Protein 5WGI (pdb70)

CATH classification: 3.40.800.20

GO terms:
  GO:0030955 potassium ion binding (F, IDA)
  GO:0008270 zinc ion binding (F, IDA)
  GO:0033558 protein lysine deacetylase activity (F, IDA)
  GO:0042903 tubulin deacetylase activity (F, IDA)
  GO:0001525 angiogenesis (P, IGI)
  GO:0036269 swimming behavior (P, IGI)
  GO:0006476 protein deacetylation (P, IGI)
  GO:0090043 regulation of tubulin deacetylation (P, IGI)
  GO:0001525 angiogenesis (P, IMP)
  GO:0002244 hematopoietic progenitor cell differentiation (P, IMP)
  GO:0060216 definitive hemopoiesis (P, IMP)
  GO:0090043 regulation of tubulin deacetylation (P, IMP)

Solvent-accessible surface area: 13431 Å² total; per-residue (Å²): 159,83,49,94,117,39,78,82,2,0,0,0,20,30,79,106,0,54,97,1,63,21,65,121,63,88,156,31,45,2,39,32,97,0,0,30,95,0,27,41,70,0,83,100,68,170,6,36,104,100,17,71,111,6,95,15,66,81,4,61,69,136,28,0,60,69,9,6,22,95,114,2,10,65,58,0,90,47,0,71,145,46,147,65,154,54,0,66,132,12,3,108,124,34,78,53,18,14,0,0,56,53,0,13,46,1,3,14,0,0,0,0,0,0,0,27,0,0,73,5,0,21,101,52,108,3,100,4,0,0,0,0,2,0,2,6,1,3,6,0,33,126,61,49,2,13,6,30,0,1,2,0,4,0,0,0,0,0,59,21,0,13,72,65,66,105,155,56,9,83,0,0,0,0,0,0,1,0,19,2,0,14,0,0,6,56,35,4,48,117,21,71,18,0,0,1,0,0,0,0,48,9,34,110,14,73,40,49,21,92,37,126,44,3,32,57,87,88,22,11,93,51,73,1,129,0,59,4,0,0,0,1,0,38,45,20,92,2,6,18,44,12,3,55,16,0,0,125,84,0,0,7,19,0,0,139,74,12,48,8,48,0,0,0,0,0,0,0,0,1,0,1,117,43,4,105,69,0,28,2,62,1,26,10,63,2,2,0,37,1,1,80,44,0,43,82,7,15,87,9,69,0,0,0,1,1,1,2,0,25,43,29,92,16,0,5,48,0,0,0,35,0,0,13,2,7,31,58,47,95,50,34,110,105,137,123,47,92,109,31,0,60,79,3,6,66,28,0,44,159,22,0,23,90,62,13,64,55,28,184

B-factor: mean 12.29, std 7.64, range [3.55, 53.79]

Foldseek 3Di:
DDDDPAFAEEEEDDLLLQPWAFPVDCVDLLHSVLLVLLVVLCVVVVNVVRHHYFYFDFADPVLLLLFADPQLLVVLLVQLPDDPVVQVVVQVVEAAEGGDNSQSVQLRRLQRSLLRQLVCCVVRVGVEYEYSGDDFALQDARYDAYDSHRGRSQQSSVCSNCVVPNVLQAEEEEEEAQADSVRNCVSCQAPLSYAYAYEHEQAVQPAPVRDPCQAQLSQGDHNSRLRYGHQYFHDDQEELVLVVVCCVQPVLQSQVQSQGLAYEYQDEQCLDPPRPRNRHHYQLLSLLVVLLSCCVGNVRHYYYRYHHDRDSVRSSSNVSSSSCVSSPHDRDDDDDGDPRSVVSSVVNLVSNVVPGVSSD

Structure (mmCIF, N/CA/C/O backbone):
data_5WGI
#
_entry.id   5WGI
#
_cell.length_a   48.439
_cell.length_b   69.639
_cell.length_c   50.193
_cell.angle_alpha   90.00
_cell.angle_beta   110.42
_cell.angle_gamma   90.00
#
_symmetry.space_group_name_H-M   'P 1 21 1'
#
loop_
_entity.id
_entity.type
_entity.pdbx_description
1 polymer 'Hdac6 protein'
2 non-polymer 'ZINC ION'
3 non-polymer 'TRICHOSTATIN A'
4 non-polymer 'POTASSIUM ION'
5 non-polymer 'CHLORIDE ION'
6 non-polymer 1,2-ETHANEDIOL
7 non-polymer GLYCEROL
8 non-polymer DI(HYDROXYETHYL)ETHER
9 non-polymer 'MAGNESIUM ION'
10 water water
#
loop_
_atom_site.group_PDB
_atom_site.id
_atom_site.type_symbol
_atom_site.label_atom_id
_atom_site.label_alt_id
_atom_site.label_comp_id
_atom_site.label_asym_id
_atom_site.label_entity_id
_atom_site.label_seq_id
_atom_site.pdbx_PDB_ins_code
_atom_site.Cartn_x
_atom_site.Cartn_y
_atom_site.Cartn_z
_atom_site.occupancy
_atom_site.B_iso_or_equiv
_atom_site.auth_seq_id
_atom_site.auth_comp_id
_atom_site.auth_asym_id
_atom_site.auth_atom_id
_atom_site.pdbx_PDB_model_num
ATOM 1 N N . ASN A 1 2 ? -28.190 -0.134 -10.530 1.00 33.64 436 ASN A N 1
ATOM 2 C CA . ASN A 1 2 ? -28.361 -0.283 -11.969 1.00 33.51 436 ASN A CA 1
ATOM 3 C C . ASN A 1 2 ? -27.532 -1.444 -12.476 1.00 33.43 436 ASN A C 1
ATOM 4 O O . ASN A 1 2 ? -27.942 -2.162 -13.394 1.00 34.24 436 ASN A O 1
ATOM 6 N N . ALA A 1 3 ? -26.361 -1.624 -11.870 1.00 33.00 437 ALA A N 1
ATOM 7 C CA . ALA A 1 3 ? -25.441 -2.657 -12.324 1.00 32.65 437 ALA A CA 1
ATOM 8 C C . ALA A 1 3 ? -26.090 -4.031 -12.218 1.00 32.83 437 ALA A C 1
ATOM 9 O O . ALA A 1 3 ? -26.859 -4.307 -11.292 1.00 34.59 437 ALA A O 1
ATOM 11 N N . GLY A 1 4 ? -25.786 -4.889 -13.190 1.00 30.85 438 GLY A N 1
ATOM 12 C CA . GLY A 1 4 ? -26.258 -6.262 -13.200 1.00 31.47 438 GLY A CA 1
ATOM 13 C C . GLY A 1 4 ? -25.120 -7.250 -13.369 1.00 32.06 438 GLY A C 1
ATOM 14 O O . GLY A 1 4 ? -23.953 -6.893 -13.183 1.00 32.48 438 GLY A O 1
ATOM 15 N N . GLY A 1 5 ? -25.447 -8.491 -13.754 1.00 31.74 439 GLY A N 1
ATOM 16 C CA . GLY A 1 5 ? -24.461 -9.563 -13.723 1.00 31.23 439 GLY A CA 1
ATOM 17 C C . GLY A 1 5 ? -23.269 -9.354 -14.639 1.00 29.93 439 GLY A C 1
ATOM 18 O O . GLY A 1 5 ? -22.156 -9.774 -14.313 1.00 31.12 439 GLY A O 1
ATOM 21 N N . SER A 1 6 ? -23.475 -8.730 -15.798 1.00 26.96 440 SER A N 1
ATOM 22 C CA . SER A 1 6 ? -22.388 -8.545 -16.757 1.00 25.68 440 SER A CA 1
ATOM 23 C C . SER A 1 6 ? -21.763 -7.154 -16.698 1.00 23.63 440 SER A C 1
ATOM 24 O O . SER A 1 6 ? -20.846 -6.864 -17.475 1.00 24.91 440 SER A O 1
ATOM 32 N N . SER A 1 7 ? -22.208 -6.301 -15.785 1.00 21.75 441 SER A N 1
ATOM 33 C CA . SER A 1 7 ? -21.667 -4.952 -15.709 1.00 20.86 441 SER A CA 1
ATOM 34 C C . SER A 1 7 ? -20.213 -4.984 -15.238 1.00 19.45 441 SER A C 1
ATOM 35 O O . SER A 1 7 ? -19.841 -5.797 -14.380 1.00 19.45 441 SER A O 1
ATOM 43 N N . PRO A 1 8 ? -19.362 -4.109 -15.760 1.00 19.34 442 PRO A N 1
ATOM 44 C CA . PRO A 1 8 ? -17.963 -4.092 -15.306 1.00 18.96 442 PRO A CA 1
ATOM 45 C C . PRO A 1 8 ? -17.829 -3.729 -13.832 1.00 16.52 442 PRO A C 1
ATOM 46 O O . PRO A 1 8 ? -18.700 -3.078 -13.240 1.00 17.11 442 PRO A O 1
ATOM 57 N N . ILE A 1 9 ? -16.687 -4.121 -13.241 1.00 14.04 443 ILE A N 1
ATOM 58 C CA . ILE A 1 9 ? -16.396 -3.914 -11.820 1.00 12.19 443 ILE A CA 1
ATOM 59 C C . ILE A 1 9 ? -15.328 -2.824 -11.617 1.00 9.24 443 ILE A C 1
ATOM 60 O O . ILE A 1 9 ? -14.337 -2.751 -12.360 1.00 10.24 443 ILE A O 1
ATOM 76 N N . THR A 1 10 ? -15.509 -2.004 -10.581 1.00 8.45 444 THR A N 1
ATOM 77 C CA . THR A 1 10 ? -14.531 -1.005 -10.161 1.00 7.43 444 THR A CA 1
ATOM 78 C C . THR A 1 10 ? -13.865 -1.460 -8.868 1.00 6.90 444 THR A C 1
ATOM 79 O O . THR A 1 10 ? -14.554 -1.819 -7.915 1.00 8.06 444 THR A O 1
ATOM 90 N N . GLY A 1 11 ? -12.528 -1.400 -8.829 1.00 6.58 445 GLY A N 1
ATOM 91 C CA . GLY A 1 11 ? -11.791 -1.667 -7.621 1.00 6.60 445 GLY A CA 1
ATOM 92 C C . GLY A 1 11 ? -11.522 -0.410 -6.817 1.00 6.02 445 GLY A C 1
ATOM 93 O O . GLY A 1 11 ? -11.484 0.698 -7.341 1.00 6.60 445 GLY A O 1
ATOM 97 N N . LEU A 1 12 ? -11.272 -0.599 -5.532 1.00 5.97 446 LEU A N 1
ATOM 98 C CA . LEU A 1 12 ? -10.908 0.487 -4.643 1.00 5.43 446 LEU A CA 1
ATOM 99 C C . LEU A 1 12 ? -9.899 -0.032 -3.634 1.00 5.63 446 LEU A C 1
ATOM 100 O O . LEU A 1 12 ? -10.106 -1.084 -3.027 1.00 6.24 446 LEU A O 1
ATOM 116 N N . VAL A 1 13 ? -8.801 0.704 -3.466 1.00 5.82 447 VAL A N 1
ATOM 117 C CA . VAL A 1 13 ? -7.815 0.413 -2.433 1.00 5.71 447 VAL A CA 1
ATOM 118 C C . VAL A 1 13 ? -7.705 1.605 -1.502 1.00 5.97 447 VAL A C 1
ATOM 119 O O . VAL A 1 13 ? -7.612 2.762 -1.930 1.00 6.67 447 VAL A O 1
ATOM 132 N N . TYR A 1 14 ? -7.726 1.300 -0.218 1.00 6.50 448 TYR A N 1
ATOM 133 C CA . TYR A 1 14 ? -7.564 2.256 0.857 1.00 6.59 448 TYR A CA 1
ATOM 134 C C . TYR A 1 14 ? -7.112 1.478 2.073 1.00 6.82 448 TYR A C 1
ATOM 135 O O . TYR A 1 14 ? -7.725 0.464 2.424 1.00 8.05 448 TYR A O 1
ATOM 153 N N . ASP A 1 15 ? -6.047 1.945 2.707 1.00 7.43 449 ASP A N 1
ATOM 154 C CA . ASP A 1 15 ? -5.583 1.316 3.932 1.00 7.64 449 ASP A CA 1
ATOM 155 C C . ASP A 1 15 ? -5.166 2.396 4.909 1.00 7.39 449 ASP A C 1
ATOM 156 O O . ASP A 1 15 ? -4.317 3.241 4.590 1.00 7.98 449 ASP A O 1
ATOM 165 N N A GLN A 1 16 ? -5.759 2.376 6.096 0.66 7.75 450 GLN A N 1
ATOM 166 N N B GLN A 1 16 ? -5.746 2.338 6.108 0.34 8.67 450 GLN A N 1
ATOM 167 C CA A GLN A 1 16 ? -5.490 3.423 7.070 0.66 8.29 450 GLN A CA 1
ATOM 168 C CA B GLN A 1 16 ? -5.512 3.355 7.123 0.34 9.31 450 GLN A CA 1
ATOM 169 C C A GLN A 1 16 ? -4.046 3.440 7.555 0.66 7.23 450 GLN A C 1
ATOM 170 C C B GLN A 1 16 ? -4.048 3.445 7.534 0.34 8.24 450 GLN A C 1
ATOM 171 O O A GLN A 1 16 ? -3.646 4.431 8.162 0.66 8.03 450 GLN A O 1
ATOM 172 O O B GLN A 1 16 ? -3.639 4.479 8.064 0.34 8.83 450 GLN A O 1
ATOM 185 N N . ARG A 1 17 ? -3.246 2.403 7.286 1.00 7.56 451 ARG A N 1
ATOM 186 C CA . ARG A 1 17 ? -1.818 2.475 7.600 1.00 7.70 451 ARG A CA 1
ATOM 187 C C . ARG A 1 17 ? -1.162 3.680 6.933 1.00 6.79 451 ARG A C 1
ATOM 188 O O . ARG A 1 17 ? -0.183 4.223 7.471 1.00 6.95 451 ARG A O 1
ATOM 210 N N . MET A 1 18 ? -1.666 4.102 5.775 1.00 5.94 452 MET A N 1
ATOM 211 C CA . MET A 1 18 ? -1.035 5.229 5.091 1.00 5.96 452 MET A CA 1
ATOM 212 C C . MET A 1 18 ? -1.271 6.550 5.804 1.00 6.31 452 MET A C 1
ATOM 213 O O . MET A 1 18 ? -0.661 7.548 5.422 1.00 7.71 452 MET A O 1
ATOM 227 N N . MET A 1 19 ? -2.124 6.574 6.839 1.00 6.72 453 MET A N 1
ATOM 228 C CA . MET A 1 19 ? -2.270 7.764 7.665 1.00 6.28 453 MET A CA 1
ATOM 229 C C . MET A 1 19 ? -1.092 7.976 8.612 1.00 6.84 453 MET A C 1
ATOM 230 O O . MET A 1 19 ? -0.973 9.062 9.188 1.00 8.11 453 MET A O 1
ATOM 244 N N . LEU A 1 20 ? -0.208 6.982 8.776 1.00 6.34 454 LEU A N 1
ATOM 245 C CA . LEU A 1 20 ? 0.811 7.082 9.817 1.00 7.00 454 LEU A CA 1
ATOM 246 C C . LEU A 1 20 ? 1.924 8.075 9.466 1.00 6.30 454 LEU A C 1
ATOM 247 O O . LEU A 1 20 ? 2.551 8.619 10.369 1.00 8.47 454 LEU A O 1
ATOM 263 N N . HIS A 1 21 ? 2.184 8.304 8.186 1.00 6.55 455 HIS A N 1
ATOM 264 C CA . HIS A 1 21 ? 3.130 9.330 7.743 1.00 6.46 455 HIS A CA 1
ATOM 265 C C . HIS A 1 21 ? 2.599 10.686 8.161 1.00 6.03 455 HIS A C 1
ATOM 266 O O . HIS A 1 21 ? 1.466 11.040 7.858 1.00 6.60 455 HIS A O 1
ATOM 280 N N . HIS A 1 22 ? 3.410 11.457 8.876 1.00 6.71 456 HIS A N 1
ATOM 281 C CA . HIS A 1 22 ? 2.919 12.723 9.395 1.00 7.01 456 HIS A CA 1
ATOM 282 C C . HIS A 1 22 ? 4.087 13.650 9.662 1.00 6.61 456 HIS A C 1
ATOM 283 O O . HIS A 1 22 ? 5.239 13.222 9.703 1.00 7.28 456 HIS A O 1
ATOM 297 N N . ASN A 1 23 ? 3.762 14.924 9.835 1.00 7.32 457 ASN A N 1
ATOM 298 C CA . ASN A 1 23 ? 4.739 15.960 10.152 1.00 7.13 457 ASN A CA 1
ATOM 299 C C . ASN A 1 23 ? 4.747 16.103 11.666 1.00 7.49 457 ASN A C 1
ATOM 300 O O . ASN A 1 23 ? 3.796 16.621 12.249 1.00 8.51 457 ASN A O 1
ATOM 311 N N A MET A 1 24 ? 5.800 15.618 12.311 0.73 8.27 458 MET A N 1
ATOM 312 N N B MET A 1 24 ? 5.803 15.603 12.311 0.27 9.32 458 MET A N 1
ATOM 313 C CA A MET A 1 24 ? 5.788 15.582 13.772 0.73 9.93 458 MET A CA 1
ATOM 314 C CA B MET A 1 24 ? 5.821 15.582 13.772 0.27 11.41 458 MET A CA 1
ATOM 315 C C A MET A 1 24 ? 5.999 16.942 14.408 0.73 9.62 458 MET A C 1
ATOM 316 C C B MET A 1 24 ? 5.830 16.984 14.357 0.27 9.48 458 MET A C 1
ATOM 317 O O A MET A 1 24 ? 5.842 17.058 15.627 0.73 11.96 458 MET A O 1
ATOM 318 O O B MET A 1 24 ? 5.342 17.191 15.473 0.27 9.44 458 MET A O 1
ATOM 345 N N . TRP A 1 25 ? 6.373 17.949 13.624 1.00 8.91 459 TRP A N 1
ATOM 346 C CA . TRP A 1 25 ? 6.563 19.296 14.131 1.00 11.04 459 TRP A CA 1
ATOM 347 C C . TRP A 1 25 ? 5.360 20.183 13.872 1.00 11.02 459 TRP A C 1
ATOM 348 O O . TRP A 1 25 ? 5.206 21.212 14.535 1.00 11.74 459 TRP A O 1
ATOM 370 N N . ASP A 1 26 ? 4.508 19.811 12.921 1.00 12.05 460 ASP A N 1
ATOM 371 C CA . ASP A 1 26 ? 3.446 20.701 12.452 1.00 12.39 460 ASP A CA 1
ATOM 372 C C . ASP A 1 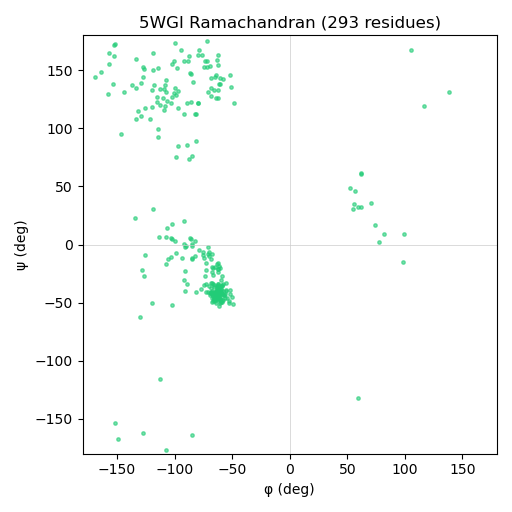26 ? 2.238 19.85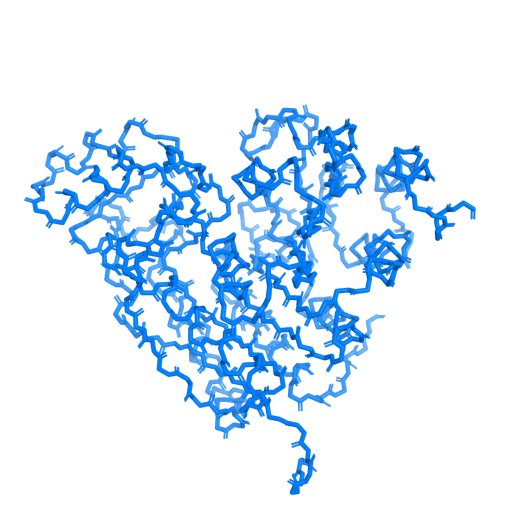0 12.080 1.00 12.94 460 ASP A C 1
ATOM 373 O O . ASP A 1 26 ? 2.134 19.364 10.946 1.00 13.27 460 ASP A O 1
ATOM 382 N N . SER A 1 27 ? 1.316 19.708 13.022 1.00 13.19 461 SER A N 1
ATOM 383 C CA . SER A 1 27 ? 0.108 18.934 12.793 1.00 15.50 461 SER A CA 1
ATOM 384 C C . SER A 1 27 ? -0.847 19.604 11.820 1.00 15.27 461 SER A C 1
ATOM 385 O O . SER A 1 27 ? -1.860 18.988 11.458 1.00 18.31 461 SER A O 1
ATOM 393 N N . HIS A 1 28 ? -0.559 20.835 11.405 1.00 11.52 462 HIS A N 1
ATOM 394 C CA . HIS A 1 28 ? -1.366 21.534 10.413 1.00 11.02 462 HIS A CA 1
ATOM 395 C C . HIS A 1 28 ? -0.688 21.622 9.053 1.00 10.84 462 HIS A C 1
ATOM 396 O O . HIS A 1 28 ? -1.110 22.421 8.221 1.00 11.48 462 HIS A O 1
ATOM 410 N N . HIS A 1 29 ? 0.360 20.848 8.811 1.00 10.50 463 HIS A N 1
ATOM 411 C CA . HIS A 1 29 ? 0.928 20.817 7.480 1.00 9.48 463 HIS A CA 1
ATOM 412 C C . HIS A 1 29 ? -0.150 20.335 6.512 1.00 8.73 463 HIS A C 1
ATOM 413 O O . HIS A 1 29 ? -0.872 19.394 6.832 1.00 10.74 463 HIS A O 1
ATOM 427 N N . PRO A 1 30 ? -0.275 20.937 5.328 1.00 8.13 464 PRO A N 1
ATOM 428 C CA . PRO A 1 30 ? -1.404 20.610 4.450 1.00 8.30 464 PRO A CA 1
ATOM 429 C C . PRO A 1 30 ? -1.459 19.170 3.974 1.00 6.85 464 PRO A C 1
ATOM 430 O O . PRO A 1 30 ? -2.555 18.714 3.613 1.00 6.88 464 PRO A O 1
ATOM 441 N N . GLU A 1 31 ? -0.346 18.440 3.932 1.00 6.71 465 GLU A N 1
ATOM 442 C CA . GLU A 1 31 ? -0.370 17.060 3.443 1.00 6.71 465 GLU A CA 1
ATOM 443 C C . GLU A 1 31 ? -0.692 16.162 4.634 1.00 6.66 465 GLU A C 1
ATOM 444 O O . GLU A 1 31 ? 0.149 15.483 5.209 1.00 7.63 465 GLU A O 1
ATOM 456 N N . LEU A 1 32 ? -1.970 16.219 5.033 1.00 6.95 466 LEU A N 1
ATOM 457 C CA . LEU A 1 32 ? -2.498 15.673 6.273 1.00 8.12 466 LEU A CA 1
ATOM 458 C C . LEU A 1 32 ? -2.869 14.205 6.130 1.00 6.56 466 LEU A C 1
ATOM 459 O O . LEU A 1 32 ? -3.439 13.816 5.113 1.00 7.05 466 LEU A O 1
ATOM 475 N N . PRO A 1 33 ? -2.704 13.421 7.202 1.00 7.24 467 PRO A N 1
ATOM 476 C CA . PRO A 1 33 ? -3.262 12.057 7.212 1.00 7.23 467 PRO A CA 1
ATOM 477 C C . PRO A 1 33 ? -4.734 12.006 6.846 1.00 7.04 467 PRO A C 1
ATOM 478 O O . PRO A 1 33 ? -5.184 11.088 6.149 1.00 7.69 467 PRO A O 1
ATOM 489 N N . GLN A 1 34 ? -5.506 12.986 7.320 1.00 6.68 468 GLN A N 1
ATOM 490 C CA . GLN A 1 34 ? -6.942 13.035 7.076 1.00 7.37 468 GLN A CA 1
ATOM 491 C C . GLN A 1 34 ? -7.301 13.152 5.601 1.00 6.75 468 GLN A C 1
ATOM 492 O O . GLN A 1 34 ? -8.470 12.951 5.252 1.00 6.69 468 GLN A O 1
ATOM 500 N N . ARG A 1 35 ? -6.368 13.520 4.728 1.00 6.06 469 ARG A N 1
ATOM 501 C CA . ARG A 1 35 ? -6.719 13.565 3.313 1.00 5.82 469 ARG A CA 1
ATOM 502 C C . ARG A 1 35 ? -7.330 12.248 2.862 1.00 6.07 469 ARG A C 1
ATOM 503 O O . ARG A 1 35 ? -8.356 12.235 2.177 1.00 7.05 469 ARG A O 1
ATOM 524 N N . ILE A 1 36 ? -6.691 11.122 3.192 1.00 5.50 470 ILE A N 1
ATOM 525 C CA . ILE A 1 36 ? -7.190 9.851 2.694 1.00 5.37 470 ILE A CA 1
ATOM 526 C C . ILE A 1 36 ? -8.408 9.384 3.465 1.00 5.75 470 ILE A C 1
ATOM 527 O O . ILE A 1 36 ? -9.325 8.820 2.878 1.00 6.08 470 ILE A O 1
ATOM 543 N N . SER A 1 37 ? -8.440 9.584 4.783 1.00 6.28 471 SER A N 1
ATOM 544 C CA . SER A 1 37 ? -9.612 9.130 5.541 1.00 6.39 471 SER A CA 1
ATOM 545 C C . SER A 1 37 ? -10.852 9.931 5.189 1.00 5.93 471 SER A C 1
ATOM 546 O O . SER A 1 37 ? -11.954 9.369 5.149 1.00 6.49 471 SER A O 1
ATOM 554 N N . ARG A 1 38 ? -10.695 11.215 4.877 1.00 5.72 472 ARG A N 1
ATOM 555 C CA . ARG A 1 38 ? -11.838 12.006 4.461 1.00 5.86 472 ARG A CA 1
ATOM 556 C C . ARG A 1 38 ? -12.360 11.557 3.102 1.00 6.09 472 ARG A C 1
ATOM 557 O O . ARG A 1 38 ? -13.578 11.467 2.895 1.00 6.25 472 ARG A O 1
ATOM 578 N N . ILE A 1 39 ? -11.470 11.257 2.156 1.00 5.66 473 ILE A N 1
ATOM 579 C CA . ILE A 1 39 ? -11.940 10.764 0.870 1.00 5.20 473 ILE A CA 1
ATOM 580 C C . ILE A 1 39 ? -12.669 9.437 1.052 1.00 6.01 473 ILE A C 1
ATOM 581 O O . ILE A 1 39 ? -13.737 9.211 0.483 1.00 6.28 473 ILE A O 1
ATOM 597 N N . PHE A 1 40 ? -12.077 8.531 1.827 1.00 5.85 474 PHE A N 1
ATOM 598 C CA . PHE A 1 40 ? -12.695 7.233 2.066 1.00 6.43 474 PHE A CA 1
ATOM 599 C C . PHE A 1 40 ? -14.060 7.379 2.712 1.00 6.76 474 PHE A C 1
ATOM 600 O O . PHE A 1 40 ? -15.036 6.748 2.276 1.00 7.24 474 PHE A O 1
ATOM 617 N N A SER A 1 41 ? -14.180 8.222 3.730 0.31 7.57 475 SER A N 1
ATOM 618 N N B SER A 1 41 ? -14.142 8.221 3.755 0.69 6.64 475 SER A N 1
ATOM 619 C CA A SER A 1 41 ? -15.481 8.311 4.376 0.31 8.43 475 SER A CA 1
ATOM 620 C CA B SER A 1 41 ? -15.413 8.485 4.424 0.69 7.82 475 SER A CA 1
ATOM 621 C C A SER A 1 41 ? -16.520 8.991 3.483 0.31 7.88 475 SER A C 1
ATOM 622 C C B SER A 1 41 ? -16.468 8.938 3.432 0.69 7.23 475 SER A C 1
ATOM 623 O O A SER A 1 41 ? -17.716 8.721 3.630 0.31 7.42 475 SER A O 1
ATOM 624 O O B SER A 1 41 ? -17.615 8.491 3.476 0.69 7.17 475 SER A O 1
ATOM 639 N N . ARG A 1 42 ? -16.107 9.855 2.546 1.00 7.12 476 ARG A N 1
ATOM 640 C CA . ARG A 1 42 ? -17.082 10.381 1.598 1.00 7.13 476 ARG A CA 1
ATOM 641 C C . ARG A 1 42 ? -17.561 9.279 0.660 1.00 7.20 476 ARG A C 1
ATOM 642 O O . ARG A 1 42 ? -18.729 9.267 0.258 1.00 7.27 476 ARG A O 1
ATOM 664 N N . HIS A 1 43 ? -16.687 8.327 0.315 1.00 6.58 477 HIS A N 1
ATOM 665 C CA . 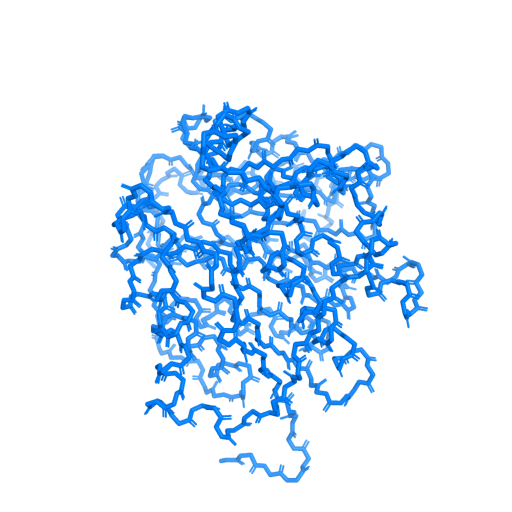HIS A 1 43 ? -17.127 7.195 -0.486 1.00 7.00 477 HIS A CA 1
ATOM 666 C C . HIS A 1 43 ? -18.171 6.365 0.260 1.00 7.76 477 HIS A C 1
ATOM 667 O O . HIS A 1 43 ? -19.075 5.801 -0.367 1.00 8.90 477 HIS A O 1
ATOM 681 N N . GLU A 1 44 ? -18.050 6.241 1.578 1.00 7.82 478 GLU A N 1
ATOM 682 C CA . GLU A 1 44 ? -19.080 5.547 2.352 1.00 8.43 478 GLU A CA 1
ATOM 683 C C . GLU A 1 44 ? -20.384 6.338 2.357 1.00 8.20 478 GLU A C 1
ATOM 684 O O . GLU A 1 44 ? -21.461 5.779 2.152 1.00 9.10 478 GLU A O 1
ATOM 696 N N . GLU A 1 45 ? -20.302 7.647 2.592 1.00 8.67 479 GLU A N 1
ATOM 697 C CA . GLU A 1 45 ? -21.500 8.479 2.646 1.00 8.96 479 GLU A CA 1
ATOM 698 C C . GLU A 1 45 ? -22.273 8.451 1.340 1.00 8.79 479 GLU A C 1
ATOM 699 O O . GLU A 1 45 ? -23.507 8.471 1.343 1.00 9.38 479 GLU A O 1
ATOM 711 N N . LEU A 1 46 ? -21.569 8.451 0.219 1.00 8.41 480 LEU A N 1
ATOM 712 C CA . LEU A 1 46 ? -22.172 8.437 -1.104 1.00 8.17 480 LEU A CA 1
ATOM 713 C C . LEU A 1 46 ? -22.495 7.033 -1.574 1.00 7.96 480 LEU A C 1
ATOM 714 O O . LEU A 1 46 ? -22.969 6.853 -2.696 1.00 8.84 480 LEU A O 1
ATOM 730 N N . ARG A 1 47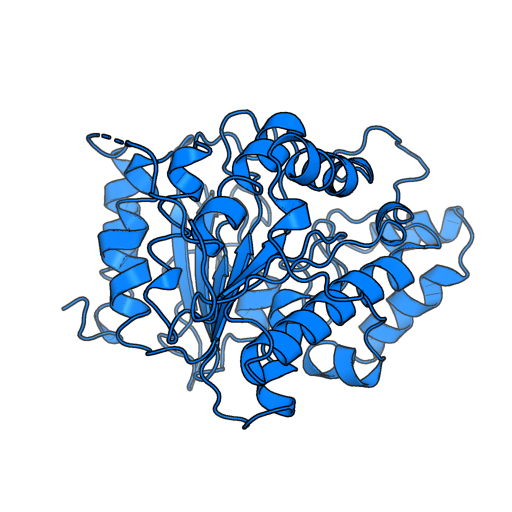 ? -22.295 6.039 -0.716 1.00 7.80 481 ARG A N 1
ATOM 731 C CA . ARG A 1 47 ? -22.676 4.669 -1.014 1.00 8.40 481 ARG A CA 1
ATOM 732 C C . ARG A 1 47 ? -21.911 4.148 -2.227 1.00 7.94 481 ARG A C 1
ATOM 733 O O . ARG A 1 47 ? -22.404 3.325 -2.987 1.00 10.56 481 ARG A O 1
ATOM 754 N N . LEU A 1 48 ? -20.685 4.617 -2.399 1.00 7.29 482 LEU A N 1
ATOM 755 C CA . LEU A 1 48 ? -19.807 4.157 -3.464 1.00 7.74 482 LEU A CA 1
ATOM 756 C C . LEU A 1 48 ? -18.974 2.966 -3.031 1.00 7.56 482 LEU A C 1
ATOM 757 O O . LEU A 1 48 ? -18.678 2.094 -3.852 1.00 8.18 482 LEU A O 1
ATOM 773 N N . LEU A 1 49 ? -18.580 2.904 -1.758 1.00 7.78 483 LEU A N 1
ATOM 774 C CA . LEU A 1 49 ? -17.640 1.877 -1.332 1.00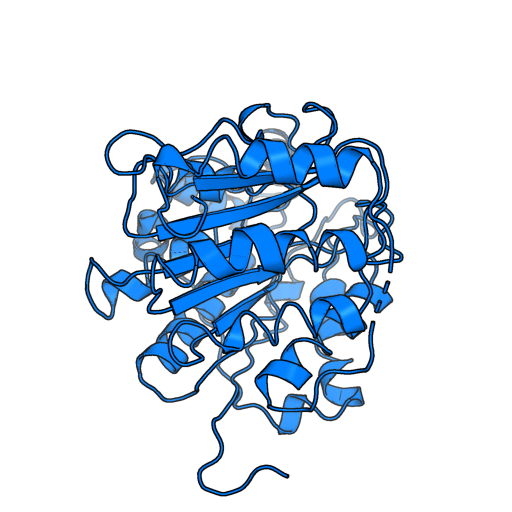 8.22 483 LEU A CA 1
ATOM 775 C C . LEU A 1 49 ? -18.212 0.489 -1.573 1.00 8.46 483 LEU A C 1
ATOM 776 O O . LEU A 1 49 ? -17.524 -0.399 -2.090 1.00 9.90 483 LEU A O 1
ATOM 792 N N . SER A 1 50 ? -19.471 0.275 -1.185 1.00 8.49 484 SER A N 1
ATOM 793 C CA . SER A 1 50 ? -20.075 -1.041 -1.305 1.00 9.77 484 SER A CA 1
ATOM 794 C C . SER A 1 50 ? -20.311 -1.459 -2.748 1.00 9.32 484 SER A C 1
ATOM 795 O O . SER A 1 50 ? -20.569 -2.639 -2.997 1.00 11.89 484 SER A O 1
ATOM 803 N N . ARG A 1 51 ? -20.204 -0.533 -3.696 1.00 8.06 485 ARG A N 1
ATOM 804 C CA . ARG A 1 51 ? -20.321 -0.839 -5.110 1.00 8.77 485 ARG A CA 1
ATOM 805 C C . ARG A 1 51 ? -19.005 -1.302 -5.721 1.00 8.59 485 ARG A C 1
ATOM 806 O O . ARG A 1 51 ? -19.004 -1.762 -6.865 1.00 9.62 485 ARG A O 1
ATOM 827 N N . CYS A 1 52 ? -17.901 -1.143 -5.008 1.00 8.34 486 CYS A N 1
ATOM 828 C CA . CYS A 1 52 ? -16.565 -1.449 -5.500 1.00 7.94 486 CYS A CA 1
ATOM 829 C C . CYS A 1 52 ? -16.078 -2.774 -4.941 1.00 8.73 486 CYS A C 1
ATOM 830 O O . CYS A 1 52 ? -16.495 -3.215 -3.868 1.00 10.96 486 CYS A O 1
ATOM 838 N N . HIS A 1 53 ? -15.163 -3.395 -5.672 1.00 7.99 487 HIS A N 1
ATOM 839 C CA . HIS A 1 53 ? -14.405 -4.535 -5.188 1.00 8.62 487 HIS A CA 1
ATOM 840 C C . HIS A 1 53 ? -13.195 -4.010 -4.421 1.00 7.44 487 HIS A C 1
ATOM 841 O O . HIS A 1 53 ? -12.376 -3.271 -4.974 1.00 8.22 487 HIS A O 1
ATOM 855 N N . ARG A 1 54 ? -13.069 -4.394 -3.165 1.00 7.61 488 ARG A N 1
ATOM 856 C CA . ARG A 1 54 ? -12.003 -3.880 -2.319 1.00 7.71 488 ARG A CA 1
ATOM 857 C C . ARG A 1 54 ? -10.713 -4.633 -2.635 1.00 8.59 488 ARG A C 1
ATOM 858 O O . ARG A 1 54 ? -10.662 -5.865 -2.558 1.00 12.93 488 ARG A O 1
ATOM 879 N N . ILE A 1 55 ? -9.687 -3.905 -3.037 1.00 7.26 489 ILE A N 1
ATOM 880 C CA . ILE A 1 55 ? -8.378 -4.459 -3.377 1.00 7.61 489 ILE A CA 1
ATOM 881 C C . ILE A 1 55 ? -7.469 -4.227 -2.175 1.00 7.07 489 ILE A C 1
ATOM 882 O O . ILE A 1 55 ? -7.409 -3.101 -1.687 1.00 7.69 489 ILE A O 1
ATOM 898 N N . PRO A 1 56 ? -6.753 -5.237 -1.677 1.00 7.62 490 PRO A N 1
ATOM 899 C CA . PRO A 1 56 ? -5.865 -5.000 -0.523 1.00 8.60 490 PRO A CA 1
ATOM 900 C C . PRO A 1 56 ? -4.644 -4.180 -0.905 1.00 8.03 490 PRO A C 1
ATOM 901 O O . PRO A 1 56 ? -4.171 -4.225 -2.041 1.00 8.60 490 PRO A O 1
ATOM 912 N N . ALA A 1 57 ? -4.105 -3.453 0.074 1.00 8.13 491 ALA A N 1
ATOM 913 C CA . ALA A 1 57 ? -2.795 -2.843 -0.042 1.00 7.83 491 ALA A CA 1
ATOM 914 C C . ALA A 1 57 ? -1.718 -3.911 0.127 1.00 7.90 491 ALA A C 1
ATOM 915 O O . ALA A 1 57 ? -1.975 -5.011 0.627 1.00 10.05 491 ALA A O 1
ATOM 922 N N . ARG A 1 58 ? -0.494 -3.593 -0.296 1.00 6.99 492 ARG A N 1
ATOM 923 C CA . ARG A 1 58 ? 0.695 -4.341 0.100 1.00 6.52 492 ARG A CA 1
ATOM 924 C C . ARG A 1 58 ? 1.851 -3.371 0.024 1.00 6.40 492 ARG A C 1
ATOM 925 O O . ARG A 1 58 ? 1.727 -2.272 -0.513 1.00 6.80 492 ARG A O 1
ATOM 946 N N . LEU A 1 59 ? 2.998 -3.827 0.513 1.00 6.95 493 LEU A N 1
ATOM 947 C CA . LEU A 1 59 ? 4.216 -3.061 0.352 1.00 6.19 493 LEU A CA 1
ATOM 948 C C . LEU A 1 59 ? 4.832 -3.343 -1.010 1.00 6.21 493 LEU A C 1
ATOM 949 O O . LEU A 1 59 ? 4.883 -4.485 -1.454 1.00 7.51 493 LEU A O 1
ATOM 965 N N . ALA A 1 60 ? 5.343 -2.302 -1.654 1.00 6.06 494 ALA A N 1
ATOM 966 C CA . ALA A 1 60 ? 6.320 -2.477 -2.721 1.00 6.32 494 ALA A CA 1
ATOM 967 C C . ALA A 1 60 ? 7.591 -3.103 -2.164 1.00 6.87 494 ALA A C 1
ATOM 968 O O . ALA A 1 60 ? 7.984 -2.855 -1.022 1.00 8.76 494 ALA A O 1
ATOM 975 N N . THR A 1 61 ? 8.232 -3.935 -2.968 1.00 7.47 495 THR A N 1
ATOM 976 C CA . THR A 1 61 ? 9.542 -4.473 -2.612 1.00 8.51 495 THR A CA 1
ATOM 977 C C . THR A 1 61 ? 10.646 -3.514 -3.073 1.00 7.62 495 THR A C 1
ATOM 978 O O . THR A 1 61 ? 10.439 -2.662 -3.934 1.00 7.71 495 THR A O 1
ATOM 989 N N . GLU A 1 62 ? 11.841 -3.668 -2.507 1.00 9.06 496 GLU A N 1
ATOM 990 C CA . GLU A 1 62 ? 12.963 -2.834 -2.945 1.00 9.41 496 GLU A CA 1
ATOM 991 C C . GLU A 1 62 ? 13.291 -3.070 -4.418 1.00 9.13 496 GLU A C 1
ATOM 992 O O . GLU A 1 62 ? 13.683 -2.138 -5.135 1.00 9.61 496 GLU A O 1
ATOM 1004 N N . GLU A 1 63 ? 13.146 -4.310 -4.886 1.00 9.43 497 GLU A N 1
ATOM 1005 C CA . GLU A 1 63 ? 13.347 -4.607 -6.300 1.00 10.74 497 GLU A CA 1
ATOM 1006 C C . GLU A 1 63 ? 12.347 -3.865 -7.179 1.00 9.65 497 GLU A C 1
ATOM 1007 O O . GLU A 1 63 ? 12.691 -3.354 -8.245 1.00 10.42 497 GLU A O 1
ATOM 1015 N N . GLU A 1 64 ? 11.106 -3.760 -6.734 1.00 8.41 498 GLU A N 1
ATOM 1016 C CA . GLU A 1 64 ? 10.117 -2.993 -7.481 1.00 8.01 498 GLU A CA 1
ATOM 1017 C C . GLU A 1 64 ? 10.453 -1.504 -7.473 1.00 7.22 498 GLU A C 1
ATOM 1018 O O . GLU A 1 64 ? 10.319 -0.830 -8.490 1.00 7.76 498 GLU A O 1
ATOM 1030 N N . LEU A 1 65 ? 10.916 -0.978 -6.343 1.00 7.11 499 LEU A N 1
ATOM 1031 C CA . LEU A 1 65 ? 11.318 0.425 -6.319 1.00 6.90 499 LEU A CA 1
ATOM 1032 C C . LEU A 1 65 ? 12.422 0.691 -7.328 1.00 6.80 499 LEU A C 1
ATOM 1033 O O . LEU A 1 65 ? 12.485 1.781 -7.906 1.00 7.13 499 LEU A O 1
ATOM 1049 N N . ALA A 1 66 ? 13.310 -0.276 -7.534 1.00 6.92 500 ALA A N 1
ATOM 1050 C CA . ALA A 1 66 ? 14.408 -0.146 -8.482 1.00 8.09 500 ALA A CA 1
ATOM 1051 C C . ALA A 1 66 ? 13.940 -0.095 -9.929 1.00 8.35 500 ALA A C 1
ATOM 1052 O O . ALA A 1 66 ? 14.755 0.185 -10.804 1.00 9.65 500 ALA A O 1
ATOM 1059 N N . LEU A 1 67 ? 12.655 -0.327 -10.215 1.00 7.89 501 LEU A N 1
ATOM 1060 C CA . LEU A 1 67 ? 12.174 -0.105 -11.570 1.00 8.46 501 LEU A CA 1
ATOM 1061 C C . LEU A 1 67 ? 12.373 1.340 -11.980 1.00 7.96 501 LEU A C 1
ATOM 1062 O O . LEU A 1 67 ? 12.524 1.626 -13.172 1.00 9.93 501 LEU A O 1
ATOM 1078 N N . CYS A 1 68 ? 12.321 2.275 -11.008 1.00 7.40 502 CYS A N 1
ATOM 1079 C CA . CYS A 1 68 ? 12.461 3.694 -11.297 1.00 7.49 502 CYS A CA 1
ATOM 1080 C C . CYS A 1 68 ? 13.498 4.423 -10.464 1.00 7.11 502 CYS A C 1
ATOM 1081 O O . CYS A 1 68 ? 13.898 5.516 -10.864 1.00 9.45 502 CYS A O 1
ATOM 1089 N N . HIS A 1 69 ? 13.884 3.920 -9.301 1.00 6.48 503 HIS A N 1
ATOM 1090 C CA . HIS A 1 69 ? 14.708 4.663 -8.360 1.00 6.63 503 HIS A CA 1
ATOM 1091 C C . HIS A 1 69 ? 16.080 4.041 -8.169 1.00 6.89 503 HIS A C 1
ATOM 1092 O O . HIS A 1 69 ? 16.258 2.829 -8.268 1.00 7.75 503 HIS A O 1
ATOM 1106 N N . SER A 1 70 ? 17.040 4.892 -7.841 1.00 6.85 504 SER A N 1
ATOM 1107 C CA . SER A 1 70 ? 18.399 4.458 -7.615 1.00 7.61 504 SER A CA 1
ATOM 1108 C C . SER A 1 70 ? 18.534 3.715 -6.297 1.00 7.57 504 SER A C 1
ATOM 1109 O O . SER A 1 70 ? 17.762 3.897 -5.356 1.00 7.53 504 SER A O 1
ATOM 1117 N N . SER A 1 71 ? 19.589 2.901 -6.217 1.00 7.73 505 SER A N 1
ATOM 1118 C CA . SER A 1 71 ? 19.864 2.196 -4.971 1.00 7.94 505 SER A CA 1
ATOM 1119 C C . SER A 1 71 ? 20.149 3.170 -3.835 1.00 7.16 505 SER A C 1
ATOM 1120 O O . SER A 1 71 ? 19.772 2.909 -2.683 1.00 7.45 505 SER A O 1
ATOM 1128 N N . LYS A 1 72 ? 20.809 4.295 -4.136 1.00 7.16 506 LYS A N 1
ATOM 1129 C CA . LYS A 1 72 ? 21.073 5.292 -3.102 1.00 7.46 506 LYS A CA 1
ATOM 1130 C C . LYS A 1 72 ? 19.775 5.825 -2.517 1.00 6.76 506 LYS A C 1
ATOM 1131 O O . LYS A 1 72 ? 19.616 5.919 -1.294 1.00 7.33 506 LYS A O 1
ATOM 1150 N N . HIS A 1 73 ? 18.865 6.242 -3.381 1.00 6.74 507 HIS A N 1
ATOM 1151 C CA . HIS A 1 73 ? 17.638 6.853 -2.910 1.00 6.90 507 HIS A CA 1
ATOM 1152 C C . HIS A 1 73 ? 16.813 5.861 -2.105 1.00 6.62 507 HIS A C 1
ATOM 1153 O O . HIS A 1 73 ? 16.295 6.189 -1.031 1.00 6.83 507 HIS A O 1
ATOM 1167 N N . ILE A 1 74 ? 16.701 4.625 -2.579 1.00 6.31 508 ILE A N 1
ATOM 1168 C CA . ILE A 1 74 ? 15.987 3.602 -1.835 1.00 6.10 508 ILE A CA 1
ATOM 1169 C C . ILE A 1 74 ? 16.620 3.442 -0.462 1.00 6.54 508 ILE A C 1
ATOM 1170 O O . ILE A 1 74 ? 15.920 3.418 0.558 1.00 6.79 508 ILE A O 1
ATOM 1186 N N . SER A 1 75 ? 17.947 3.325 -0.414 1.00 6.39 509 SER A N 1
ATOM 1187 C CA . SER A 1 75 ? 18.637 3.093 0.845 1.00 7.35 509 SER A CA 1
ATOM 1188 C C . SER A 1 75 ? 18.425 4.236 1.827 1.00 6.69 509 SER A C 1
ATOM 1189 O O . SER A 1 75 ? 18.205 4.008 3.020 1.00 6.94 509 SER A O 1
ATOM 1197 N N . ILE A 1 76 ? 18.517 5.466 1.355 1.00 7.16 510 ILE A N 1
ATOM 1198 C CA . ILE A 1 76 ? 18.402 6.605 2.248 1.00 6.98 510 ILE A CA 1
ATOM 1199 C C . ILE A 1 76 ? 16.992 6.698 2.810 1.00 6.66 510 ILE A C 1
ATOM 1200 O O . ILE A 1 76 ? 16.805 6.890 4.009 1.00 7.02 510 ILE A O 1
ATOM 1216 N N . ILE A 1 77 ? 15.975 6.614 1.961 1.00 6.49 511 ILE A N 1
ATOM 1217 C CA . ILE A 1 77 ? 14.625 6.703 2.494 1.00 6.52 511 ILE A CA 1
ATOM 1218 C C . ILE A 1 77 ? 14.343 5.519 3.423 1.00 6.62 511 ILE A C 1
ATOM 1219 O O . ILE A 1 77 ? 13.738 5.678 4.484 1.00 6.86 511 ILE A O 1
ATOM 1235 N N . LYS A 1 78 ? 14.781 4.321 3.056 1.00 6.41 512 LYS A N 1
ATOM 1236 C CA . LYS A 1 78 ? 14.603 3.168 3.934 1.00 7.04 512 LYS A CA 1
ATOM 1237 C C . LYS A 1 78 ? 15.209 3.432 5.309 1.00 6.98 512 LYS A C 1
ATOM 1238 O O . LYS A 1 78 ? 14.627 3.066 6.337 1.00 7.67 512 LYS A O 1
ATOM 1257 N N . SER A 1 79 ? 16.363 4.097 5.363 1.00 7.16 513 SER A N 1
ATOM 1258 C CA . SER A 1 79 ? 17.052 4.332 6.631 1.00 7.99 513 SER A CA 1
ATOM 1259 C C . SER A 1 79 ? 16.272 5.255 7.548 1.00 7.92 513 SER A C 1
ATOM 1260 O O . SER A 1 79 ? 16.500 5.246 8.755 1.00 8.95 513 SER A O 1
ATOM 1268 N N . SER A 1 80 ? 15.356 6.041 7.005 1.00 7.14 514 SER A N 1
ATOM 1269 C CA . SER A 1 80 ? 14.607 6.983 7.834 1.00 7.81 514 SER A CA 1
ATOM 1270 C C . SER A 1 80 ? 13.671 6.284 8.817 1.00 7.94 514 SER A C 1
ATOM 1271 O O . SER A 1 80 ? 13.290 6.883 9.825 1.00 8.95 514 SER A O 1
ATOM 1279 N N . GLU A 1 81 ? 13.333 5.016 8.577 1.00 7.66 515 GLU A N 1
ATOM 1280 C CA . GLU A 1 81 ? 12.457 4.292 9.489 1.00 8.91 515 GLU A CA 1
ATOM 1281 C C . GLU A 1 81 ? 13.041 4.236 10.887 1.00 9.27 515 GLU A C 1
ATOM 1282 O O . GLU A 1 81 ? 12.296 4.150 11.865 1.00 12.01 515 GLU A O 1
ATOM 1294 N N . HIS A 1 82 ? 14.369 4.299 11.006 1.00 9.86 516 HIS A N 1
ATOM 1295 C CA . HIS A 1 82 ? 15.058 4.110 12.270 1.00 12.35 516 HIS A CA 1
ATOM 1296 C C . HIS A 1 82 ? 15.619 5.392 12.849 1.00 11.95 516 HIS A C 1
ATOM 1297 O O . HIS A 1 82 ? 16.283 5.346 13.884 1.00 15.20 516 HIS A O 1
ATOM 1311 N N . MET A 1 83 ? 15.325 6.527 12.258 1.00 9.92 517 MET A N 1
ATOM 1312 C CA . MET A 1 83 ? 15.917 7.781 12.688 1.00 9.44 517 MET A CA 1
ATOM 1313 C C . MET A 1 83 ? 15.146 8.436 13.817 1.00 9.92 517 MET A C 1
ATOM 1314 O O . MET A 1 83 ? 13.923 8.329 13.917 1.00 11.94 517 MET A O 1
ATOM 1328 N N . LYS A 1 84 ? 15.893 9.130 14.664 1.00 9.96 518 LYS A N 1
ATOM 1329 C CA . LYS A 1 84 ? 15.337 10.010 15.676 1.00 11.04 518 LYS A CA 1
ATOM 1330 C C . LYS A 1 84 ? 14.926 11.344 15.058 1.00 10.93 518 LYS A C 1
ATOM 1331 O O . LYS A 1 84 ? 15.355 11.684 13.948 1.00 9.98 518 LYS A O 1
ATOM 1350 N N . PRO A 1 85 ? 14.090 12.119 15.758 1.00 10.76 519 PRO A N 1
ATOM 1351 C CA . PRO A 1 85 ? 13.572 13.374 15.174 1.00 10.73 519 PRO A CA 1
ATOM 1352 C C . PRO A 1 85 ? 14.628 14.309 14.632 1.00 10.61 519 PRO A C 1
ATOM 1353 O O . PRO A 1 85 ? 14.441 14.882 13.554 1.00 10.08 519 PRO A O 1
ATOM 1364 N N . ARG A 1 86 ? 15.736 14.490 15.341 1.00 10.19 520 ARG A N 1
ATOM 1365 C CA . ARG A 1 86 ? 16.752 15.407 14.846 1.00 10.57 520 ARG A CA 1
ATOM 1366 C C . ARG A 1 86 ? 17.222 14.991 13.454 1.00 9.98 520 ARG A C 1
ATOM 1367 O O . ARG A 1 86 ? 17.398 15.831 12.560 1.00 10.80 520 ARG A O 1
ATOM 1388 N N . ASP A 1 87 ? 17.439 13.693 13.255 1.00 9.73 521 ASP A N 1
ATOM 1389 C CA . ASP A 1 87 ? 17.895 13.205 11.958 1.00 9.79 521 ASP A CA 1
ATOM 1390 C C . ASP A 1 87 ? 16.791 13.207 10.914 1.00 8.90 521 ASP A C 1
ATOM 1391 O O . ASP A 1 87 ? 17.057 13.469 9.743 1.00 9.38 521 ASP A O 1
ATOM 1400 N N . LEU A 1 88 ? 15.549 12.942 11.307 1.00 8.56 522 LEU A N 1
ATOM 1401 C CA . LEU A 1 88 ? 14.453 13.064 10.355 1.00 8.17 522 LEU A CA 1
ATOM 1402 C C . LEU A 1 88 ? 14.320 14.484 9.851 1.00 8.01 522 LEU A C 1
ATOM 1403 O O . LEU A 1 88 ? 14.063 14.708 8.664 1.00 8.41 522 LEU A O 1
ATOM 1419 N N . ASN A 1 89 ? 14.496 15.454 10.742 1.00 8.58 523 ASN A N 1
ATOM 1420 C CA . ASN A 1 89 ? 14.418 16.849 10.343 1.00 10.02 523 ASN A CA 1
ATOM 1421 C C . ASN A 1 89 ? 15.548 17.200 9.387 1.00 9.20 523 ASN A C 1
ATOM 1422 O O . ASN A 1 89 ? 15.325 17.823 8.337 1.00 10.32 523 ASN A O 1
ATOM 1433 N N . ARG A 1 90 ? 16.775 16.814 9.740 1.00 9.64 524 ARG A N 1
ATOM 1434 C CA . ARG A 1 90 ? 17.920 17.076 8.873 1.00 11.12 524 ARG A CA 1
ATOM 1435 C C . ARG A 1 90 ? 17.781 16.394 7.521 1.00 9.94 524 ARG A C 1
ATOM 1436 O O . ARG A 1 90 ? 18.102 16.984 6.484 1.00 11.04 524 ARG A O 1
ATOM 1457 N N . LEU A 1 91 ? 17.320 15.146 7.503 1.00 9.43 525 LEU A N 1
ATOM 1458 C CA . LEU A 1 91 ? 17.165 14.457 6.228 1.00 9.12 525 LEU A CA 1
ATOM 1459 C C . LEU A 1 91 ? 16.107 15.137 5.373 1.00 8.25 525 LEU A C 1
ATOM 1460 O O . LEU A 1 91 ? 16.306 15.359 4.181 1.00 8.78 525 LEU A O 1
ATOM 1476 N N . GLY A 1 92 ? 14.963 15.479 5.959 1.00 8.20 526 GLY A N 1
ATOM 1477 C CA . GLY A 1 92 ? 13.941 16.146 5.179 1.00 9.08 526 GLY A CA 1
ATOM 1478 C C . GLY A 1 92 ? 14.432 17.447 4.578 1.00 8.63 526 GLY A C 1
ATOM 1479 O O . GLY A 1 92 ? 14.083 17.791 3.445 1.00 8.72 526 GLY A O 1
ATOM 1483 N N . ASP A 1 93 ? 15.287 18.161 5.307 1.00 10.16 527 ASP A N 1
ATOM 1484 C CA . ASP A 1 93 ? 15.829 19.414 4.801 1.00 12.17 527 ASP A CA 1
ATOM 1485 C C . ASP A 1 93 ? 16.806 19.238 3.650 1.00 12.20 527 ASP A C 1
ATOM 1486 O O . ASP A 1 93 ? 17.166 20.238 3.014 1.00 15.48 527 ASP A O 1
ATOM 1495 N N . GLU A 1 94 ? 17.232 18.017 3.354 1.00 11.40 528 GLU A N 1
ATOM 1496 C CA . GLU A 1 94 ? 18.066 17.767 2.184 1.00 12.31 528 GLU A CA 1
ATOM 1497 C C . GLU A 1 94 ? 17.278 17.804 0.885 1.00 11.39 528 GLU A C 1
ATOM 1498 O O . GLU A 1 94 ? 17.871 17.775 -0.195 1.00 13.93 528 GLU A O 1
ATOM 1510 N N . TYR A 1 95 ? 15.961 17.865 0.966 1.00 8.50 529 TYR A N 1
ATOM 1511 C CA . TYR A 1 95 ? 15.082 17.844 -0.191 1.00 7.64 529 TYR A CA 1
ATOM 1512 C C . TYR A 1 95 ? 14.273 19.137 -0.253 1.00 7.68 529 TYR A C 1
ATOM 1513 O O . TYR A 1 95 ? 14.129 19.870 0.728 1.00 8.91 529 TYR A O 1
ATOM 1531 N N . ASN A 1 96 ? 13.675 19.372 -1.415 1.00 7.73 530 ASN A N 1
ATOM 1532 C CA . ASN A 1 96 ? 12.723 20.464 -1.598 1.00 7.92 530 ASN A CA 1
ATOM 1533 C C . ASN A 1 96 ? 11.353 20.012 -1.108 1.00 7.16 530 ASN A C 1
ATOM 1534 O O . ASN A 1 96 ? 10.764 19.101 -1.680 1.00 7.69 530 ASN A O 1
ATOM 1545 N N . SER A 1 97 ? 10.877 20.609 -0.025 1.00 7.32 531 SER A N 1
ATOM 1546 C CA . SER A 1 97 ? 9.507 20.438 0.457 1.00 6.89 531 SER A CA 1
ATOM 1547 C C . SER A 1 97 ? 9.181 18.992 0.832 1.00 6.70 531 SER A C 1
ATOM 1548 O O . SER A 1 97 ? 8.247 18.393 0.300 1.00 6.92 531 SER A O 1
ATOM 1556 N N . ILE A 1 98 ? 9.927 18.473 1.812 1.00 6.41 532 ILE A N 1
ATOM 1557 C CA . ILE A 1 98 ? 9.713 17.140 2.351 1.00 6.13 532 ILE A CA 1
ATOM 1558 C C . ILE A 1 98 ? 9.745 17.193 3.863 1.00 6.71 532 ILE A C 1
ATOM 1559 O O . ILE A 1 98 ? 10.648 17.795 4.448 1.00 7.82 532 ILE A O 1
ATOM 1575 N N . PHE A 1 99 ? 8.783 16.516 4.494 1.00 7.06 533 PHE A N 1
ATOM 1576 C CA . PHE A 1 99 ? 8.860 16.148 5.897 1.00 6.20 533 PHE A CA 1
ATOM 1577 C C . PHE A 1 99 ? 8.830 14.630 6.009 1.00 6.25 533 PHE A C 1
ATOM 1578 O O . PHE A 1 99 ? 8.236 13.938 5.173 1.00 6.21 533 PHE A O 1
ATOM 1595 N N . ILE A 1 100 ? 9.475 14.109 7.053 1.00 6.40 534 ILE A N 1
ATOM 1596 C CA . ILE A 1 100 ? 9.646 12.665 7.208 1.00 6.38 534 ILE A CA 1
ATOM 1597 C C . ILE A 1 100 ? 9.375 12.285 8.653 1.00 6.55 534 ILE A C 1
ATOM 1598 O O . ILE A 1 100 ? 9.841 12.963 9.567 1.00 7.07 534 ILE A O 1
ATOM 1614 N N . SER A 1 101 ? 8.644 11.180 8.850 1.00 7.17 535 SER A N 1
ATOM 1615 C CA . SER A 1 101 ? 8.491 10.531 10.141 1.00 6.89 535 SER A CA 1
ATOM 1616 C C . SER A 1 101 ? 8.992 9.099 10.003 1.00 7.73 535 SER A C 1
ATOM 1617 O O . SER A 1 101 ? 9.348 8.652 8.914 1.00 7.04 535 SER A O 1
ATOM 1625 N N A ASN A 1 102 ? 9.010 8.377 11.120 0.66 7.70 536 ASN A N 1
ATOM 1626 N N B ASN A 1 102 ? 9.048 8.372 11.110 0.34 8.49 536 ASN A N 1
ATOM 1627 C CA A ASN A 1 102 ? 9.487 7.000 11.087 0.66 7.43 536 ASN A CA 1
ATOM 1628 C CA B ASN A 1 102 ? 9.556 7.010 11.014 0.34 9.01 536 ASN A CA 1
ATOM 1629 C C A ASN A 1 102 ? 8.621 6.089 10.239 0.66 7.43 536 ASN A C 1
ATOM 1630 C C B ASN A 1 102 ? 8.550 6.025 10.401 0.34 8.01 536 ASN A C 1
ATOM 1631 O O A ASN A 1 102 ? 9.090 5.015 9.846 0.66 7.38 536 ASN A O 1
ATOM 1632 O O B ASN A 1 102 ? 8.853 4.831 10.339 0.34 8.62 536 ASN A O 1
ATOM 1653 N N . GLU A 1 103 ? 7.392 6.503 9.929 1.00 7.53 537 GLU A N 1
ATOM 1654 C CA . GLU A 1 103 ? 6.459 5.711 9.162 1.00 7.67 537 GLU A CA 1
ATOM 1655 C C . GLU A 1 103 ? 6.436 6.092 7.692 1.00 7.24 537 GLU A C 1
ATOM 1656 O O . GLU A 1 103 ? 5.739 5.443 6.911 1.00 7.75 537 GLU A O 1
ATOM 1669 N N . SER A 1 104 ? 7.169 7.131 7.289 1.00 6.55 538 SER A N 1
ATOM 1670 C CA . SER A 1 104 ? 7.062 7.631 5.928 1.00 6.47 538 SER A CA 1
ATOM 1671 C C . SER A 1 104 ? 7.472 6.589 4.898 1.00 6.06 538 SER A C 1
ATOM 1672 O O . SER A 1 104 ? 6.802 6.436 3.870 1.00 6.22 538 SER A O 1
ATOM 1680 N N . TYR A 1 105 ? 8.601 5.915 5.113 1.00 6.29 539 TYR A N 1
ATOM 1681 C CA . TYR A 1 105 ? 9.069 4.933 4.141 1.00 6.30 539 TYR A CA 1
ATOM 1682 C C . TYR A 1 105 ? 8.017 3.852 3.937 1.00 5.75 539 TYR A C 1
ATOM 1683 O O . TYR A 1 105 ? 7.635 3.542 2.805 1.00 6.13 539 TYR A O 1
ATOM 1701 N N . THR A 1 106 ? 7.508 3.298 5.039 1.00 6.05 540 THR A N 1
ATOM 1702 C CA . THR A 1 106 ? 6.480 2.258 4.945 1.00 7.00 540 THR A CA 1
ATOM 1703 C C . THR A 1 106 ? 5.232 2.764 4.232 1.00 5.95 540 THR A C 1
ATOM 1704 O O . THR A 1 106 ? 4.657 2.051 3.392 1.00 6.20 540 THR A O 1
ATOM 1715 N N . CYS A 1 107 ? 4.803 3.997 4.542 1.00 5.85 541 CYS A N 1
ATOM 1716 C CA . CYS A 1 107 ? 3.620 4.527 3.864 1.00 6.10 541 CYS A CA 1
ATOM 1717 C C . CYS A 1 107 ? 3.863 4.689 2.367 1.00 5.37 541 CYS A C 1
ATOM 1718 O O . CYS A 1 107 ? 2.979 4.390 1.548 1.00 5.75 541 CYS A O 1
ATOM 1726 N N . ALA A 1 108 ? 5.046 5.168 1.979 1.00 5.62 542 ALA A N 1
ATOM 1727 C CA . ALA A 1 108 ? 5.360 5.285 0.555 1.00 5.42 542 ALA A CA 1
ATOM 1728 C C . ALA A 1 108 ? 5.373 3.908 -0.116 1.00 5.45 542 ALA A C 1
ATOM 1729 O O . ALA A 1 108 ? 4.900 3.748 -1.251 1.00 5.84 542 ALA A O 1
ATOM 1736 N N . LEU A 1 109 ? 5.884 2.891 0.589 1.00 5.38 543 LEU A N 1
ATOM 1737 C CA . LEU A 1 109 ? 5.853 1.532 0.059 1.00 5.82 543 LEU A CA 1
ATOM 1738 C C . LEU A 1 109 ? 4.428 1.045 -0.125 1.00 5.49 543 LEU A C 1
ATOM 1739 O O . LEU A 1 109 ? 4.129 0.363 -1.111 1.00 5.82 543 LEU A O 1
ATOM 1755 N N . LEU A 1 110 ? 3.544 1.364 0.829 1.00 5.56 544 LEU A N 1
ATOM 1756 C CA . LEU A 1 110 ? 2.147 0.944 0.752 1.00 5.45 544 LEU A CA 1
ATOM 1757 C C . LEU A 1 110 ? 1.408 1.659 -0.372 1.00 5.35 544 LEU A C 1
ATOM 1758 O O . LEU A 1 110 ? 0.548 1.068 -1.041 1.00 6.03 544 LEU A O 1
ATOM 1774 N N . ALA A 1 111 ? 1.702 2.936 -0.590 1.00 5.47 545 ALA A N 1
ATOM 1775 C CA . ALA A 1 111 ? 1.070 3.648 -1.681 1.00 5.85 545 ALA A CA 1
ATOM 1776 C C . ALA A 1 111 ? 1.417 2.982 -2.999 1.00 5.42 545 ALA A C 1
ATOM 1777 O O . ALA A 1 111 ? 0.546 2.731 -3.845 1.00 6.44 545 ALA A O 1
ATOM 1784 N N . ALA A 1 112 ? 2.695 2.677 -3.193 1.00 5.52 546 ALA A N 1
ATOM 1785 C CA . ALA A 1 112 ? 3.110 2.001 -4.414 1.00 5.63 546 ALA A CA 1
ATOM 1786 C C . ALA A 1 112 ? 2.516 0.600 -4.534 1.00 5.44 546 ALA A C 1
ATOM 1787 O O . ALA A 1 112 ? 1.954 0.258 -5.577 1.00 5.80 546 ALA A O 1
ATOM 1794 N N . GLY A 1 113 ? 2.640 -0.222 -3.489 1.00 5.98 547 GLY A N 1
ATOM 1795 C CA . GLY A 1 113 ? 2.129 -1.575 -3.568 1.00 5.79 547 GLY A CA 1
ATOM 1796 C C . GLY A 1 113 ? 0.629 -1.643 -3.773 1.00 5.63 547 GLY A C 1
ATOM 1797 O O . GLY A 1 113 ? 0.126 -2.547 -4.447 1.00 6.38 547 GLY A O 1
ATOM 1801 N N . SER A 1 114 ? -0.106 -0.695 -3.196 1.00 5.99 548 SER A N 1
ATOM 1802 C CA . SER A 1 114 ? -1.548 -0.602 -3.419 1.00 6.49 548 SER A CA 1
ATOM 1803 C C . SER A 1 114 ? -1.855 -0.393 -4.886 1.00 5.82 548 SER A C 1
ATOM 1804 O O . SER A 1 114 ? -2.789 -1.008 -5.432 1.00 6.37 548 SER A O 1
ATOM 1812 N N . CYS A 1 115 ? -1.074 0.463 -5.541 1.00 5.39 549 CYS A N 1
ATOM 1813 C CA . CYS A 1 115 ? -1.274 0.721 -6.957 1.00 5.44 549 CYS A CA 1
ATOM 1814 C C . CYS A 1 115 ? -0.815 -0.458 -7.803 1.00 4.97 549 CYS A C 1
ATOM 1815 O O . CYS A 1 115 ? -1.437 -0.738 -8.829 1.00 5.87 549 CYS A O 1
ATOM 1823 N N . PHE A 1 116 ? 0.241 -1.162 -7.388 1.00 5.55 550 PHE A N 1
ATOM 1824 C CA . PHE A 1 116 ? 0.628 -2.369 -8.110 1.00 5.58 550 PHE A CA 1
ATOM 1825 C C . PHE A 1 116 ? -0.497 -3.391 -8.069 1.00 5.23 550 PHE A C 1
ATOM 1826 O O . PHE A 1 116 ? -0.867 -3.988 -9.088 1.00 5.90 550 PHE A O 1
ATOM 1843 N N . ASN A 1 117 ? -1.092 -3.588 -6.886 1.00 5.61 551 ASN A N 1
ATOM 1844 C CA . ASN A 1 117 ? -2.193 -4.544 -6.765 1.00 5.61 551 ASN A CA 1
ATOM 1845 C C . ASN A 1 117 ? -3.377 -4.120 -7.612 1.00 5.73 551 ASN A C 1
ATOM 1846 O O . ASN A 1 117 ? -4.061 -4.956 -8.212 1.00 6.34 551 ASN A O 1
ATOM 1857 N N . SER A 1 118 ? -3.636 -2.814 -7.677 1.00 5.77 552 SER A N 1
ATOM 1858 C CA . SER A 1 118 ? -4.761 -2.333 -8.462 1.00 5.84 552 SER A CA 1
ATOM 1859 C C . SER A 1 118 ? -4.514 -2.508 -9.954 1.00 6.07 552 SER A C 1
ATOM 1860 O O . SER A 1 118 ? -5.397 -2.949 -10.689 1.00 6.33 552 SER A O 1
ATOM 1868 N N . ALA A 1 119 ? -3.303 -2.175 -10.428 1.00 5.88 553 ALA A N 1
ATOM 1869 C CA . ALA A 1 119 ? -2.958 -2.408 -11.832 1.00 6.27 553 ALA A CA 1
ATOM 1870 C C . ALA A 1 119 ? -3.061 -3.887 -12.171 1.00 5.46 553 ALA A C 1
ATOM 1871 O O . ALA A 1 119 ? -3.527 -4.251 -13.249 1.00 6.92 553 ALA A O 1
ATOM 1878 N N . GLN A 1 120 ? -2.610 -4.748 -11.264 1.00 6.18 554 GLN A N 1
ATOM 1879 C CA . GLN A 1 120 ? -2.671 -6.181 -11.492 1.00 6.46 554 GLN A CA 1
ATOM 1880 C C . GLN A 1 120 ? -4.118 -6.651 -11.610 1.00 6.46 554 GLN A C 1
ATOM 1881 O O . GLN A 1 120 ? -4.445 -7.472 -12.465 1.00 7.25 554 GLN A O 1
ATOM 1895 N N . ALA A 1 121 ? -4.996 -6.151 -10.749 1.00 6.22 555 ALA A N 1
ATOM 1896 C CA . ALA A 1 121 ? -6.413 -6.491 -10.827 1.00 6.72 555 ALA A CA 1
ATOM 1897 C C . ALA A 1 121 ? -7.026 -6.062 -12.157 1.00 6.48 555 ALA A C 1
ATOM 1898 O O . ALA A 1 121 ? -7.836 -6.781 -12.741 1.00 7.66 555 ALA A O 1
ATOM 1905 N N . ILE A 1 122 ? -6.672 -4.872 -12.627 1.00 6.11 556 ILE A N 1
ATOM 1906 C CA . ILE A 1 122 ? -7.157 -4.380 -13.912 1.00 6.61 556 ILE A CA 1
ATOM 1907 C C . ILE A 1 122 ? -6.630 -5.236 -15.052 1.00 6.47 556 ILE A C 1
ATOM 1908 O O . ILE A 1 122 ? -7.383 -5.663 -15.930 1.00 8.64 556 ILE A O 1
ATOM 1924 N N . LEU A 1 123 ? -5.329 -5.496 -15.064 1.00 6.78 557 LEU A N 1
ATOM 1925 C CA . LEU A 1 123 ? -4.710 -6.138 -16.216 1.00 7.44 557 LEU A CA 1
ATOM 1926 C C . LEU A 1 123 ? -5.069 -7.611 -16.321 1.00 8.95 557 LEU A C 1
ATOM 1927 O O . LEU A 1 123 ? -4.976 -8.179 -17.419 1.00 12.35 557 LEU A O 1
ATOM 1943 N N . THR A 1 124 ? -5.469 -8.236 -15.215 1.00 8.43 558 THR A N 1
ATOM 1944 C CA . THR A 1 124 ? -5.955 -9.598 -15.227 1.00 9.07 558 THR A CA 1
ATOM 1945 C C . THR A 1 124 ? -7.457 -9.684 -15.419 1.00 11.54 558 THR A C 1
ATOM 1946 O O . THR A 1 124 ? -7.987 -10.795 -15.490 1.00 14.19 558 THR A O 1
ATOM 1957 N N . GLY A 1 125 ? -8.159 -8.562 -15.508 1.00 11.67 559 GLY A N 1
ATOM 1958 C CA . GLY A 1 125 ? -9.597 -8.576 -15.720 1.00 12.55 559 GLY A CA 1
ATOM 1959 C C . GLY A 1 125 ? -10.430 -8.802 -14.481 1.00 13.41 559 GLY A C 1
ATOM 1960 O O . GLY A 1 125 ? -11.647 -8.989 -14.601 1.00 16.74 559 GLY A O 1
ATOM 1964 N N . GLN A 1 126 ? -9.821 -8.789 -13.294 1.00 11.71 560 GLN A N 1
ATOM 1965 C CA . GLN A 1 126 ? -10.599 -8.929 -12.064 1.00 11.49 560 GLN A CA 1
ATOM 1966 C C . GLN A 1 126 ? -11.513 -7.738 -11.867 1.00 10.21 560 GLN A C 1
ATOM 1967 O O . GLN A 1 126 ? -12.616 -7.872 -11.347 1.00 10.96 560 GLN A O 1
ATOM 1981 N N . VAL A 1 127 ? -11.035 -6.560 -12.249 1.00 8.73 561 VAL A N 1
ATOM 1982 C CA . VAL A 1 127 ? -11.826 -5.341 -12.297 1.00 7.96 561 VAL A CA 1
ATOM 1983 C C . VAL A 1 127 ? -11.537 -4.673 -13.629 1.00 7.20 561 VAL A C 1
ATOM 1984 O O . VAL A 1 127 ? -10.513 -4.936 -14.266 1.00 8.60 561 VAL A O 1
ATOM 1997 N N . ARG A 1 128 ? -12.444 -3.790 -14.054 1.00 6.81 562 ARG A N 1
ATOM 1998 C CA . ARG A 1 128 ? -12.241 -2.985 -15.256 1.00 7.10 562 ARG A CA 1
ATOM 1999 C C . ARG A 1 128 ? -11.368 -1.770 -14.967 1.00 6.70 562 ARG A C 1
ATOM 2000 O O . ARG A 1 128 ? -10.516 -1.400 -15.780 1.00 8.11 562 ARG A O 1
ATOM 2021 N N . ASN A 1 129 ? -11.593 -1.128 -13.831 1.00 5.98 563 ASN A N 1
ATOM 2022 C CA . ASN A 1 129 ? -10.956 0.131 -13.507 1.00 5.66 563 ASN A CA 1
ATOM 2023 C C . ASN A 1 129 ? -10.863 0.193 -11.990 1.00 5.61 563 ASN A C 1
ATOM 2024 O O . ASN A 1 129 ? -11.346 -0.703 -11.297 1.00 5.78 563 ASN A O 1
ATOM 2035 N N . ALA A 1 130 ? -10.172 1.199 -11.454 1.00 5.09 564 ALA A N 1
ATOM 2036 C CA . ALA A 1 130 ? -9.981 1.238 -10.013 1.00 5.70 564 ALA A CA 1
ATOM 2037 C C . ALA A 1 130 ? -9.546 2.618 -9.567 1.00 5.25 564 ALA A C 1
ATOM 2038 O O . ALA A 1 130 ? -9.053 3.4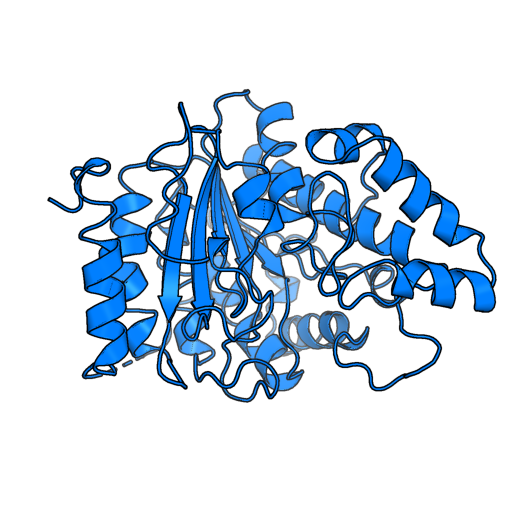29 -10.357 1.00 5.26 564 ALA A O 1
ATOM 2045 N N A VAL A 1 131 ? -9.662 2.825 -8.257 0.54 6.68 565 VAL A N 1
ATOM 2046 N N B VAL A 1 131 ? -9.743 2.860 -8.277 0.46 5.00 565 VAL A N 1
ATOM 2047 C CA A VAL A 1 131 ? -9.307 4.065 -7.587 0.54 6.92 565 VAL A CA 1
ATOM 2048 C CA B VAL A 1 131 ? -9.245 4.049 -7.610 0.46 4.93 565 VAL A CA 1
ATOM 2049 C C A VAL A 1 131 ? -8.438 3.733 -6.377 0.54 6.26 565 VAL A C 1
ATOM 2050 C C B VAL A 1 131 ? -8.345 3.640 -6.458 0.46 4.74 565 VAL A C 1
ATOM 2051 O O A VAL A 1 131 ? -8.755 2.828 -5.600 0.54 6.44 565 VAL A O 1
ATOM 2052 O O B VAL A 1 131 ? -8.550 2.620 -5.793 0.46 5.43 565 VAL A O 1
ATOM 2077 N N . ALA A 1 132 ? -7.339 4.470 -6.220 1.00 5.19 566 ALA A N 1
ATOM 2078 C CA . ALA A 1 132 ? -6.356 4.238 -5.168 1.00 5.37 566 ALA A CA 1
ATOM 2079 C C . ALA A 1 132 ? -6.263 5.492 -4.308 1.00 5.31 566 ALA A C 1
ATOM 2080 O O . ALA A 1 132 ? -5.760 6.534 -4.735 1.00 5.54 566 ALA A O 1
ATOM 2088 N N . ILE A 1 133 ? -6.747 5.372 -3.074 1.00 5.50 567 ILE A N 1
ATOM 2089 C CA . ILE A 1 133 ? -6.823 6.467 -2.127 1.00 5.48 567 ILE A CA 1
ATOM 2090 C C . ILE A 1 133 ? -5.592 6.354 -1.246 1.00 5.71 567 ILE A C 1
ATOM 2091 O O . ILE A 1 133 ? -5.643 5.732 -0.187 1.00 8.18 567 ILE A O 1
ATOM 2107 N N . VAL A 1 134 ? -4.479 6.912 -1.721 1.00 5.51 568 VAL A N 1
ATOM 2108 C CA . VAL A 1 134 ? -3.148 6.656 -1.186 1.00 5.56 568 VAL A CA 1
ATOM 2109 C C . VAL A 1 134 ? -2.438 7.960 -0.861 1.00 5.01 568 VAL A C 1
ATOM 2110 O O . VAL A 1 134 ? -2.686 9.003 -1.469 1.00 5.82 568 VAL A O 1
ATOM 2123 N N . ARG A 1 135 ? -1.528 7.893 0.104 1.00 5.38 569 ARG A N 1
ATOM 2124 C CA . ARG A 1 135 ? -0.559 8.951 0.390 1.00 4.91 569 ARG A CA 1
ATOM 2125 C C . ARG A 1 135 ? 0.651 8.277 1.018 1.00 5.87 569 ARG A C 1
ATOM 2126 O O . ARG A 1 135 ? 0.533 7.159 1.536 1.00 6.23 569 ARG A O 1
ATOM 2147 N N . PRO A 1 136 ? 1.814 8.946 1.052 1.00 5.23 570 PRO A N 1
ATOM 2148 C CA . PRO A 1 136 ? 2.143 10.212 0.408 1.00 5.70 570 PRO A CA 1
ATOM 2149 C C . PRO A 1 136 ? 2.051 10.122 -1.114 1.00 5.26 570 PRO A C 1
ATOM 2150 O O . PRO A 1 136 ? 2.054 9.018 -1.681 1.00 5.80 570 PRO A O 1
ATOM 2161 N N . PRO A 1 137 ? 1.993 11.286 -1.761 1.00 5.47 571 PRO A N 1
ATOM 2162 C CA . PRO A 1 137 ? 1.950 11.342 -3.227 1.00 5.45 571 PRO A CA 1
ATOM 2163 C C . PRO A 1 137 ? 3.291 10.976 -3.857 1.00 5.57 571 PRO A C 1
ATOM 2164 O O . PRO A 1 137 ? 4.279 10.700 -3.159 1.00 5.95 571 PRO A O 1
ATOM 2175 N N . GLY A 1 138 ? 3.302 10.907 -5.189 1.00 5.76 572 GLY A N 1
ATOM 2176 C CA . GLY A 1 138 ? 4.457 10.381 -5.899 1.00 5.90 572 GLY A CA 1
ATOM 2177 C C . GLY A 1 138 ? 5.076 11.227 -7.002 1.00 5.41 572 GLY A C 1
ATOM 2178 O O . GLY A 1 138 ? 6.260 11.033 -7.282 1.00 5.76 572 GLY A O 1
ATOM 2182 N N . HIS A 1 139 ? 4.334 12.113 -7.687 1.00 5.26 573 HIS A N 1
ATOM 2183 C CA . HIS A 1 139 ? 4.780 12.525 -9.018 1.00 5.93 573 HIS A CA 1
ATOM 2184 C C . HIS A 1 139 ? 5.991 13.455 -9.060 1.00 5.63 573 HIS A C 1
ATOM 2185 O O . HIS A 1 139 ? 6.593 13.592 -10.132 1.00 6.31 573 HIS A O 1
ATOM 2200 N N . HIS A 1 140 ? 6.371 14.086 -7.954 1.00 5.32 574 HIS A N 1
ATOM 2201 C CA . HIS A 1 140 ? 7.595 14.880 -7.928 1.00 5.79 574 HIS A CA 1
ATOM 2202 C C . HIS A 1 140 ? 8.836 14.059 -7.637 1.00 6.04 574 HIS A C 1
ATOM 2203 O O . HIS A 1 140 ? 9.941 14.591 -7.747 1.00 7.07 574 HIS A O 1
ATOM 2217 N N . ALA A 1 141 ? 8.678 12.814 -7.209 1.00 6.01 575 ALA A N 1
ATOM 2218 C CA . ALA A 1 141 ? 9.844 11.998 -6.887 1.00 6.35 575 ALA A CA 1
ATOM 2219 C C . ALA A 1 141 ? 10.590 11.607 -8.156 1.00 6.22 575 ALA A C 1
ATOM 2220 O O . ALA A 1 141 ? 9.989 11.162 -9.142 1.00 6.91 575 ALA A O 1
ATOM 2227 N N . GLU A 1 142 ? 11.892 11.819 -8.121 1.00 6.65 576 GLU A N 1
ATOM 2228 C CA . GLU A 1 142 ? 12.801 11.554 -9.228 1.00 7.49 576 GLU A CA 1
ATOM 2229 C C . GLU A 1 142 ? 13.494 10.222 -8.991 1.00 6.89 576 GLU A C 1
ATOM 2230 O O . GLU A 1 142 ? 13.432 9.637 -7.915 1.00 8.03 576 GLU A O 1
ATOM 2242 N N . LYS A 1 143 ? 14.251 9.774 -9.992 1.00 7.65 577 LYS A N 1
ATOM 2243 C CA . LYS A 1 143 ? 15.020 8.549 -9.809 1.00 7.93 577 LYS A CA 1
ATOM 2244 C C . LYS A 1 143 ? 15.826 8.594 -8.521 1.00 7.33 577 LYS A C 1
ATOM 2245 O O . LYS A 1 143 ? 15.857 7.620 -7.763 1.00 8.50 577 LYS A O 1
ATOM 2264 N N . ASP A 1 144 ? 16.491 9.717 -8.255 1.00 7.66 578 ASP A N 1
ATOM 2265 C CA . ASP A 1 144 ? 17.479 9.791 -7.195 1.00 7.92 578 ASP A CA 1
ATOM 2266 C C . ASP A 1 144 ? 17.089 10.696 -6.033 1.00 8.44 578 ASP A C 1
ATOM 2267 O O . ASP A 1 144 ? 17.920 10.895 -5.153 1.00 10.99 578 ASP A O 1
ATOM 2276 N N . THR A 1 145 ? 15.870 11.237 -5.977 1.00 7.28 579 THR A N 1
ATOM 2277 C CA . THR A 1 145 ? 15.561 12.163 -4.893 1.00 7.84 579 THR A CA 1
ATOM 2278 C C . THR A 1 145 ? 14.066 12.251 -4.628 1.00 7.25 579 THR A C 1
ATOM 2279 O O . THR A 1 145 ? 13.241 12.005 -5.509 1.00 8.24 579 THR A O 1
ATOM 2290 N N . ALA A 1 146 ? 13.743 12.629 -3.392 1.00 7.50 580 ALA A N 1
ATOM 2291 C CA . ALA A 1 146 ? 12.397 12.964 -2.958 1.00 6.99 580 ALA A CA 1
ATOM 2292 C C . ALA A 1 146 ? 12.164 14.444 -3.215 1.00 6.74 580 ALA A C 1
ATOM 2293 O O . ALA A 1 146 ? 13.114 15.229 -3.278 1.00 7.86 580 ALA A O 1
ATOM 2300 N N . CYS A 1 147 ? 10.894 14.834 -3.314 1.00 6.41 581 CYS A N 1
ATOM 2301 C CA . CYS A 1 147 ? 10.571 16.230 -3.589 1.00 6.69 581 CYS A CA 1
ATOM 2302 C C . CYS A 1 147 ? 9.083 16.447 -3.392 1.00 5.47 581 CYS A C 1
ATOM 2303 O O . CYS A 1 147 ? 8.287 15.582 -3.751 1.00 6.14 581 CYS A O 1
ATOM 2311 N N . GLY A 1 148 ? 8.698 17.614 -2.888 1.00 6.04 582 GLY A N 1
ATOM 2312 C CA . GLY A 1 148 ? 7.299 18.036 -2.995 1.00 6.61 582 GLY A CA 1
ATOM 2313 C C . GLY A 1 148 ? 6.307 17.049 -2.401 1.00 5.84 582 GLY A C 1
ATOM 2314 O O . GLY A 1 148 ? 5.279 16.745 -3.005 1.00 6.35 582 GLY A O 1
ATOM 2318 N N . PHE A 1 149 ? 6.617 16.567 -1.205 1.00 5.45 583 PHE A N 1
ATOM 2319 C CA . PHE A 1 149 ? 5.784 15.686 -0.411 1.00 5.49 583 PHE A CA 1
ATOM 2320 C C . PHE A 1 149 ? 5.843 14.244 -0.911 1.00 5.70 583 PHE A C 1
ATOM 2321 O O . PHE A 1 149 ? 5.153 13.370 -0.334 1.00 6.04 583 PHE A O 1
ATOM 2338 N N . CYS A 1 150 ? 6.652 13.960 -1.931 1.00 5.26 584 CYS A N 1
ATOM 2339 C CA . CYS A 1 150 ? 6.720 12.679 -2.615 1.00 5.62 584 CYS A CA 1
ATOM 2340 C C . CYS A 1 150 ? 8.059 11.994 -2.361 1.00 5.57 584 CYS A C 1
ATOM 2341 O O . CYS A 1 150 ? 9.116 12.603 -2.506 1.00 6.43 584 CYS A O 1
ATOM 2349 N N . PHE A 1 151 ? 8.006 10.691 -2.039 1.00 5.79 585 PHE A N 1
ATOM 2350 C CA . PHE A 1 151 ? 9.206 9.891 -1.789 1.00 5.39 585 PHE A CA 1
ATOM 2351 C C . PHE A 1 151 ? 9.566 8.999 -2.962 1.00 5.70 585 PHE A C 1
ATOM 2352 O O . PHE A 1 151 ? 10.723 8.966 -3.392 1.00 6.43 585 PHE A O 1
ATOM 2369 N N . PHE A 1 152 ? 8.603 8.223 -3.439 1.00 5.33 586 PHE A N 1
ATOM 2370 C CA . PHE A 1 152 ? 8.791 7.333 -4.569 1.00 5.64 586 PHE A CA 1
ATOM 2371 C C . PHE A 1 152 ? 7.699 7.658 -5.569 1.00 5.35 586 PHE A C 1
ATOM 2372 O O . PHE A 1 152 ? 6.598 8.075 -5.190 1.00 6.07 586 PHE A O 1
ATOM 2389 N N . ASN A 1 153 ? 7.988 7.443 -6.853 1.00 5.26 587 ASN A N 1
ATOM 2390 C CA . ASN A 1 153 ? 7.055 7.870 -7.885 1.00 5.24 587 ASN A CA 1
ATOM 2391 C C . ASN A 1 153 ? 6.065 6.759 -8.169 1.00 5.55 587 ASN A C 1
ATOM 2392 O O . ASN A 1 153 ? 6.249 5.934 -9.065 1.00 5.73 587 ASN A O 1
ATOM 2403 N N . THR A 1 154 ? 5.010 6.747 -7.353 1.00 5.28 588 THR A N 1
ATOM 2404 C CA . THR A 1 154 ? 3.983 5.720 -7.400 1.00 5.40 588 THR A CA 1
ATOM 2405 C C . THR A 1 154 ? 3.467 5.467 -8.805 1.00 5.19 588 THR A C 1
ATOM 2406 O O . THR A 1 154 ? 3.390 4.315 -9.246 1.00 5.81 588 THR A O 1
ATOM 2417 N N . ALA A 1 155 ? 3.065 6.515 -9.522 1.00 5.81 589 ALA A N 1
ATOM 2418 C CA . ALA A 1 155 ? 2.511 6.317 -10.861 1.00 5.88 589 ALA A CA 1
ATOM 2419 C C . ALA A 1 155 ? 3.554 5.747 -11.817 1.00 5.47 589 ALA A C 1
ATOM 2420 O O . ALA A 1 155 ? 3.264 4.850 -12.614 1.00 5.82 589 ALA A O 1
ATOM 2427 N N . ALA A 1 156 ? 4.764 6.287 -11.780 1.00 5.65 590 ALA A N 1
ATOM 2428 C CA . ALA A 1 156 ? 5.805 5.784 -12.680 1.00 5.90 590 ALA A CA 1
ATOM 2429 C C . ALA A 1 156 ? 6.139 4.334 -12.377 1.00 5.70 590 ALA A C 1
ATOM 2430 O O . ALA A 1 156 ? 6.311 3.515 -13.293 1.00 5.78 590 ALA A O 1
ATOM 2437 N N . LEU A 1 157 ? 6.255 4.005 -11.102 1.00 5.29 591 LEU A N 1
ATOM 2438 C CA . LEU A 1 157 ? 6.503 2.631 -10.697 1.00 5.11 591 LEU A CA 1
ATOM 2439 C C . LEU A 1 157 ? 5.391 1.719 -11.165 1.00 5.34 591 LEU A C 1
ATOM 2440 O O . LEU A 1 157 ? 5.643 0.585 -11.581 1.00 5.97 591 LEU A O 1
ATOM 2456 N N . THR A 1 158 ? 4.151 2.183 -11.056 1.00 5.08 592 THR A N 1
ATOM 2457 C CA . THR A 1 158 ? 3.020 1.368 -11.464 1.00 5.69 592 THR A CA 1
ATOM 2458 C C . THR A 1 158 ? 3.062 1.100 -12.960 1.00 4.97 592 THR A C 1
ATOM 2459 O O . THR A 1 158 ? 2.722 0.007 -13.409 1.00 6.29 592 THR A O 1
ATOM 2470 N N . ALA A 1 159 ? 3.425 2.100 -13.755 1.00 5.62 593 ALA A N 1
ATOM 2471 C CA . ALA A 1 159 ? 3.563 1.870 -15.187 1.00 5.75 593 ALA A CA 1
ATOM 2472 C C . ALA A 1 159 ? 4.573 0.772 -15.473 1.00 6.08 593 ALA A C 1
ATOM 2473 O O . ALA A 1 159 ? 4.320 -0.125 -16.294 1.00 6.59 593 ALA A O 1
ATOM 2480 N N A ARG A 1 160 ? 5.751 0.869 -14.849 0.52 5.65 594 ARG A N 1
ATOM 2481 N N B ARG A 1 160 ? 5.732 0.828 -14.828 0.48 6.76 594 ARG A N 1
ATOM 2482 C CA A ARG A 1 160 ? 6.776 -0.152 -15.029 0.52 6.10 594 ARG A CA 1
ATOM 2483 C CA B ARG A 1 160 ? 6.733 -0.194 -15.108 0.48 7.22 594 ARG A CA 1
ATOM 2484 C C A ARG A 1 160 ? 6.309 -1.499 -14.510 0.52 5.86 594 ARG A C 1
ATOM 2485 C C B ARG A 1 160 ? 6.400 -1.525 -14.454 0.48 7.00 594 ARG A C 1
ATOM 2486 O O A ARG A 1 160 ? 6.539 -2.529 -15.159 0.52 5.48 594 ARG A O 1
ATOM 2487 O O B ARG A 1 160 ? 6.803 -2.572 -14.975 0.48 7.90 594 ARG A O 1
ATOM 2528 N N . TYR A 1 161 ? 5.663 -1.515 -13.340 1.00 6.38 595 TYR A N 1
ATOM 2529 C CA . TYR A 1 161 ? 5.178 -2.771 -12.768 1.00 6.32 595 TYR A CA 1
ATOM 2530 C C . TYR A 1 161 ? 4.206 -3.435 -13.739 1.00 6.35 595 TYR A C 1
ATOM 2531 O O . TYR A 1 161 ? 4.274 -4.643 -13.994 1.00 6.96 595 TYR A O 1
ATOM 2550 N N . ALA A 1 162 ? 3.301 -2.639 -14.306 1.00 6.08 596 ALA A N 1
ATOM 2551 C CA . ALA A 1 162 ? 2.335 -3.136 -15.286 1.00 6.26 596 ALA A CA 1
ATOM 2552 C C . ALA A 1 162 ? 3.035 -3.797 -16.460 1.00 6.38 596 ALA A C 1
ATOM 2553 O O . ALA A 1 162 ? 2.642 -4.873 -16.908 1.00 7.10 596 ALA A O 1
ATOM 2560 N N . GLN A 1 163 ? 4.069 -3.150 -16.988 1.00 6.52 597 GLN A N 1
ATOM 2561 C CA . GLN A 1 163 ? 4.853 -3.731 -18.068 1.00 6.94 597 GLN A CA 1
ATOM 2562 C C . GLN A 1 163 ? 5.501 -5.036 -17.626 1.00 7.41 597 GLN A C 1
ATOM 2563 O O . GLN A 1 163 ? 5.541 -6.011 -18.385 1.00 8.95 597 GLN A O 1
ATOM 2577 N N . SER A 1 164 ? 5.991 -5.080 -16.387 1.00 7.75 598 SER A N 1
ATOM 2578 C CA . SER A 1 164 ? 6.679 -6.270 -15.900 1.00 8.47 598 SER A CA 1
ATOM 2579 C C . SER A 1 164 ? 5.767 -7.480 -15.772 1.00 9.50 598 SER A C 1
ATOM 2580 O O . SER A 1 164 ? 6.245 -8.611 -15.862 1.00 11.41 598 SER A O 1
ATOM 2588 N N . ILE A 1 165 ? 4.463 -7.279 -15.576 1.00 8.54 599 ILE A N 1
ATOM 2589 C CA . ILE A 1 165 ? 3.531 -8.394 -15.401 1.00 9.33 599 ILE A CA 1
ATOM 2590 C C . ILE A 1 165 ? 2.714 -8.664 -16.646 1.00 9.23 599 ILE A C 1
ATOM 2591 O O . ILE A 1 165 ? 1.858 -9.559 -16.642 1.00 10.18 599 ILE A O 1
ATOM 2607 N N . THR A 1 166 ? 3.005 -7.962 -17.740 1.00 8.19 600 THR A N 1
ATOM 2608 C CA . THR A 1 166 ? 2.354 -8.199 -19.018 1.00 9.04 600 THR A CA 1
ATOM 2609 C C . THR A 1 166 ? 3.443 -8.338 -20.064 1.00 11.16 600 THR A C 1
ATOM 2610 O O . THR A 1 166 ? 4.001 -9.431 -20.240 1.00 14.08 600 THR A O 1
ATOM 2621 N N A ARG A 1 167 ? 3.746 -7.256 -20.765 0.52 11.17 601 ARG A N 1
ATOM 2622 N N B ARG A 1 167 ? 3.767 -7.244 -20.741 0.48 10.44 601 ARG A N 1
ATOM 2623 C CA A ARG A 1 167 ? 4.847 -7.249 -21.703 0.52 12.16 601 ARG A CA 1
ATOM 2624 C CA B ARG A 1 167 ? 4.819 -7.221 -21.737 0.48 10.82 601 ARG A CA 1
ATOM 2625 C C A ARG A 1 167 ? 5.483 -5.869 -21.671 0.52 10.26 601 ARG A C 1
ATOM 2626 C C B ARG A 1 167 ? 5.486 -5.858 -21.671 0.48 8.98 601 ARG A C 1
ATOM 2627 O O A ARG A 1 167 ? 4.835 -4.860 -21.355 0.52 9.83 601 ARG A O 1
ATOM 2628 O O B ARG A 1 167 ? 4.864 -4.845 -21.330 0.48 7.97 601 ARG A O 1
ATOM 2669 N N . GLU A 1 168 ? 6.761 -5.853 -22.032 1.00 10.52 602 GLU A N 1
ATOM 2670 C CA . GLU A 1 168 ? 7.565 -4.655 -21.953 1.00 10.52 602 GLU A CA 1
ATOM 2671 C C . GLU A 1 168 ? 6.957 -3.494 -22.722 1.00 10.40 602 GLU A C 1
ATOM 2672 O O . GLU A 1 168 ? 7.063 -2.335 -22.301 1.00 12.21 602 GLU A O 1
ATOM 2685 N N . SER A 1 169 ? 6.321 -3.784 -23.841 1.00 8.25 603 SER A N 1
ATOM 2686 C CA . SER A 1 169 ? 5.798 -2.764 -24.724 1.00 8.84 603 SER A CA 1
ATOM 2687 C C . SER A 1 169 ? 4.428 -2.267 -24.329 1.00 7.57 603 SER A C 1
ATOM 2688 O O . SER 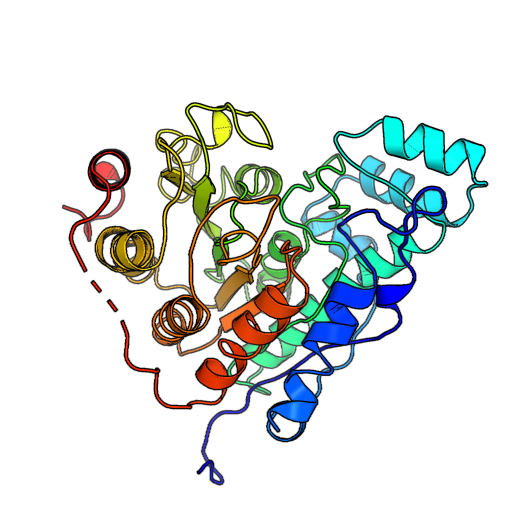A 1 169 ? 3.893 -1.429 -25.034 1.00 9.72 603 SER A O 1
ATOM 2696 N N . LEU A 1 170 ? 3.829 -2.773 -23.246 1.00 7.09 604 LEU A N 1
ATOM 2697 C CA . LEU A 1 170 ? 2.494 -2.331 -22.851 1.00 6.85 604 LEU A CA 1
ATOM 2698 C C . LEU A 1 170 ? 2.445 -0.817 -22.863 1.00 6.00 604 LEU A C 1
ATOM 2699 O O . LEU A 1 170 ? 3.236 -0.160 -22.187 1.00 7.02 604 LEU A O 1
ATOM 2715 N N . ARG A 1 171 ? 1.538 -0.252 -23.647 1.00 6.02 605 ARG A N 1
ATOM 2716 C CA . ARG A 1 171 ? 1.474 1.198 -23.806 1.00 6.43 605 ARG A CA 1
ATOM 2717 C C . ARG A 1 171 ? 0.715 1.810 -22.641 1.00 5.97 605 ARG A C 1
ATOM 2718 O O . ARG A 1 171 ? -0.478 1.578 -22.468 1.00 7.47 605 ARG A O 1
ATOM 2739 N N . VAL A 1 172 ? 1.407 2.561 -21.814 1.00 5.72 606 VAL A N 1
ATOM 2740 C CA . VAL A 1 172 ? 0.798 3.165 -20.638 1.00 5.32 606 VAL A CA 1
ATOM 2741 C C . VAL A 1 172 ? 0.711 4.670 -20.864 1.00 5.70 606 VAL A C 1
ATOM 2742 O O . VAL A 1 172 ? 1.705 5.321 -21.186 1.00 6.67 606 VAL A O 1
ATOM 2755 N N . LEU A 1 173 ? -0.487 5.224 -20.709 1.00 5.54 607 LEU A N 1
ATOM 2756 C CA . LEU A 1 173 ? -0.676 6.670 -20.652 1.00 5.38 607 LEU A CA 1
ATOM 2757 C C . LEU A 1 173 ? -0.781 7.087 -19.203 1.00 5.13 607 LEU A C 1
ATOM 2758 O O . LEU A 1 173 ? -1.577 6.504 -18.461 1.00 6.06 607 LEU A O 1
ATOM 2774 N N . ILE A 1 174 ? 0.013 8.073 -18.808 1.00 5.26 608 ILE A N 1
ATOM 2775 C CA . ILE A 1 174 ? -0.133 8.720 -17.524 1.00 5.30 608 ILE A CA 1
ATOM 2776 C C . ILE A 1 174 ? -0.662 10.121 -17.782 1.00 5.34 608 ILE A C 1
ATOM 2777 O O . ILE A 1 174 ? 0.017 10.925 -18.425 1.00 6.71 608 ILE A O 1
ATOM 2793 N N . VAL A 1 175 ? -1.873 10.399 -17.303 1.00 5.43 609 VAL A N 1
ATOM 2794 C CA . VAL A 1 175 ? -2.455 11.744 -17.344 1.00 5.83 609 VAL A CA 1
ATOM 2795 C C . VAL A 1 175 ? -2.345 12.320 -15.950 1.00 5.66 609 VAL A C 1
ATOM 2796 O O . VAL A 1 175 ? -2.856 11.738 -14.980 1.00 6.29 609 VAL A O 1
ATOM 2809 N N . ASP A 1 176 ? -1.670 13.453 -15.836 1.00 4.83 610 ASP A N 1
ATOM 2810 C CA . ASP A 1 176 ? -1.362 14.056 -14.544 1.00 5.23 610 ASP A CA 1
ATOM 2811 C C . ASP A 1 176 ? -2.118 15.370 -14.449 1.00 4.86 610 ASP A C 1
ATOM 2812 O O . ASP A 1 176 ? -1.716 16.371 -15.049 1.00 5.53 610 ASP A O 1
ATOM 2821 N N . TRP A 1 177 ? -3.253 15.342 -13.745 1.00 4.91 611 TRP A N 1
ATOM 2822 C CA . TRP A 1 177 ? -4.097 16.518 -13.615 1.00 5.01 611 TRP A CA 1
ATOM 2823 C C . TRP A 1 177 ? -3.954 17.219 -12.270 1.00 5.79 611 TRP A C 1
ATOM 2824 O O . TRP A 1 177 ? -4.660 18.205 -12.021 1.00 5.70 611 TRP A O 1
ATOM 2845 N N . ASP A 1 178 ? -3.028 16.766 -11.425 1.00 5.83 612 ASP A N 1
ATOM 2846 C CA . ASP A 1 178 ? -2.598 17.563 -10.291 1.00 5.53 612 ASP A CA 1
ATOM 2847 C C . ASP A 1 178 ? -2.203 18.941 -10.814 1.00 5.01 612 ASP A C 1
ATOM 2848 O O . ASP A 1 178 ? -1.705 19.061 -11.934 1.00 5.90 612 ASP A O 1
ATOM 2857 N N . VAL A 1 179 ? -2.443 19.997 -10.040 1.00 5.11 613 VAL A N 1
ATOM 2858 C CA . VAL A 1 179 ? -2.148 21.349 -10.489 1.00 5.20 613 VAL A CA 1
ATOM 2859 C C . VAL A 1 179 ? -0.659 21.597 -10.707 1.00 5.47 613 VAL A C 1
ATOM 2860 O O . VAL A 1 179 ? -0.295 22.568 -11.375 1.00 5.73 613 VAL A O 1
ATOM 2873 N N . HIS A 1 180 ? 0.199 20.780 -10.119 1.00 5.33 614 HIS A N 1
ATOM 2874 C CA . HIS A 1 180 ? 1.637 20.907 -10.246 1.00 4.84 614 HIS A CA 1
ATOM 2875 C C . HIS A 1 180 ? 2.170 19.953 -11.308 1.00 5.23 614 HIS A C 1
ATOM 2876 O O . HIS A 1 180 ? 1.630 18.874 -11.555 1.00 5.81 614 HIS A O 1
ATOM 2890 N N . HIS A 1 181 ? 3.274 20.341 -11.917 1.00 5.22 615 HIS A N 1
ATOM 2891 C CA . HIS A 1 181 ? 3.958 19.494 -12.883 1.00 5.16 615 HIS A CA 1
ATOM 2892 C C . HIS A 1 181 ? 4.575 18.285 -12.179 1.00 5.43 615 HIS A C 1
ATOM 2893 O O . HIS A 1 181 ? 5.269 18.431 -11.167 1.00 6.27 615 HIS A O 1
ATOM 2907 N N . GLY A 1 182 ? 4.389 17.097 -12.762 1.00 5.11 616 GLY A N 1
ATOM 2908 C CA . GLY A 1 182 ? 5.039 15.894 -12.267 1.00 5.94 616 GLY A CA 1
ATOM 2909 C C . GLY A 1 182 ? 6.431 15.771 -12.849 1.00 5.61 616 GLY A C 1
ATOM 2910 O O . GLY A 1 182 ? 6.687 14.959 -13.749 1.00 6.62 616 GLY A O 1
ATOM 2914 N N . ASN A 1 183 ? 7.357 16.574 -12.310 1.00 6.02 617 ASN A N 1
ATOM 2915 C CA . ASN A 1 183 ? 8.718 16.592 -12.830 1.00 6.22 617 ASN A CA 1
ATOM 2916 C C . ASN A 1 183 ? 9.334 15.200 -12.819 1.00 6.32 617 ASN A C 1
ATOM 2917 O O . ASN A 1 183 ? 10.075 14.837 -13.743 1.00 6.61 617 ASN A O 1
ATOM 2928 N N . GLY A 1 184 ? 9.090 14.420 -11.767 1.00 6.40 618 GLY A N 1
ATOM 2929 C CA . GLY A 1 184 ? 9.716 13.117 -11.679 1.00 6.58 618 GLY A CA 1
ATOM 2930 C C . GLY A 1 184 ? 9.197 12.180 -12.741 1.00 6.28 618 GLY A C 1
ATOM 2931 O O . GLY A 1 184 ? 9.961 11.458 -13.368 1.00 6.60 618 GLY A O 1
ATOM 2935 N N . THR A 1 185 ? 7.884 12.193 -12.971 1.00 5.90 619 THR A N 1
ATOM 2936 C CA . THR A 1 185 ? 7.312 11.333 -13.993 1.00 5.62 619 THR A CA 1
ATOM 2937 C C . THR A 1 185 ? 7.852 11.707 -15.364 1.00 6.18 619 THR A C 1
ATOM 2938 O O . THR A 1 185 ? 8.229 10.833 -16.150 1.00 6.49 619 THR A O 1
ATOM 2949 N N . GLN A 1 186 ? 7.863 13.003 -15.683 1.00 5.60 620 GLN A N 1
ATOM 2950 C CA . GLN A 1 186 ? 8.439 13.432 -16.955 1.00 5.33 620 GLN A CA 1
ATOM 2951 C C . GLN A 1 186 ? 9.841 12.900 -17.128 1.00 6.57 620 GLN A C 1
ATOM 2952 O O . GLN A 1 186 ? 10.175 12.342 -18.176 1.00 6.36 620 GLN A O 1
ATOM 2966 N N . HIS A 1 187 ? 10.691 13.094 -16.120 1.00 6.10 621 HIS A N 1
ATOM 2967 C CA . HIS A 1 187 ? 12.090 12.730 -16.282 1.00 6.80 621 HIS A CA 1
ATOM 2968 C C . HIS A 1 187 ? 12.279 11.230 -16.381 1.00 6.87 621 HIS A C 1
ATOM 2969 O O . HIS A 1 187 ? 13.085 10.760 -17.181 1.00 7.91 621 HIS A O 1
ATOM 2983 N N . ILE A 1 188 ? 11.552 10.462 -15.581 1.00 6.81 622 ILE A N 1
ATOM 2984 C CA . ILE A 1 188 ? 11.677 9.008 -15.619 1.00 7.05 622 ILE A CA 1
ATOM 2985 C C . ILE A 1 188 ? 11.388 8.484 -17.004 1.00 6.96 622 ILE A C 1
ATOM 2986 O O . ILE A 1 188 ? 12.077 7.585 -17.492 1.00 7.68 622 ILE A O 1
ATOM 3002 N N . PHE A 1 189 ? 10.393 9.046 -17.677 1.00 6.43 623 PHE A N 1
ATOM 3003 C CA . PHE A 1 189 ? 9.956 8.551 -18.975 1.00 6.75 623 PHE A CA 1
ATOM 3004 C C . PHE A 1 189 ? 10.400 9.398 -20.163 1.00 5.97 623 PHE A C 1
ATOM 3005 O O . PHE A 1 189 ? 9.946 9.161 -21.277 1.00 6.75 623 PHE A O 1
ATOM 3022 N N A GLU A 1 190 ? 11.297 10.362 -19.962 0.45 6.56 624 GLU A N 1
ATOM 3023 N N B GLU A 1 190 ? 11.308 10.357 -19.952 0.55 6.92 624 GLU A N 1
ATOM 3024 C CA A GLU A 1 190 ? 11.538 11.347 -21.013 0.45 7.01 624 GLU A CA 1
ATOM 3025 C CA B GLU A 1 190 ? 11.583 11.355 -20.986 0.55 7.75 624 GLU A CA 1
ATOM 3026 C C A GLU A 1 190 ? 12.058 10.712 -22.302 0.45 7.55 624 GLU A C 1
ATOM 3027 C C B GLU A 1 190 ? 12.093 10.731 -22.284 0.55 7.38 624 GLU A C 1
ATOM 3028 O O A GLU A 1 190 ? 11.759 11.216 -23.384 0.45 9.21 624 GLU A O 1
ATOM 3029 O O B GLU A 1 190 ? 11.825 11.265 -23.355 0.55 7.88 624 GLU A O 1
ATOM 3052 N N . GLU A 1 191 ? 12.823 9.616 -22.213 1.00 7.71 625 GLU A N 1
ATOM 3053 C CA . GLU A 1 191 ? 13.361 8.931 -23.384 1.00 9.12 625 GLU A CA 1
ATOM 3054 C C . GLU A 1 191 ? 12.557 7.697 -23.759 1.00 9.71 625 GLU A C 1
ATOM 3055 O O . GLU A 1 191 ? 13.051 6.842 -24.505 1.00 13.35 625 GLU A O 1
ATOM 3068 N N . ASP A 1 192 ? 11.333 7.576 -23.249 1.00 8.64 626 ASP A N 1
ATOM 3069 C CA . ASP A 1 192 ? 10.552 6.349 -23.352 1.00 9.38 626 ASP A CA 1
ATOM 3070 C C . ASP A 1 192 ? 9.312 6.592 -24.201 1.00 9.61 626 ASP A C 1
ATOM 3071 O O . ASP A 1 192 ? 8.477 7.440 -23.874 1.00 11.18 626 ASP A O 1
ATOM 3080 N N . ASP A 1 193 ? 9.181 5.815 -25.270 1.00 9.75 627 ASP A N 1
ATOM 3081 C CA . ASP A 1 193 ? 8.017 5.843 -26.145 1.00 10.31 627 ASP A CA 1
ATOM 3082 C C . ASP A 1 193 ? 6.939 4.841 -25.754 1.00 8.83 627 ASP A C 1
ATOM 3083 O O . ASP A 1 193 ? 5.909 4.791 -26.426 1.00 10.71 627 ASP A O 1
ATOM 3092 N N . SER A 1 194 ? 7.143 4.060 -24.692 1.00 8.07 628 SER A N 1
ATOM 3093 C CA . SER A 1 194 ? 6.124 3.127 -24.226 1.00 7.99 628 SER A CA 1
ATOM 3094 C C . SER A 1 194 ? 5.243 3.715 -23.146 1.00 6.86 628 SER A C 1
ATOM 3095 O O . SER A 1 194 ? 4.207 3.124 -22.832 1.00 7.43 628 SER A O 1
ATOM 3103 N N . VAL A 1 195 ? 5.620 4.864 -22.594 1.00 6.34 629 VAL A N 1
ATOM 3104 C CA . VAL A 1 195 ? 4.859 5.548 -21.555 1.00 5.95 629 VAL A CA 1
ATOM 3105 C C . VAL A 1 195 ? 4.696 6.984 -22.017 1.00 6.11 629 VAL A C 1
ATOM 3106 O O . VAL A 1 195 ? 5.663 7.751 -22.075 1.00 8.01 629 VAL A O 1
ATOM 3119 N N . LEU A 1 196 ? 3.475 7.338 -22.360 1.00 5.72 630 LEU A N 1
ATOM 3120 C CA . LEU A 1 196 ? 3.115 8.684 -22.770 1.00 5.57 630 LEU A CA 1
ATOM 3121 C C . LEU A 1 196 ? 2.732 9.455 -21.515 1.00 5.51 630 LEU A C 1
ATOM 3122 O O . LEU A 1 196 ? 1.832 9.029 -20.788 1.00 6.55 630 LEU A O 1
ATOM 3138 N N . TYR A 1 197 ? 3.425 10.554 -21.256 1.00 5.77 631 TYR A N 1
ATOM 3139 C CA . TYR A 1 197 ? 3.147 11.408 -20.109 1.00 5.69 631 TYR A CA 1
ATOM 3140 C C . TYR A 1 197 ? 2.471 12.675 -20.596 1.00 5.83 631 TYR A C 1
ATOM 3141 O O . TYR A 1 197 ? 3.024 13.375 -21.446 1.00 6.64 631 TYR A O 1
ATOM 3159 N N . ILE A 1 198 ? 1.286 12.957 -20.062 1.00 5.32 632 ILE A N 1
ATOM 3160 C CA . ILE A 1 198 ? 0.562 14.190 -20.379 1.00 6.09 632 ILE A CA 1
ATOM 3161 C C . ILE A 1 198 ? 0.248 14.860 -19.058 1.00 5.66 632 ILE A C 1
ATOM 3162 O O . ILE A 1 198 ? -0.483 14.295 -18.238 1.00 6.86 632 ILE A O 1
ATOM 3178 N N . SER A 1 199 ? 0.788 16.050 -18.846 1.00 5.49 633 SER A N 1
ATOM 3179 C CA . SER A 1 199 ? 0.519 16.815 -17.642 1.00 5.83 633 SER A CA 1
ATOM 3180 C C . SER A 1 199 ? -0.162 18.123 -17.988 1.00 5.30 633 SER A C 1
ATOM 3181 O O . SER A 1 199 ? 0.254 18.817 -18.915 1.00 6.66 633 SER A O 1
ATOM 3189 N N . LEU A 1 200 ? -1.177 18.469 -17.207 1.00 5.34 634 LEU A N 1
ATOM 3190 C CA . LEU A 1 200 ? -1.736 19.816 -17.178 1.00 5.67 634 LEU A CA 1
ATOM 3191 C C . LEU A 1 200 ? -1.300 20.417 -15.850 1.00 5.41 634 LEU A C 1
ATOM 3192 O O . LEU A 1 200 ? -1.365 19.746 -14.817 1.00 5.58 634 LEU A O 1
ATOM 3208 N N . HIS A 1 201 ? -0.868 21.678 -15.852 1.00 5.38 635 HIS A N 1
ATOM 3209 C CA . HIS A 1 201 ? -0.334 22.222 -14.607 1.00 5.52 635 HIS A CA 1
ATOM 3210 C C . HIS A 1 201 ? -0.265 23.731 -14.673 1.00 5.46 635 HIS A C 1
ATOM 3211 O O . HIS A 1 201 ? -0.001 24.313 -15.727 1.00 6.05 635 HIS A O 1
ATOM 3225 N N . ARG A 1 202 ? -0.437 24.347 -13.523 1.00 5.52 636 ARG A N 1
ATOM 3226 C CA . ARG A 1 202 ? -0.148 25.759 -13.382 1.00 5.58 636 ARG A CA 1
ATOM 3227 C C . ARG A 1 202 ? 1.351 25.966 -13.492 1.00 5.99 636 ARG A C 1
ATOM 3228 O O . ARG A 1 202 ? 2.134 25.316 -12.793 1.00 6.81 636 ARG A O 1
ATOM 3249 N N . TYR A 1 203 ? 1.742 26.869 -14.375 1.00 6.09 637 TYR A N 1
ATOM 3250 C CA . TYR A 1 203 ? 3.138 27.050 -14.748 1.00 6.59 637 TYR A CA 1
ATOM 3251 C C . TYR A 1 203 ? 3.634 28.455 -14.432 1.00 6.97 637 TYR A C 1
ATOM 3252 O O . TYR A 1 203 ? 4.672 28.622 -13.787 1.00 7.48 637 TYR A O 1
ATOM 3270 N N . GLU A 1 204 ? 2.899 29.480 -14.852 1.00 7.45 638 GLU A N 1
ATOM 3271 C CA . GLU A 1 204 ? 3.259 30.878 -14.577 1.00 7.99 638 GLU A CA 1
ATOM 3272 C C . GLU A 1 204 ? 4.699 31.182 -14.989 1.00 7.93 638 GLU A C 1
ATOM 3273 O O . GLU A 1 204 ? 5.478 31.750 -14.227 1.00 8.50 638 GLU A O 1
ATOM 3285 N N . ASP A 1 205 ? 5.047 30.781 -16.208 1.00 8.33 639 ASP A N 1
ATOM 3286 C CA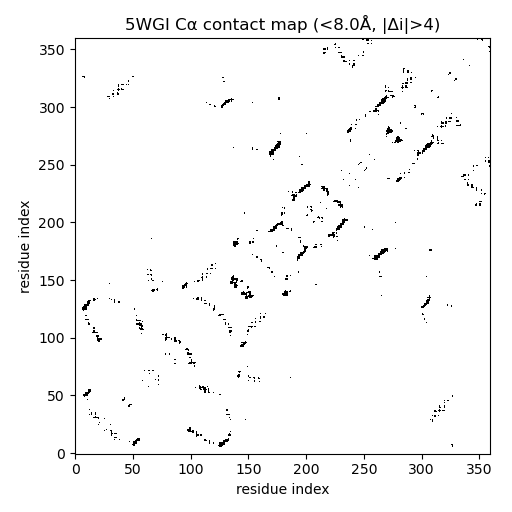 . ASP A 1 205 ? 6.369 31.075 -16.753 1.00 9.46 639 ASP A CA 1
ATOM 3287 C C . ASP A 1 205 ? 7.477 30.552 -15.844 1.00 9.05 639 ASP A C 1
ATOM 3288 O O . ASP A 1 205 ? 8.550 31.135 -15.740 1.00 10.80 639 ASP A O 1
ATOM 3297 N N . GLY A 1 206 ? 7.231 29.413 -15.209 1.00 9.00 640 GLY A N 1
ATOM 3298 C CA . GLY A 1 206 ? 8.199 28.778 -14.349 1.00 9.66 640 GLY A CA 1
ATOM 3299 C C . GLY A 1 206 ? 8.194 29.232 -12.914 1.00 9.64 640 GLY A C 1
ATOM 3300 O O . GLY A 1 206 ? 9.040 28.771 -12.139 1.00 11.61 640 GLY A O 1
ATOM 3304 N N A ALA A 1 207 ? 7.287 30.142 -12.562 0.45 9.45 641 ALA A N 1
ATOM 3305 N N B ALA A 1 207 ? 7.281 30.113 -12.528 0.55 9.59 641 ALA A N 1
ATOM 3306 C CA A ALA A 1 207 ? 7.095 30.685 -11.216 0.45 9.94 641 ALA A CA 1
ATOM 3307 C CA B ALA A 1 207 ? 7.291 30.656 -11.181 0.55 10.39 641 ALA A CA 1
ATOM 3308 C C A ALA A 1 207 ? 5.857 30.085 -10.548 0.45 11.08 641 ALA A C 1
ATOM 3309 C C B ALA A 1 207 ? 6.578 29.779 -10.156 0.55 10.47 641 ALA A C 1
ATOM 3310 O O A ALA A 1 207 ? 4.919 30.725 -10.079 0.45 10.87 641 ALA A O 1
ATOM 3311 O O B ALA A 1 207 ? 6.760 29.999 -8.967 0.55 12.21 641 ALA A O 1
ATOM 3324 N N . PHE A 1 208 ? 5.812 28.783 -10.569 1.00 10.44 642 PHE A N 1
ATOM 3325 C CA . PHE A 1 208 ? 4.919 28.040 -9.696 1.00 8.37 642 PHE A CA 1
ATOM 3326 C C . PHE A 1 208 ? 5.627 26.727 -9.390 1.00 7.89 642 PHE A C 1
ATOM 3327 O O . PHE A 1 208 ? 6.324 26.179 -10.247 1.00 8.10 642 PHE A O 1
ATOM 3345 N N . PHE A 1 209 ? 5.452 26.223 -8.172 1.00 8.37 643 PHE A N 1
ATOM 3346 C CA . PHE A 1 209 ? 6.101 24.981 -7.766 1.00 7.88 643 PHE A CA 1
ATOM 3347 C C . PHE A 1 209 ? 5.833 23.906 -8.815 1.00 7.58 643 PHE A C 1
ATOM 3348 O O . PHE A 1 209 ? 4.689 23.754 -9.236 1.00 7.78 643 PHE A O 1
ATOM 3365 N N . PRO A 1 210 ? 6.839 23.105 -9.235 1.00 7.46 644 PRO A N 1
ATOM 3366 C CA . PRO A 1 210 ? 8.188 22.972 -8.691 1.00 8.20 644 PRO A CA 1
ATOM 3367 C C . PRO A 1 210 ? 9.253 23.887 -9.331 1.00 7.84 644 PRO A C 1
ATOM 3368 O O . PRO A 1 210 ? 10.436 23.612 -9.226 1.00 9.20 644 PRO A O 1
ATOM 3379 N N . ASN A 1 211 ? 8.832 24.963 -9.991 1.00 7.78 645 ASN A N 1
ATOM 3380 C CA . ASN A 1 211 ? 9.717 26.099 -10.291 1.00 8.68 645 ASN A CA 1
ATOM 3381 C C . ASN A 1 211 ? 10.782 25.787 -11.337 1.00 9.51 645 ASN A C 1
ATOM 3382 O O . ASN A 1 211 ? 11.879 26.347 -11.289 1.00 12.25 645 ASN A O 1
ATOM 3393 N N . SER A 1 212 ? 10.436 24.970 -12.325 1.00 7.93 646 SER A N 1
ATOM 3394 C CA . SER A 1 212 ? 11.356 24.603 -13.391 1.00 8.38 646 SER A CA 1
ATOM 3395 C C . SER A 1 212 ? 10.741 24.805 -14.767 1.00 8.23 646 SER A C 1
ATOM 3396 O O . SER A 1 212 ? 9.586 24.438 -15.017 1.00 7.81 646 SER A O 1
ATOM 3404 N N . GLU A 1 213 ? 11.545 25.324 -15.690 1.00 8.20 647 GLU A N 1
ATOM 3405 C CA . GLU A 1 213 ? 11.125 25.431 -17.080 1.00 7.66 647 GLU A CA 1
ATOM 3406 C C . GLU A 1 213 ? 11.047 24.085 -17.792 1.00 6.97 647 GLU A C 1
ATOM 3407 O O . GLU A 1 213 ? 10.583 24.034 -18.933 1.00 8.13 647 GLU A O 1
ATOM 3419 N N . ASP A 1 214 ? 11.399 22.991 -17.122 1.00 8.06 648 ASP A N 1
ATOM 3420 C CA . ASP A 1 214 ? 11.155 21.662 -17.661 1.00 8.38 648 ASP A CA 1
ATOM 3421 C C . ASP A 1 214 ? 9.674 21.412 -17.891 1.00 7.95 648 ASP A C 1
ATOM 3422 O O . ASP A 1 214 ? 9.323 20.493 -18.640 1.00 8.77 648 ASP A O 1
ATOM 3431 N N . ALA A 1 215 ? 8.814 22.183 -17.231 1.00 7.42 649 ALA A N 1
ATOM 3432 C CA . ALA A 1 215 ? 7.373 22.019 -17.311 1.00 6.53 649 ALA A CA 1
ATOM 3433 C C . ALA A 1 215 ? 6.752 22.731 -18.501 1.00 6.77 649 ALA A C 1
ATOM 3434 O O . ALA A 1 215 ? 5.536 22.662 -18.676 1.00 6.85 649 ALA A O 1
ATOM 3441 N N . ASN A 1 216 ? 7.534 23.431 -19.316 1.00 7.03 650 ASN A N 1
ATOM 3442 C CA . ASN A 1 216 ? 6.924 24.162 -20.409 1.00 7.30 650 ASN A CA 1
ATOM 3443 C C . ASN A 1 216 ? 6.587 23.227 -21.578 1.00 7.50 650 ASN A C 1
ATOM 3444 O O . ASN A 1 216 ? 7.065 22.088 -21.675 1.00 8.31 650 ASN A O 1
ATOM 3455 N N . TYR A 1 217 ? 5.792 23.758 -22.513 1.00 7.35 651 TYR A N 1
ATOM 3456 C CA . TYR A 1 217 ? 5.259 22.968 -23.615 1.00 8.46 651 TYR A CA 1
ATOM 3457 C C . TYR A 1 217 ? 6.334 22.520 -24.595 1.00 8.92 651 TYR A C 1
ATOM 3458 O O . TYR A 1 217 ? 6.096 21.593 -25.383 1.00 9.83 651 TYR A O 1
ATOM 3476 N N A ASP A 1 218 ? 7.463 23.195 -24.629 0.52 7.79 652 ASP A N 1
ATOM 3477 N N B ASP A 1 218 ? 7.538 23.134 -24.529 0.48 9.45 652 ASP A N 1
ATOM 3478 C CA A ASP A 1 218 ? 8.487 22.876 -25.589 0.52 8.55 652 ASP A CA 1
ATOM 3479 C CA B ASP A 1 218 ? 8.671 22.814 -25.399 0.48 10.82 652 ASP A CA 1
ATOM 3480 C C A ASP A 1 218 ? 9.418 21.793 -25.090 0.52 8.18 652 ASP A C 1
ATOM 3481 C C B ASP A 1 218 ? 9.398 21.537 -25.003 0.48 10.24 652 ASP A C 1
ATOM 3482 O O A ASP A 1 218 ? 10.452 21.542 -25.712 0.52 8.82 652 ASP A O 1
ATOM 3483 O O B ASP A 1 218 ? 10.158 20.991 -25.815 0.48 10.45 652 ASP A O 1
ATOM 3500 N N A LYS A 1 219 ? 9.054 21.118 -24.003 0.52 7.55 653 LYS A N 1
ATOM 3501 N N B LYS A 1 219 ? 9.201 21.041 -23.789 0.48 8.42 653 LYS A N 1
ATOM 3502 C CA A LYS A 1 219 ? 9.739 19.913 -23.547 0.52 7.49 653 LYS A CA 1
ATOM 3503 C CA B LYS A 1 219 ? 9.788 19.760 -23.419 0.48 7.39 653 LYS A CA 1
ATOM 3504 C C A LYS A 1 219 ? 8.883 18.735 -24.002 0.52 7.63 653 LYS A C 1
ATOM 3505 C C B LYS A 1 219 ? 8.886 18.668 -23.970 0.48 7.79 653 LYS A C 1
ATOM 3506 O O A LYS A 1 219 ? 7.886 18.387 -23.354 0.52 8.22 653 LYS A O 1
ATOM 3507 O O B LYS A 1 219 ? 7.854 18.324 -23.381 0.48 8.34 653 LYS A O 1
ATOM 3544 N N . VAL A 1 220 ? 9.269 18.144 -25.134 1.00 7.66 654 VAL A N 1
ATOM 3545 C CA . VAL A 1 220 ? 8.452 17.190 -25.873 1.00 8.16 654 VAL A CA 1
ATOM 3546 C C . VAL A 1 220 ? 8.948 15.772 -25.741 1.00 7.98 654 VAL A C 1
ATOM 3547 O O . VAL A 1 220 ? 8.348 14.866 -26.337 1.00 9.31 654 VAL A O 1
ATOM 3561 N N . GLY A 1 221 ? 10.008 15.541 -24.975 1.00 8.75 655 GLY A N 1
ATOM 3562 C CA . GLY A 1 221 ? 10.645 14.246 -24.875 1.00 8.52 655 GLY A CA 1
ATOM 3563 C C . GLY A 1 221 ? 11.954 14.231 -25.639 1.00 9.70 655 GLY A C 1
ATOM 3564 O O . GLY A 1 221 ? 12.250 15.120 -26.431 1.00 12.71 655 GLY A O 1
ATOM 3568 N N . LEU A 1 222 ? 12.738 13.183 -25.392 1.00 10.25 656 LEU A N 1
ATOM 3569 C CA . LEU A 1 222 ? 14.101 13.077 -25.896 1.00 11.04 656 LEU A CA 1
ATOM 3570 C C . LEU A 1 222 ? 14.284 11.759 -26.618 1.00 11.14 656 LEU A C 1
ATOM 3571 O O . LEU A 1 222 ? 13.751 10.744 -26.186 1.00 12.12 656 LEU A O 1
ATOM 3587 N N . GLY A 1 223 ? 15.081 11.770 -27.680 1.00 13.38 657 GLY A N 1
ATOM 3588 C CA . GLY A 1 223 ? 15.436 10.529 -28.346 1.00 15.68 657 GLY A CA 1
ATOM 3589 C C . GLY A 1 223 ? 14.199 9.817 -28.849 1.00 15.43 657 GLY A C 1
ATOM 3590 O O . GLY A 1 223 ? 13.305 10.424 -29.453 1.00 15.30 657 GLY A O 1
ATOM 3594 N N . LYS A 1 224 ? 14.112 8.514 -28.564 1.00 17.29 658 LYS A N 1
ATOM 3595 C CA . LYS A 1 224 ? 12.938 7.754 -28.969 1.00 18.41 658 LYS A CA 1
ATOM 3596 C C . LYS A 1 224 ? 11.678 8.278 -28.306 1.00 15.53 658 LYS A C 1
ATOM 3597 O O . LYS A 1 224 ? 10.574 7.998 -28.787 1.00 16.49 658 LYS A O 1
ATOM 3601 N N . GLY A 1 225 ? 11.813 8.992 -27.193 1.00 12.59 659 GLY A N 1
ATOM 3602 C CA . GLY A 1 225 ? 10.674 9.578 -26.521 1.00 10.84 659 GLY A CA 1
ATOM 3603 C C . GLY A 1 225 ? 10.194 10.887 -27.086 1.00 10.14 659 GLY A C 1
ATOM 3604 O O . GLY A 1 225 ? 9.265 11.475 -26.528 1.00 8.89 659 GLY A O 1
ATOM 3608 N N . ARG A 1 226 ? 10.780 11.381 -28.178 1.00 11.30 660 ARG A N 1
ATOM 3609 C CA . ARG A 1 226 ? 10.316 12.647 -28.730 1.00 11.83 660 ARG A CA 1
ATOM 3610 C C . ARG A 1 226 ? 8.868 12.520 -29.166 1.00 10.26 660 ARG A C 1
ATOM 3611 O O . ARG A 1 226 ? 8.525 11.642 -29.957 1.00 12.16 660 ARG A O 1
ATOM 3632 N N . GLY A 1 227 ? 8.022 13.420 -28.655 1.00 9.61 661 GLY A N 1
ATOM 3633 C CA . GLY A 1 227 ? 6.600 13.382 -28.882 1.00 9.59 661 GLY A CA 1
ATOM 3634 C C . GLY A 1 227 ? 5.812 12.749 -27.748 1.00 8.80 661 GLY A C 1
ATOM 3635 O O . GLY A 1 227 ? 4.587 12.904 -27.686 1.00 10.11 661 GLY A O 1
ATOM 3639 N N . TYR A 1 228 ? 6.480 12.033 -26.844 1.00 7.41 662 TYR A N 1
ATOM 3640 C CA . TYR A 1 228 ? 5.794 11.246 -25.820 1.00 7.12 662 TYR A CA 1
ATOM 3641 C C . TYR A 1 228 ? 5.800 11.917 -24.454 1.00 6.22 662 TYR A C 1
ATOM 3642 O O . TYR A 1 228 ? 5.527 11.263 -23.440 1.00 6.47 662 TYR A O 1
ATOM 3660 N N . ASN A 1 229 ? 6.068 13.216 -24.420 1.00 6.49 663 ASN A N 1
ATOM 3661 C CA . ASN A 1 229 ? 5.961 14.037 -23.236 1.00 5.87 663 ASN A CA 1
ATOM 3662 C C . ASN A 1 229 ? 5.189 15.280 -23.625 1.00 6.19 663 ASN A C 1
ATOM 3663 O O . ASN A 1 229 ? 5.657 16.050 -24.457 1.00 6.99 663 ASN A O 1
ATOM 3674 N N . VAL A 1 230 ? 4.001 15.450 -23.055 1.00 5.63 664 VAL A N 1
ATOM 3675 C CA . VAL A 1 230 ? 3.095 16.536 -23.415 1.00 5.78 664 VAL A CA 1
ATOM 3676 C C . VAL A 1 230 ? 2.814 17.365 -22.170 1.00 5.59 664 VAL A C 1
ATOM 3677 O O . VAL A 1 230 ? 2.082 16.930 -21.270 1.00 6.54 664 VAL A O 1
ATOM 3690 N N . ASN A 1 231 ? 3.371 18.561 -22.130 1.00 5.27 665 ASN A N 1
ATOM 3691 C CA . ASN A 1 231 ? 3.128 19.515 -21.054 1.00 5.81 665 ASN A CA 1
ATOM 3692 C C . ASN A 1 231 ? 2.138 20.570 -21.524 1.00 6.25 665 ASN A C 1
ATOM 3693 O O . ASN A 1 231 ? 2.359 21.218 -22.557 1.00 6.67 665 ASN A O 1
ATOM 3704 N N . ILE A 1 232 ? 1.073 20.756 -20.748 1.00 5.71 666 ILE A N 1
ATOM 3705 C CA . ILE A 1 232 ? 0.019 21.738 -21.006 1.00 6.09 666 ILE A CA 1
ATOM 3706 C C . ILE A 1 232 ? 0.112 22.743 -19.869 1.00 6.34 666 ILE A C 1
ATOM 3707 O O . ILE A 1 232 ? -0.470 22.524 -18.793 1.00 6.94 666 ILE A O 1
ATOM 3723 N N . PRO A 1 233 ? 0.868 23.841 -20.057 1.00 6.14 667 PRO A N 1
ATOM 3724 C CA . PRO A 1 233 ? 1.173 24.756 -18.962 1.00 6.28 667 PRO A CA 1
ATOM 3725 C C . PRO A 1 233 ? 0.244 25.945 -18.951 1.00 6.55 667 PRO A C 1
ATOM 3726 O O . PRO A 1 233 ? 0.050 26.607 -19.975 1.00 8.59 667 PRO A O 1
ATOM 3737 N N . TRP A 1 234 ? -0.296 26.247 -17.789 1.00 6.55 668 TRP A N 1
ATOM 3738 C CA . TRP A 1 234 ? -1.202 27.373 -17.649 1.00 6.83 668 TRP A CA 1
ATOM 3739 C C . TRP A 1 234 ? -0.460 28.570 -17.083 1.00 6.67 668 TRP A C 1
ATOM 3740 O O . TRP A 1 234 ? 0.285 28.460 -16.102 1.00 7.59 668 TRP A O 1
ATOM 3761 N N . ASN A 1 235 ? -0.704 29.715 -17.702 1.00 7.11 669 ASN A N 1
ATOM 3762 C CA . ASN A 1 235 ? -0.190 30.991 -17.267 1.00 7.76 669 ASN A CA 1
ATOM 3763 C C . ASN A 1 235 ? -1.334 31.976 -17.166 1.00 9.24 669 ASN A C 1
ATOM 3764 O O . ASN A 1 235 ? -2.271 31.935 -17.967 1.00 11.55 669 ASN A O 1
ATOM 3775 N N A GLY A 1 236 ? -1.250 32.858 -16.178 0.62 8.70 670 GLY A N 1
ATOM 3776 N N B GLY A 1 236 ? -1.220 32.915 -16.232 0.38 10.51 670 GLY A N 1
ATOM 3777 C CA A GLY A 1 236 ? -2.212 33.919 -16.009 0.62 10.75 670 GLY A CA 1
ATOM 3778 C CA B GLY A 1 236 ? -2.088 34.082 -16.216 0.38 12.86 670 GLY A CA 1
ATOM 3779 C C A GLY A 1 236 ? -3.266 33.696 -14.946 0.62 10.32 670 GLY A C 1
ATOM 3780 C C B GLY A 1 236 ? -3.567 33.819 -16.426 0.38 14.60 670 GLY A C 1
ATOM 3781 O O A GLY A 1 236 ? -4.373 34.209 -15.098 0.62 10.40 670 GLY A O 1
ATOM 3782 O O B GLY A 1 236 ? -4.175 34.366 -17.352 0.38 17.76 670 GLY A O 1
ATOM 3789 N N A GLY A 1 237 ? -2.966 32.946 -13.883 0.62 9.41 671 GLY A N 1
ATOM 3790 N N B GLY A 1 237 ? -4.163 33.009 -15.568 0.38 13.04 671 GLY A N 1
ATOM 3791 C CA A GLY A 1 237 ? -3.912 32.796 -12.794 0.62 9.18 671 GLY A CA 1
ATOM 3792 C CA B GLY A 1 237 ? -5.592 32.771 -15.594 0.38 11.86 671 GLY A CA 1
ATOM 3793 C C A GLY A 1 237 ? -4.970 31.725 -13.037 0.62 8.06 671 GLY A C 1
ATOM 3794 C C B GLY A 1 237 ? -5.970 31.744 -14.551 0.38 10.47 671 GLY A C 1
ATOM 3795 O O A GLY A 1 237 ? -4.824 30.811 -13.844 0.62 8.63 671 GLY A O 1
ATOM 3796 O O B GLY A 1 237 ? -5.307 30.709 -14.421 0.38 10.52 671 GLY A O 1
ATOM 3803 N N A LYS A 1 238 ? -6.079 31.873 -12.318 0.62 9.06 672 LYS A N 1
ATOM 3804 N N B LYS A 1 238 ? -7.005 32.045 -13.773 0.38 10.22 672 LYS A N 1
ATOM 3805 C CA A LYS A 1 238 ? -7.081 30.809 -12.169 0.62 11.07 672 LYS A CA 1
ATOM 3806 C CA B LYS A 1 238 ? -7.490 31.131 -12.742 0.38 12.33 672 LYS A CA 1
ATOM 3807 C C A LYS A 1 238 ? -7.640 30.283 -13.502 0.62 10.20 672 LYS A C 1
ATOM 3808 C C B LYS A 1 238 ? -8.278 30.048 -13.448 0.38 10.19 672 LYS A C 1
ATOM 3809 O O A LYS A 1 238 ? -8.070 31.065 -14.336 0.62 10.75 672 LYS A O 1
ATOM 3810 O O B LYS A 1 238 ? -9.455 30.212 -13.800 0.38 9.24 672 LYS A O 1
ATOM 3846 N N . MET A 1 239 ? -7.636 28.938 -13.682 1.00 9.96 673 MET A N 1
ATOM 3847 C CA . MET A 1 239 ? -8.269 28.116 -14.708 1.00 9.26 673 MET A CA 1
ATOM 3848 C C . MET A 1 239 ? -9.281 27.189 -14.051 1.00 8.27 673 MET A C 1
ATOM 3849 O O . MET A 1 239 ? -9.192 26.896 -12.864 1.00 9.28 673 MET A O 1
ATOM 3864 N N . GLY A 1 240 ? -10.234 26.720 -14.846 1.00 8.07 674 GLY A N 1
ATOM 3865 C CA . GLY A 1 240 ? -11.302 25.868 -14.349 1.00 8.29 674 GLY A CA 1
ATOM 3866 C C . GLY A 1 240 ? -11.834 24.935 -15.396 1.00 7.16 674 GLY A C 1
ATOM 3867 O O . GLY A 1 240 ? -11.137 24.561 -16.344 1.00 8.42 674 GLY A O 1
ATOM 3871 N N . ASP A 1 241 ? -13.093 24.541 -15.221 1.00 8.01 675 ASP A N 1
ATOM 3872 C CA . ASP A 1 241 ? -13.669 23.522 -16.092 1.00 7.91 675 ASP A CA 1
ATOM 3873 C C . ASP A 1 241 ? -13.553 23.879 -17.567 1.00 8.56 675 ASP A C 1
ATOM 3874 O O . ASP A 1 241 ? -13.208 22.993 -18.366 1.00 9.00 675 ASP A O 1
ATOM 3883 N N . PRO A 1 242 ? -13.859 25.100 -18.005 1.00 8.74 676 PRO A N 1
ATOM 3884 C CA . PRO A 1 242 ? -13.790 25.346 -19.451 1.00 9.68 676 PRO A CA 1
ATOM 3885 C C . PRO A 1 242 ? -12.415 25.051 -20.025 1.00 8.27 676 PRO A C 1
ATOM 3886 O O . PRO A 1 242 ? -12.298 24.457 -21.110 1.00 8.82 676 PRO A O 1
ATOM 3897 N N . GLU A 1 243 ? -11.368 25.479 -19.321 1.00 8.21 677 GLU A N 1
ATOM 3898 C CA . GLU A 1 243 ? -10.006 25.322 -19.818 1.00 8.08 677 GLU A CA 1
ATOM 3899 C C . GLU A 1 243 ? -9.582 23.862 -19.817 1.00 7.05 677 GLU A C 1
ATOM 3900 O O . GLU A 1 243 ? -8.932 23.398 -20.759 1.00 7.36 677 GLU A O 1
ATOM 3912 N N . TYR A 1 244 ? -9.919 23.130 -18.759 1.00 6.71 678 TYR A N 1
ATOM 3913 C CA . TYR A 1 244 ? -9.569 21.715 -18.701 1.00 7.27 678 TYR A CA 1
ATOM 3914 C C . TYR A 1 244 ? -10.342 20.912 -19.732 1.00 7.35 678 TYR A C 1
ATOM 3915 O O . TYR A 1 244 ? -9.775 20.032 -20.389 1.00 7.69 678 TYR A O 1
ATOM 3933 N N A MET A 1 245 ? -11.631 21.210 -19.916 0.61 6.55 679 MET A N 1
ATOM 3934 N N B MET A 1 245 ? -11.631 21.202 -19.909 0.39 8.74 679 MET A N 1
ATOM 3935 C CA A MET A 1 245 ? -12.397 20.525 -20.952 0.61 6.29 679 MET A CA 1
ATOM 3936 C CA B MET A 1 245 ? -12.385 20.510 -20.948 0.39 10.33 679 MET A CA 1
ATOM 3937 C C A MET A 1 245 ? -11.826 20.811 -22.329 0.61 6.68 679 MET A C 1
ATOM 3938 C C B MET A 1 245 ? -11.806 20.800 -22.327 0.39 8.57 679 MET A C 1
ATOM 3939 O O A MET A 1 245 ? -11.748 19.916 -23.176 0.61 7.76 679 MET A O 1
ATOM 3940 O O B MET A 1 245 ? -11.693 19.898 -23.166 0.39 8.88 679 MET A O 1
ATOM 3967 N N . ALA A 1 246 ? -11.430 22.054 -22.582 1.00 7.41 680 ALA A N 1
ATOM 3968 C CA . ALA A 1 246 ? -10.869 22.399 -23.881 1.00 7.45 680 ALA A CA 1
ATOM 3969 C C . ALA A 1 246 ? -9.530 21.707 -24.093 1.00 6.94 680 ALA A C 1
ATOM 3970 O O . ALA A 1 246 ? -9.241 21.226 -25.194 1.00 7.74 680 ALA A O 1
ATOM 3978 N N . ALA A 1 247 ? -8.680 21.662 -23.059 1.00 7.10 681 ALA A N 1
ATOM 3979 C CA . ALA A 1 247 ? -7.407 20.958 -23.203 1.00 7.03 681 ALA A CA 1
ATOM 3980 C C . ALA A 1 247 ? -7.629 19.484 -23.490 1.00 6.92 681 ALA A C 1
ATOM 3981 O O . ALA A 1 247 ? -6.897 18.879 -24.268 1.00 7.27 681 ALA A O 1
ATOM 3988 N N . PHE A 1 248 ? -8.617 18.874 -22.849 1.00 6.77 682 PHE A N 1
ATOM 3989 C CA . PHE A 1 248 ? -8.916 17.472 -23.142 1.00 7.06 682 PHE A CA 1
ATOM 3990 C C . PHE A 1 248 ? -9.420 17.304 -24.562 1.00 7.08 682 PHE A C 1
ATOM 3991 O O . PHE A 1 248 ? -9.004 16.379 -25.266 1.00 7.55 682 PHE A O 1
ATOM 4008 N N . HIS A 1 249 ? -10.280 18.199 -25.014 1.00 7.27 683 HIS A N 1
ATOM 4009 C CA . HIS A 1 249 ? -10.878 18.067 -26.333 1.00 7.73 683 HIS A CA 1
ATOM 4010 C C . HIS A 1 249 ? -9.836 18.220 -27.428 1.00 8.16 683 HIS A C 1
ATOM 4011 O O . HIS A 1 249 ? -9.846 17.470 -28.411 1.00 8.76 683 HIS A O 1
ATOM 4025 N N . HIS A 1 250 ? -8.957 19.213 -27.297 1.00 7.56 684 HIS A N 1
ATOM 4026 C CA . HIS A 1 250 ? -8.033 19.578 -28.361 1.00 8.24 684 HIS A CA 1
ATOM 4027 C C . HIS A 1 250 ? -6.695 18.859 -28.296 1.00 7.65 684 HIS A C 1
ATOM 4028 O O . HIS A 1 250 ? -6.020 18.766 -29.328 1.00 9.32 684 HIS A O 1
ATOM 4042 N N . LEU A 1 251 ? -6.295 18.376 -27.127 1.00 7.61 685 LEU A N 1
ATOM 4043 C CA . LEU A 1 251 ? -4.947 17.865 -26.908 1.00 7.57 685 LEU A CA 1
ATOM 4044 C C . LEU A 1 251 ? -4.929 16.494 -26.267 1.00 7.41 685 LEU A C 1
ATOM 4045 O O . LEU A 1 251 ? -4.443 15.541 -26.873 1.00 7.99 685 LEU A O 1
ATOM 4061 N N . VAL A 1 252 ? -5.453 16.363 -25.042 1.00 6.76 686 VAL A N 1
ATOM 4062 C CA . VAL A 1 252 ? -5.260 15.123 -24.306 1.00 6.87 686 VAL A CA 1
ATOM 4063 C C . VAL A 1 252 ? -5.891 13.966 -25.056 1.00 6.86 686 VAL A C 1
ATOM 4064 O O . VAL A 1 252 ? -5.263 12.919 -25.245 1.00 6.69 686 VAL A O 1
ATOM 4077 N N . MET A 1 253 ? -7.175 14.092 -25.415 1.00 6.95 687 MET A N 1
ATOM 4078 C CA . MET A 1 253 ? -7.879 12.962 -25.998 1.00 6.74 687 MET A CA 1
ATOM 4079 C C . MET A 1 253 ? -7.409 12.654 -27.414 1.00 6.89 687 MET A C 1
ATOM 4080 O O . MET A 1 253 ? -7.236 11.474 -27.730 1.00 6.98 687 MET A O 1
ATOM 4094 N N . PRO A 1 254 ? -7.142 13.627 -28.294 1.00 6.91 688 PRO A N 1
ATOM 4095 C CA . PRO A 1 254 ? -6.628 13.241 -29.619 1.00 7.07 688 PRO A CA 1
ATOM 4096 C C . PRO A 1 254 ? -5.287 12.542 -29.542 1.00 6.34 688 PRO A C 1
ATOM 4097 O O . PRO A 1 254 ? -5.083 11.535 -30.227 1.00 7.65 688 PRO A O 1
ATOM 4108 N N . ILE A 1 255 ? -4.358 13.056 -28.741 1.00 7.05 689 ILE A N 1
ATOM 4109 C CA . ILE A 1 255 ? -3.053 12.415 -28.620 1.00 6.80 689 ILE A CA 1
ATOM 4110 C C . ILE A 1 255 ? -3.211 11.031 -28.009 1.00 6.93 689 ILE A C 1
ATOM 4111 O O . ILE A 1 255 ? -2.648 10.045 -28.492 1.00 7.30 689 ILE A O 1
ATOM 4127 N N . ALA A 1 256 ? -3.991 10.934 -26.928 1.00 6.49 690 ALA A N 1
ATOM 4128 C CA . ALA A 1 256 ? -4.178 9.644 -26.271 1.00 6.65 690 ALA A CA 1
ATOM 4129 C C . ALA A 1 256 ? -4.765 8.618 -27.223 1.00 6.89 690 ALA A C 1
ATOM 4130 O O . ALA A 1 256 ? -4.322 7.471 -27.249 1.00 7.58 690 ALA A O 1
ATOM 4137 N N A ARG A 1 257 ? -5.770 9.002 -28.013 0.69 7.00 691 ARG A N 1
ATOM 4138 N N B ARG A 1 257 ? -5.790 9.000 -27.990 0.31 7.81 691 ARG A N 1
ATOM 4139 C CA A ARG A 1 257 ? -6.380 8.030 -28.913 0.69 7.72 691 ARG A CA 1
ATOM 4140 C CA B ARG A 1 257 ? -6.373 8.069 -28.952 0.31 9.06 691 ARG A CA 1
ATOM 4141 C C A ARG A 1 257 ? -5.389 7.564 -29.968 0.69 7.78 691 ARG A C 1
ATOM 4142 C C B ARG A 1 257 ? -5.318 7.551 -29.899 0.31 8.35 691 ARG A C 1
ATOM 4143 O O A ARG A 1 257 ? -5.419 6.401 -30.388 0.69 8.58 691 ARG A O 1
ATOM 4144 O O B ARG A 1 257 ? -5.248 6.351 -30.188 0.31 9.12 691 ARG A O 1
ATOM 4185 N N . GLU A 1 258 ? -4.515 8.462 -30.435 1.00 7.62 692 GLU A N 1
ATOM 4186 C CA . GLU A 1 258 ? -3.521 8.077 -31.421 1.00 7.68 692 GLU A CA 1
ATOM 4187 C C . GLU A 1 258 ? -2.482 7.151 -30.810 1.00 7.98 692 GLU A C 1
ATOM 4188 O O . GLU A 1 258 ? -2.025 6.214 -31.466 1.00 9.50 692 GLU A O 1
ATOM 4200 N N . PHE A 1 259 ? -2.099 7.392 -29.563 1.00 7.18 693 PHE A N 1
ATOM 4201 C CA . PHE A 1 259 ? -1.173 6.510 -28.855 1.00 7.30 693 PHE A CA 1
ATOM 4202 C C . PHE A 1 259 ? -1.780 5.142 -28.609 1.00 7.64 693 PHE A C 1
ATOM 4203 O O . PHE A 1 259 ? -1.055 4.138 -28.583 1.00 8.44 693 PHE A O 1
ATOM 4220 N N . ALA A 1 260 ? -3.087 5.097 -28.372 1.00 7.14 694 ALA A N 1
ATOM 4221 C CA . ALA A 1 260 ? -3.835 3.855 -28.160 1.00 7.84 694 ALA A CA 1
ATOM 4222 C C . ALA A 1 260 ? -3.316 3.125 -26.928 1.00 6.46 694 ALA A C 1
ATOM 4223 O O . ALA A 1 260 ? -2.816 1.992 -27.012 1.00 7.95 694 ALA A O 1
ATOM 4230 N N . PRO A 1 261 ? -3.410 3.750 -25.754 1.00 6.95 695 PRO A N 1
ATOM 4231 C CA . PRO A 1 261 ? -2.892 3.100 -24.559 1.00 6.44 695 PRO A CA 1
ATOM 4232 C C . PRO A 1 261 ? -3.617 1.804 -24.275 1.00 6.42 695 PRO A C 1
ATOM 4233 O O . PRO A 1 261 ? -4.787 1.620 -24.611 1.00 7.50 695 PRO A O 1
ATOM 4244 N N . GLU A 1 262 ? -2.909 0.925 -23.580 1.00 6.64 696 GLU A N 1
ATOM 4245 C CA . GLU A 1 262 ? -3.449 -0.324 -23.069 1.00 6.84 696 GLU A CA 1
ATOM 4246 C C . GLU A 1 262 ? -3.743 -0.259 -21.577 1.00 7.03 696 GLU A C 1
ATOM 4247 O O . GLU A 1 262 ? -4.411 -1.137 -21.042 1.00 8.57 696 GLU A O 1
ATOM 4259 N N . LEU A 1 263 ? -3.283 0.794 -20.915 1.00 6.42 697 LEU A N 1
ATOM 4260 C CA . LEU A 1 263 ? -3.571 1.084 -19.520 1.00 6.34 697 LEU A CA 1
ATOM 4261 C C . LEU A 1 263 ? -3.459 2.590 -19.367 1.00 5.64 697 LEU A C 1
ATOM 4262 O O . LEU A 1 263 ? -2.522 3.196 -19.898 1.00 6.37 697 LEU A O 1
ATOM 4278 N N . VAL A 1 264 ? -4.391 3.190 -18.628 1.00 5.69 698 VAL A N 1
ATOM 4279 C CA . VAL A 1 264 ? -4.327 4.605 -18.289 1.00 5.36 698 VAL A CA 1
ATOM 4280 C C . VAL A 1 264 ? -4.155 4.728 -16.790 1.00 5.28 698 VAL A C 1
ATOM 4281 O O . VAL A 1 264 ? -4.960 4.188 -16.020 1.00 6.01 698 VAL A O 1
ATOM 4294 N N . LEU A 1 265 ? -3.139 5.467 -16.372 1.00 4.84 699 LEU A N 1
ATOM 4295 C CA . LEU A 1 265 ? -2.939 5.859 -14.992 1.00 5.37 699 LEU A CA 1
ATOM 4296 C C . LEU A 1 265 ? -3.217 7.342 -14.900 1.00 5.52 699 LEU A C 1
ATOM 4297 O O . LEU A 1 265 ? -2.715 8.122 -15.710 1.00 7.21 699 LEU A O 1
ATOM 4313 N N . VAL A 1 266 ? -3.982 7.734 -13.900 1.00 5.09 700 VAL A N 1
ATOM 4314 C CA . VAL A 1 266 ? -4.216 9.141 -13.647 1.00 5.42 700 VAL A CA 1
ATOM 4315 C C . VAL A 1 266 ? -3.461 9.508 -12.390 1.00 5.29 700 VAL A C 1
ATOM 4316 O O . VAL A 1 266 ? -3.725 8.963 -11.313 1.00 5.56 700 VAL A O 1
ATOM 4329 N N . SER A 1 267 ? -2.528 10.446 -12.527 1.00 5.43 701 SER A N 1
ATOM 4330 C CA . SER A 1 267 ? -1.925 11.116 -11.380 1.00 5.19 701 SER A CA 1
ATOM 4331 C C . SER A 1 267 ? -2.935 12.187 -11.002 1.00 4.89 701 SER A C 1
ATOM 4332 O O . SER A 1 267 ? -2.917 13.322 -11.507 1.00 5.74 701 SER A O 1
ATOM 4340 N N . ALA A 1 268 ? -3.860 11.766 -10.131 1.00 5.20 702 ALA A N 1
ATOM 4341 C CA . ALA A 1 268 ? -5.080 12.496 -9.845 1.00 5.28 702 ALA A CA 1
ATOM 4342 C C . ALA A 1 268 ? -4.870 13.278 -8.562 1.00 5.96 702 ALA A C 1
ATOM 4343 O O . ALA A 1 268 ? -5.346 12.905 -7.486 1.00 6.50 702 ALA A O 1
ATOM 4350 N N . GLY A 1 269 ? -4.122 14.366 -8.646 1.00 6.17 703 GLY A N 1
ATOM 4351 C CA . GLY A 1 269 ? -4.200 15.347 -7.604 1.00 6.07 703 GLY A CA 1
ATOM 4352 C C . GLY A 1 269 ? -5.492 16.118 -7.740 1.00 6.39 703 GLY A C 1
ATOM 4353 O O . GLY A 1 269 ? -6.035 16.254 -8.838 1.00 8.88 703 GLY A O 1
ATOM 4357 N N . PHE A 1 270 ? -5.996 16.633 -6.622 1.00 5.64 704 PHE A N 1
ATOM 4358 C CA . PHE A 1 270 ? -7.211 17.433 -6.625 1.00 6.28 704 PHE A CA 1
ATOM 4359 C C . PHE A 1 270 ? -6.927 18.840 -6.122 1.00 5.87 704 PHE A C 1
ATOM 4360 O O . PHE A 1 270 ? -7.793 19.512 -5.553 1.00 6.83 704 PHE A O 1
ATOM 4377 N N . ASP A 1 271 ? -5.699 19.304 -6.369 1.00 6.01 705 ASP A N 1
ATOM 4378 C CA . ASP A 1 271 ? -5.289 20.647 -6.006 1.00 5.30 705 ASP A CA 1
ATOM 4379 C C . ASP A 1 271 ? -5.538 21.683 -7.086 1.00 6.26 705 ASP A C 1
ATOM 4380 O O . ASP A 1 271 ? -5.295 22.859 -6.815 1.00 6.16 705 ASP A O 1
ATOM 4389 N N . ALA A 1 272 ? -6.074 21.307 -8.255 1.00 5.77 706 ALA A N 1
ATOM 4390 C CA . ALA A 1 272 ? -6.647 22.276 -9.181 1.00 6.25 706 ALA A CA 1
ATOM 4391 C C . ALA A 1 272 ? -8.108 22.554 -8.860 1.00 6.29 706 ALA A C 1
ATOM 4392 O O . ALA A 1 272 ? -8.767 23.310 -9.574 1.00 7.03 706 ALA A O 1
ATOM 4399 N N . ALA A 1 273 ? -8.613 21.994 -7.769 1.00 6.28 707 ALA A N 1
ATOM 4400 C CA . ALA A 1 273 ? -10.021 22.085 -7.429 1.00 6.31 707 ALA A CA 1
ATOM 4401 C C . ALA A 1 273 ? -10.388 23.445 -6.879 1.00 6.09 707 ALA A C 1
ATOM 4402 O O . ALA A 1 273 ? -9.626 24.070 -6.130 1.00 6.60 707 ALA A O 1
ATOM 4409 N N A ARG A 1 274 ? -11.620 23.845 -7.183 0.74 6.43 708 ARG A N 1
ATOM 4410 N N B ARG A 1 274 ? -11.623 23.847 -7.174 0.26 7.05 708 ARG A N 1
ATOM 4411 C CA A ARG A 1 274 ? -12.251 24.946 -6.476 0.74 6.90 708 ARG A CA 1
ATOM 4412 C CA B ARG A 1 274 ? -12.254 24.959 -6.481 0.26 7.99 708 ARG A CA 1
ATOM 4413 C C A ARG A 1 274 ? -12.073 24.729 -4.982 0.74 6.82 708 ARG A C 1
ATOM 4414 C C B ARG A 1 274 ? -12.138 24.758 -4.976 0.26 7.52 708 ARG A C 1
ATOM 4415 O O A ARG A 1 274 ? -12.334 23.637 -4.463 0.74 7.30 708 ARG A O 1
ATOM 4416 O O B ARG A 1 274 ? -12.513 23.710 -4.442 0.26 7.43 708 ARG A O 1
ATOM 4457 N N . GLY A 1 275 ? -11.614 25.773 -4.296 1.00 7.05 709 GLY A N 1
ATOM 4458 C CA . GLY A 1 275 ? -11.414 25.750 -2.871 1.00 7.36 709 GLY A CA 1
ATOM 4459 C C . GLY A 1 275 ? -10.009 25.424 -2.414 1.00 6.62 709 GLY A C 1
ATOM 4460 O O . GLY A 1 275 ? -9.727 25.565 -1.228 1.00 7.24 709 GLY A O 1
ATOM 4465 N N . ASP A 1 276 ? -9.127 24.975 -3.286 1.00 6.96 710 ASP A N 1
ATOM 4466 C CA . ASP A 1 276 ? -7.790 24.593 -2.849 1.00 6.47 710 ASP A CA 1
ATOM 4467 C C . ASP A 1 276 ? -6.920 25.837 -2.667 1.00 6.29 710 ASP A C 1
ATOM 4468 O O . ASP A 1 276 ? -6.702 26.579 -3.636 1.00 7.68 710 ASP A O 1
ATOM 4477 N N . PRO A 1 277 ? -6.377 26.076 -1.473 1.00 7.10 711 PRO A N 1
ATOM 4478 C CA . PRO A 1 277 ? -5.615 27.310 -1.241 1.00 7.53 711 PRO A CA 1
ATOM 4479 C C . PRO A 1 277 ? -4.190 27.249 -1.711 1.00 7.14 711 PRO A C 1
ATOM 4480 O O . PRO A 1 277 ? -3.518 28.292 -1.717 1.00 8.96 711 PRO A O 1
ATOM 4491 N N . LEU A 1 278 ? -3.705 26.071 -2.085 1.00 6.62 712 LEU A N 1
ATOM 4492 C CA . LEU A 1 278 ? -2.377 25.935 -2.646 1.00 6.91 712 LEU A CA 1
ATOM 4493 C C . LEU A 1 278 ? -2.384 26.026 -4.164 1.00 7.59 712 LEU A C 1
ATOM 4494 O O . LEU A 1 278 ? -1.441 26.553 -4.757 1.00 10.36 712 LEU A O 1
ATOM 4510 N N . GLY A 1 279 ? -3.448 25.601 -4.824 1.00 7.09 713 GLY A N 1
ATOM 4511 C CA . GLY A 1 279 ? -3.504 25.635 -6.270 1.00 6.87 713 GLY A CA 1
ATOM 4512 C C . GLY A 1 279 ? -4.094 26.898 -6.851 1.00 7.21 713 GLY A C 1
ATOM 4513 O O . GLY A 1 279 ? -3.634 27.384 -7.887 1.00 8.07 713 GLY A O 1
ATOM 4517 N N . GLY A 1 280 ? -5.155 27.419 -6.232 1.00 7.34 714 GLY A N 1
ATOM 4518 C CA . GLY A 1 280 ? -5.763 28.649 -6.713 1.00 7.20 714 GLY A CA 1
ATOM 4519 C C . GLY A 1 280 ? -6.588 28.546 -7.977 1.00 6.77 714 GLY A C 1
ATOM 4520 O O . GLY A 1 280 ? -6.865 29.572 -8.609 1.00 8.49 714 GLY A O 1
ATOM 4524 N N . PHE A 1 281 ? -6.987 27.342 -8.360 1.00 6.46 715 PHE A N 1
ATOM 4525 C CA . PHE A 1 281 ? -7.785 27.087 -9.546 1.00 6.39 715 PHE A CA 1
ATOM 4526 C C . PHE A 1 281 ? -9.214 26.713 -9.141 1.00 6.63 715 PHE A C 1
ATOM 4527 O O . PHE A 1 281 ? -9.590 26.745 -7.970 1.00 8.04 715 PHE A O 1
ATOM 4544 N N . GLN A 1 282 ? -10.032 26.394 -10.156 1.00 6.75 716 GLN A N 1
ATOM 4545 C CA . GLN A 1 282 ? -11.487 26.346 -10.012 1.00 7.91 716 GLN A CA 1
ATOM 4546 C C . GLN A 1 282 ? -12.127 25.114 -10.634 1.00 7.05 716 GLN A C 1
ATOM 4547 O O . GLN A 1 282 ? -13.322 25.149 -10.939 1.00 9.22 716 GLN A O 1
ATOM 4561 N N . VAL A 1 283 ? -11.405 24.018 -10.832 1.00 6.31 717 VAL A N 1
ATOM 4562 C CA . VAL A 1 283 ? -12.031 22.829 -11.396 1.00 6.55 717 VAL A CA 1
ATOM 4563 C C . VAL A 1 283 ? -13.056 22.297 -10.400 1.00 6.30 717 VAL A C 1
ATOM 4564 O O . VAL A 1 283 ? -12.769 22.170 -9.207 1.00 6.41 717 VAL A O 1
ATOM 4577 N N . THR A 1 284 ? -14.256 21.984 -10.880 1.00 6.45 718 THR A N 1
ATOM 4578 C CA . THR A 1 284 ? -15.344 21.557 -10.007 1.00 7.51 718 THR A CA 1
ATOM 4579 C C . THR A 1 284 ? -15.398 20.042 -9.930 1.00 6.87 718 THR A C 1
ATOM 4580 O O . THR A 1 284 ? -14.819 19.335 -10.753 1.00 7.04 718 THR A O 1
ATOM 4591 N N . PRO A 1 285 ? -16.172 19.494 -8.983 1.00 7.68 719 PRO A N 1
ATOM 4592 C CA . PRO A 1 285 ? -16.322 18.034 -8.947 1.00 7.82 719 PRO A CA 1
ATOM 4593 C C . PRO A 1 285 ? -16.901 17.490 -10.231 1.00 7.97 719 PRO A C 1
ATOM 4594 O O . PRO A 1 285 ? -16.476 16.435 -10.722 1.00 8.42 719 PRO A O 1
ATOM 4605 N N . GLU A 1 286 ? -17.854 18.207 -10.808 1.00 8.10 720 GLU A N 1
ATOM 4606 C CA . GLU A 1 286 ? -18.445 17.792 -12.064 1.00 8.72 720 GLU A CA 1
ATOM 4607 C C . GLU A 1 286 ? -17.419 17.865 -13.188 1.00 8.23 720 GLU A C 1
ATOM 4608 O O . GLU A 1 286 ? -17.450 17.044 -14.116 1.00 8.57 720 GLU A O 1
ATOM 4620 N N . GLY A 1 287 ? -16.507 18.843 -13.132 1.00 7.57 721 GLY A N 1
ATOM 4621 C CA . GLY A 1 287 ? -15.412 18.883 -14.084 1.00 7.38 721 GLY A CA 1
ATOM 4622 C C . GLY A 1 287 ? -14.543 17.638 -14.013 1.00 7.06 721 GLY A C 1
ATOM 4623 O O . GLY A 1 287 ? -14.243 17.016 -15.030 1.00 7.46 721 GLY A O 1
ATOM 4627 N N . TYR A 1 288 ? -14.119 17.254 -12.812 1.00 6.76 722 TYR A N 1
ATOM 4628 C CA . TYR A 1 288 ? -13.342 16.019 -12.672 1.00 6.70 722 TYR A CA 1
ATOM 4629 C C . TYR A 1 288 ? -14.121 14.799 -13.155 1.00 7.11 722 TYR A C 1
ATOM 4630 O O . TYR A 1 288 ? -13.544 13.877 -13.731 1.00 7.02 722 TYR A O 1
ATOM 4648 N N . ALA A 1 289 ? -15.431 14.772 -12.943 1.00 7.40 723 ALA A N 1
ATOM 4649 C CA . ALA A 1 289 ? -16.231 13.661 -13.447 1.00 6.89 723 ALA A CA 1
ATOM 4650 C C . ALA A 1 289 ? -16.151 13.587 -14.960 1.00 6.89 723 ALA A C 1
ATOM 4651 O O . ALA A 1 289 ? -15.988 12.509 -15.534 1.00 6.75 723 ALA A O 1
ATOM 4658 N N A HIS A 1 290 ? -16.253 14.731 -15.637 0.70 7.63 724 HIS A N 1
ATOM 4659 N N B HIS A 1 290 ? -16.307 14.739 -15.620 0.30 6.76 724 HIS A N 1
ATOM 4660 C CA A HIS A 1 290 ? -16.174 14.704 -17.095 0.70 7.70 724 HIS A CA 1
ATOM 4661 C CA B HIS A 1 290 ? -16.166 14.818 -17.071 0.30 6.99 724 HIS A CA 1
ATOM 4662 C C A HIS A 1 290 ? -14.791 14.312 -17.596 0.70 7.69 724 HIS A C 1
ATOM 4663 C C B HIS A 1 290 ? -14.818 14.268 -17.527 0.30 6.97 724 HIS A C 1
ATOM 4664 O O A HIS A 1 290 ? -14.680 13.617 -18.611 0.70 8.61 724 HIS A O 1
ATOM 4665 O O B HIS A 1 290 ? -14.754 13.422 -18.424 0.30 6.68 724 HIS A O 1
ATOM 4692 N N . LEU A 1 291 ? -13.729 14.732 -16.910 1.00 6.84 725 LEU A N 1
ATOM 4693 C CA . LEU A 1 291 ? -12.395 14.296 -17.322 1.00 6.85 725 LEU A CA 1
ATOM 4694 C C . LEU A 1 291 ? -12.262 12.790 -17.172 1.00 6.63 725 LEU A C 1
ATOM 4695 O O . LEU A 1 291 ? -11.722 12.105 -18.054 1.00 7.25 725 LEU A O 1
ATOM 4712 N N . THR A 1 292 ? -12.757 12.257 -16.048 1.00 6.35 726 THR A N 1
ATOM 4713 C CA . THR A 1 292 ? -12.705 10.819 -15.835 1.00 6.23 726 THR A CA 1
ATOM 4714 C C . THR A 1 292 ? -13.469 10.089 -16.917 1.00 6.67 726 THR A C 1
ATOM 4715 O O . THR A 1 292 ? -12.996 9.089 -17.481 1.00 6.75 726 THR A O 1
ATOM 4726 N N . HIS A 1 293 ? -14.684 10.553 -17.207 1.00 6.58 727 HIS A N 1
ATOM 4727 C CA . HIS A 1 293 ? -15.525 9.869 -18.184 1.00 7.42 727 HIS A CA 1
ATOM 4728 C C . HIS A 1 293 ? -14.858 9.856 -19.560 1.00 7.32 727 HIS A C 1
ATOM 4729 O O . HIS A 1 293 ? -14.962 8.870 -20.296 1.00 8.17 727 HIS A O 1
ATOM 4743 N N A GLN A 1 294 ? -14.169 10.936 -19.927 0.64 6.73 728 GLN A N 1
ATOM 4744 N N B GLN A 1 294 ? -14.187 10.952 -19.922 0.36 6.94 728 GLN A N 1
ATOM 4745 C CA A GLN A 1 294 ? -13.435 10.921 -21.192 0.64 7.06 728 GLN A CA 1
ATOM 4746 C CA B GLN A 1 294 ? -13.409 10.977 -21.156 0.36 7.21 728 GLN A CA 1
ATOM 4747 C C A GLN A 1 294 ? -12.312 9.888 -21.168 0.64 6.55 728 GLN A C 1
ATOM 4748 C C B GLN A 1 294 ? -12.341 9.891 -21.147 0.36 7.00 728 GLN A C 1
ATOM 4749 O O A GLN A 1 294 ? -12.107 9.150 -22.139 0.64 7.00 728 GLN A O 1
ATOM 4750 O O B GLN A 1 294 ? -12.212 9.117 -22.103 0.36 8.05 728 GLN A O 1
ATOM 4777 N N . LEU A 1 295 ? -11.553 9.821 -20.072 1.00 6.80 729 LEU A N 1
ATOM 4778 C CA . LEU A 1 295 ? -10.456 8.850 -20.033 1.00 6.83 729 LEU A CA 1
ATOM 4779 C C . LEU A 1 295 ? -10.949 7.408 -20.074 1.00 6.45 729 LEU A C 1
ATOM 4780 O O . LEU A 1 295 ? -10.245 6.528 -20.591 1.00 6.95 729 LEU A O 1
ATOM 4797 N N . MET A 1 296 ? -12.156 7.156 -19.574 1.00 6.52 730 MET A N 1
ATOM 4798 C CA . MET A 1 296 ? -12.737 5.817 -19.620 1.00 6.88 730 MET A CA 1
ATOM 4799 C C . MET A 1 296 ? -12.939 5.306 -21.038 1.00 6.99 730 MET A C 1
ATOM 4800 O O . MET A 1 296 ? -13.118 4.097 -21.231 1.00 8.10 730 MET A O 1
ATOM 4814 N N . SER A 1 297 ? -12.951 6.189 -22.030 1.00 6.91 731 SER A N 1
ATOM 4815 C CA . SER A 1 297 ? -13.090 5.772 -23.415 1.00 7.65 731 SER A CA 1
ATOM 4816 C C . SER A 1 297 ? -11.800 5.235 -24.014 1.00 8.06 731 SER A C 1
ATOM 4817 O O . SER A 1 297 ? -11.832 4.764 -25.149 1.00 10.01 731 SER A O 1
ATOM 4825 N N . LEU A 1 298 ? -10.693 5.295 -23.274 1.00 7.24 732 LEU A N 1
ATOM 4826 C CA . LEU A 1 298 ? -9.397 4.809 -23.712 1.00 7.48 732 LEU A CA 1
ATOM 4827 C C . LEU A 1 298 ? -9.113 3.443 -23.103 1.00 8.15 732 LEU A C 1
ATOM 4828 O O . LEU A 1 298 ? -9.635 3.091 -22.043 1.00 7.84 732 LEU A O 1
ATOM 4844 N N . ALA A 1 299 ? -8.220 2.695 -23.750 1.00 7.98 733 ALA A N 1
ATOM 4845 C CA . ALA A 1 299 ? -7.629 1.512 -23.143 1.00 7.68 733 ALA A CA 1
ATOM 4846 C C . ALA A 1 299 ? -8.677 0.486 -22.758 1.00 8.55 733 ALA A C 1
ATOM 4847 O O . ALA A 1 299 ? -8.498 -0.252 -21.792 1.00 8.30 733 ALA A O 1
ATOM 4854 N N . ALA A 1 300 ? -9.755 0.413 -23.528 1.00 8.85 734 ALA A N 1
ATOM 4855 C CA . ALA A 1 300 ? -10.833 -0.513 -23.210 1.00 9.36 734 ALA A CA 1
ATOM 4856 C C . ALA A 1 300 ? -11.348 -0.315 -21.783 1.00 9.76 734 ALA A C 1
ATOM 4857 O O . ALA A 1 300 ? -11.838 -1.248 -21.141 1.00 11.98 734 ALA A O 1
ATOM 4864 N N . GLY A 1 301 ? -11.270 0.916 -21.295 1.00 8.30 735 GLY A N 1
ATOM 4865 C CA . GLY A 1 301 ? -11.759 1.265 -19.981 1.00 7.49 735 GLY A CA 1
ATOM 4866 C C . GLY A 1 301 ? -10.800 1.003 -18.839 1.00 6.85 735 GLY A C 1
ATOM 4867 O O . GLY A 1 301 ? -11.170 1.220 -17.684 1.00 7.00 735 GLY A O 1
ATOM 4871 N N A ARG A 1 302 ? -9.571 0.592 -19.125 0.61 6.47 736 ARG A N 1
ATOM 4872 N N B ARG A 1 302 ? -9.582 0.539 -19.125 0.39 7.25 736 ARG A N 1
ATOM 4873 C CA A ARG A 1 302 ? -8.632 0.189 -18.078 0.61 6.01 736 ARG A CA 1
ATOM 4874 C CA B ARG A 1 302 ? -8.597 0.184 -18.097 0.39 7.77 736 ARG A CA 1
ATOM 4875 C C A ARG A 1 302 ? -7.922 1.418 -17.530 0.61 6.46 736 ARG A C 1
ATOM 4876 C C B ARG A 1 302 ? -7.950 1.459 -17.565 0.39 7.14 736 ARG A C 1
ATOM 4877 O O A ARG A 1 302 ? -6.841 1.800 -17.996 0.61 7.15 736 ARG A O 1
ATOM 4878 O O B ARG A 1 302 ? -6.931 1.926 -18.082 0.39 7.84 736 ARG A O 1
ATOM 4919 N N . VAL A 1 303 ? -8.543 1.999 -16.496 1.00 6.59 737 VAL A N 1
ATOM 4920 C CA . VAL A 1 303 ? -8.144 3.269 -15.899 1.00 6.25 737 VAL A CA 1
ATOM 4921 C C . VAL A 1 303 ? -7.936 3.051 -14.408 1.00 5.83 737 VAL A C 1
ATOM 4922 O O . VAL A 1 303 ? -8.823 2.520 -13.727 1.00 5.99 737 VAL A O 1
ATOM 4936 N N . LEU A 1 304 ? -6.793 3.512 -13.895 1.00 5.35 738 LEU A N 1
ATOM 4937 C CA . LEU A 1 304 ? -6.474 3.525 -12.477 1.00 5.41 738 LEU A CA 1
ATOM 4938 C C . LEU A 1 304 ? -6.253 4.965 -12.054 1.00 5.19 738 LEU A C 1
ATOM 4939 O O . LEU A 1 304 ? -5.344 5.627 -12.568 1.00 6.00 738 LEU A O 1
ATOM 4955 N N . ILE A 1 305 ? -7.075 5.443 -11.130 1.00 5.21 739 ILE A N 1
ATOM 4956 C CA . ILE A 1 305 ? -7.007 6.811 -10.615 1.00 5.54 739 ILE A CA 1
ATOM 4957 C C . ILE A 1 305 ? -6.225 6.793 -9.308 1.00 5.51 739 ILE A C 1
ATOM 4958 O O . ILE A 1 305 ? -6.648 6.155 -8.342 1.00 7.02 739 ILE A O 1
ATOM 4974 N N . ILE A 1 306 ? -5.085 7.477 -9.283 1.00 5.07 740 ILE A N 1
ATOM 4975 C CA . ILE A 1 306 ? -4.151 7.458 -8.164 1.00 5.61 740 ILE A CA 1
ATOM 4976 C C . ILE A 1 306 ? -4.114 8.831 -7.507 1.00 5.02 740 ILE A C 1
ATOM 4977 O O . ILE A 1 306 ? -3.740 9.806 -8.150 1.00 5.79 740 ILE A O 1
ATOM 4993 N N . LEU A 1 307 ? -4.451 8.924 -6.231 1.00 5.49 741 LEU A N 1
ATOM 4994 C CA . LEU A 1 307 ? -4.393 10.221 -5.564 1.00 5.51 741 LEU A CA 1
ATOM 4995 C C . LEU A 1 307 ? -2.971 10.765 -5.541 1.00 6.14 741 LEU A C 1
ATOM 4996 O O . LEU A 1 307 ? -2.048 10.051 -5.174 1.00 6.65 741 LEU A O 1
ATOM 5012 N N . GLU A 1 308 ? -2.826 12.048 -5.897 1.00 5.85 742 GLU A N 1
ATOM 5013 C CA . GLU A 1 308 ? -1.572 12.802 -5.764 1.00 5.82 742 GLU A CA 1
ATOM 5014 C C . GLU A 1 308 ? -1.812 13.881 -4.698 1.00 6.18 742 GLU A C 1
ATOM 5015 O O . GLU A 1 308 ? -2.055 13.530 -3.536 1.00 6.99 742 GLU A O 1
ATOM 5027 N N . GLY A 1 309 ? -1.761 15.162 -5.054 1.00 6.25 743 GLY A N 1
ATOM 5028 C CA . GLY A 1 309 ? -2.038 16.252 -4.126 1.00 6.86 743 GLY A CA 1
ATOM 5029 C C . GLY A 1 309 ? -3.511 16.596 -3.992 1.00 6.57 743 GLY A C 1
ATOM 5030 O O . GLY A 1 309 ? -4.393 15.835 -4.385 1.00 7.98 743 GLY A O 1
ATOM 5034 N N . GLY A 1 310 ? -3.785 17.772 -3.438 1.00 7.69 744 GLY A N 1
ATOM 5035 C CA . GLY A 1 310 ? -5.139 18.198 -3.111 1.00 6.85 744 GLY A CA 1
ATOM 5036 C C . GLY A 1 310 ? -5.309 18.385 -1.625 1.00 6.55 744 GLY A C 1
ATOM 5037 O O . GLY A 1 310 ? -5.141 17.441 -0.857 1.00 7.64 744 GLY A O 1
ATOM 5041 N N . TYR A 1 311 ? -5.637 19.618 -1.219 1.00 6.38 745 TYR A N 1
ATOM 5042 C CA . TYR A 1 311 ? -5.474 20.022 0.165 1.00 6.81 745 TYR A CA 1
ATOM 5043 C C . TYR A 1 311 ? -6.710 20.578 0.838 1.00 7.09 745 TYR A C 1
ATOM 5044 O O . TYR A 1 311 ? -6.687 20.750 2.054 1.00 10.12 745 TYR A O 1
ATOM 5062 N N . ASN A 1 312 ? -7.780 20.836 0.116 1.00 5.99 746 ASN A N 1
ATOM 5063 C CA . ASN A 1 312 ? -9.047 21.209 0.737 1.00 6.31 746 ASN A CA 1
ATOM 5064 C C . ASN A 1 312 ? -9.819 19.908 0.942 1.00 6.03 746 ASN A C 1
ATOM 5065 O O . ASN A 1 312 ? -10.159 19.218 -0.015 1.00 6.43 746 ASN A O 1
ATOM 5076 N N . LEU A 1 313 ? -10.012 19.522 2.204 1.00 6.40 747 LEU A N 1
ATOM 5077 C CA . LEU A 1 313 ? -10.527 18.185 2.488 1.00 6.43 747 LEU A CA 1
ATOM 5078 C C . LEU A 1 313 ? -11.913 17.972 1.900 1.00 6.63 747 LEU A C 1
ATOM 5079 O O . LEU A 1 313 ? -12.220 16.892 1.383 1.00 7.33 747 LEU A O 1
ATOM 5095 N N . THR A 1 314 ? -12.759 18.992 1.937 1.00 6.76 748 THR A N 1
ATOM 5096 C CA . THR A 1 314 ? -14.061 18.864 1.306 1.00 7.45 748 THR A CA 1
ATOM 5097 C C . THR A 1 314 ? -13.927 18.731 -0.205 1.00 6.70 748 THR A C 1
ATOM 5098 O O . THR A 1 314 ? -14.582 17.889 -0.828 1.00 7.51 748 THR A O 1
ATOM 5109 N N . SER A 1 315 ? -13.098 19.569 -0.815 1.00 6.67 749 SER A N 1
ATOM 5110 C CA . SER A 1 315 ? -12.953 19.540 -2.265 1.00 6.87 749 SER A CA 1
ATOM 5111 C C . SER A 1 315 ? -12.410 18.208 -2.754 1.00 5.88 749 SER A C 1
ATOM 5112 O O . SER A 1 315 ? -12.909 17.665 -3.738 1.00 6.68 749 SER A O 1
ATOM 5120 N N . ILE A 1 316 ? -11.388 17.673 -2.095 1.00 6.15 750 ILE A N 1
ATOM 5121 C CA . ILE A 1 316 ? -10.801 16.438 -2.602 1.00 5.80 750 ILE A CA 1
ATOM 5122 C C . ILE A 1 316 ? -11.756 15.279 -2.415 1.00 5.63 750 ILE A C 1
ATOM 5123 O O . ILE A 1 316 ? -11.806 14.356 -3.233 1.00 6.31 750 ILE A O 1
ATOM 5139 N N . SER A 1 317 ? -12.502 15.291 -1.313 1.00 5.97 751 SER A N 1
ATOM 5140 C CA . SER A 1 317 ? -13.426 14.206 -1.024 1.00 6.16 751 SER A CA 1
ATOM 5141 C C . SER A 1 317 ? -14.547 14.172 -2.050 1.00 6.60 751 SER A C 1
ATOM 5142 O O . SER A 1 317 ? -14.905 13.104 -2.554 1.00 7.31 751 SER A O 1
ATOM 5150 N N . GLU A 1 318 ? -15.124 15.340 -2.354 1.00 6.66 752 GLU A N 1
ATOM 5151 C CA . GLU A 1 318 ? -16.185 15.391 -3.355 1.00 7.60 752 GLU A CA 1
ATOM 5152 C C . GLU A 1 318 ? -15.655 15.079 -4.742 1.00 6.84 752 GLU A C 1
ATOM 5153 O O . GLU A 1 318 ? -16.297 14.370 -5.517 1.00 7.92 752 GLU A O 1
ATOM 5165 N N . SER A 1 319 ? -14.486 15.616 -5.069 1.00 6.36 753 SER A N 1
ATOM 5166 C CA . SER A 1 319 ? -13.937 15.447 -6.404 1.00 6.67 753 SER A CA 1
ATOM 5167 C C . SER A 1 319 ? -13.544 14.000 -6.676 1.00 6.01 753 SER A C 1
ATOM 5168 O O . SER A 1 319 ? -13.891 13.452 -7.723 1.00 6.64 753 SER A O 1
ATOM 5176 N N . MET A 1 320 ? -12.787 13.371 -5.773 1.00 5.78 754 MET A N 1
ATOM 5177 C CA . MET A 1 320 ? -12.384 11.996 -6.022 1.00 6.07 754 MET A CA 1
ATOM 5178 C C . MET A 1 320 ? -13.592 11.070 -6.023 1.00 6.36 754 MET A C 1
ATOM 5179 O O . MET A 1 320 ? -13.661 10.147 -6.833 1.00 6.65 754 MET A O 1
ATOM 5193 N N A SER A 1 321 ? -14.565 11.311 -5.134 0.83 6.45 755 SER A N 1
ATOM 5194 N N B SER A 1 321 ? -14.582 11.332 -5.164 0.17 6.54 755 SER A N 1
ATOM 5195 C CA A SER A 1 321 ? -15.782 10.500 -5.131 0.83 7.02 755 SER A CA 1
ATOM 5196 C CA B SER A 1 321 ? -15.771 10.481 -5.135 0.17 6.60 755 SER A CA 1
ATOM 5197 C C A SER A 1 321 ? -16.510 10.588 -6.464 0.83 6.41 755 SER A C 1
ATOM 5198 C C B SER A 1 321 ? -16.601 10.617 -6.409 0.17 6.18 755 SER A C 1
ATOM 5199 O O A SER A 1 321 ? -17.007 9.575 -6.975 0.83 7.08 755 SER A O 1
ATOM 5200 O O B SER A 1 321 ? -17.278 9.662 -6.808 0.17 6.38 755 SER A O 1
ATOM 5215 N N . MET A 1 322 ? -16.565 11.784 -7.062 1.00 6.67 756 MET A N 1
ATOM 5216 C CA A MET A 1 322 ? -17.220 11.910 -8.358 0.47 6.55 756 MET A CA 1
ATOM 5217 C CA B MET A 1 322 ? -17.215 11.926 -8.361 0.53 8.01 756 MET A CA 1
ATOM 5218 C C . MET A 1 322 ? -16.483 11.117 -9.424 1.00 7.18 756 MET A C 1
ATOM 5219 O O . MET A 1 322 ? -17.113 10.553 -10.324 1.00 7.90 756 MET A O 1
ATOM 5246 N N . CYS A 1 323 ? -15.158 11.047 -9.336 1.00 6.58 757 CYS A N 1
ATOM 5247 C CA . CYS A 1 323 ? -14.407 10.220 -10.275 1.00 6.77 757 CYS A CA 1
ATOM 5248 C C . CYS A 1 323 ? -14.788 8.743 -10.125 1.00 5.81 757 CYS A C 1
ATOM 5249 O O . CYS A 1 323 ? -15.004 8.050 -11.120 1.00 6.30 757 CYS A O 1
ATOM 5257 N N . THR A 1 324 ? -14.870 8.243 -8.879 1.00 5.95 758 THR A N 1
ATOM 5258 C CA . THR A 1 324 ? -15.261 6.850 -8.666 1.00 5.94 758 THR A CA 1
ATOM 5259 C C . THR A 1 324 ? -16.659 6.589 -9.192 1.00 6.22 758 THR A C 1
ATOM 5260 O O . THR A 1 324 ? -16.921 5.549 -9.791 1.00 6.59 758 THR A O 1
ATOM 5271 N N . SER A 1 325 ? -17.568 7.536 -8.974 1.00 6.47 759 SER A N 1
ATOM 5272 C CA . SER A 1 325 ? -18.919 7.424 -9.513 1.00 6.90 759 SER A CA 1
ATOM 5273 C C . SER A 1 325 ? -18.892 7.243 -11.020 1.00 6.40 759 SER A C 1
ATOM 5274 O O . SER A 1 325 ? -19.626 6.415 -11.565 1.00 7.26 759 SER A O 1
ATOM 5282 N N . MET A 1 326 ? -18.032 7.991 -11.715 1.00 6.07 760 MET A N 1
ATOM 5283 C CA . MET A 1 326 ? -17.899 7.795 -13.157 1.00 6.64 760 MET A CA 1
ATOM 5284 C C . MET A 1 326 ? -17.353 6.414 -13.490 1.00 6.21 760 MET A C 1
ATOM 5285 O O . MET A 1 326 ? -17.866 5.740 -14.388 1.00 6.62 760 MET A O 1
ATOM 5299 N N . LEU A 1 327 ? -16.313 5.977 -12.778 1.00 6.09 761 LEU A N 1
ATOM 5300 C CA . LEU A 1 327 ? -15.733 4.657 -13.047 1.00 6.47 761 LEU A CA 1
ATOM 5301 C C . LEU A 1 327 ? -16.772 3.554 -12.898 1.00 6.81 761 LEU A C 1
ATOM 5302 O O . LEU A 1 327 ? -16.734 2.557 -13.634 1.00 7.28 761 LEU A O 1
ATOM 5318 N N . LEU A 1 328 ? -17.707 3.731 -11.959 1.00 6.65 762 LEU A N 1
ATOM 5319 C CA . LEU A 1 328 ? -18.776 2.786 -11.690 1.00 7.61 762 LEU A CA 1
ATOM 5320 C C . LEU A 1 328 ? -19.882 2.818 -12.734 1.00 8.24 762 LEU A C 1
ATOM 5321 O O . LEU A 1 328 ? -20.785 1.979 -12.669 1.00 11.10 762 LEU A O 1
ATOM 5337 N N . GLY A 1 329 ? -19.841 3.755 -13.672 1.00 7.75 763 GLY A N 1
ATOM 5338 C CA . GLY A 1 329 ? -20.783 3.814 -14.759 1.00 8.85 763 GLY A CA 1
ATOM 5339 C C . GLY A 1 329 ? -21.913 4.795 -14.576 1.00 9.65 763 GLY A C 1
ATOM 5340 O O . GLY A 1 329 ? -22.849 4.795 -15.384 1.00 10.98 763 GLY A O 1
ATOM 5344 N N . ASP A 1 330 ? -21.863 5.637 -13.561 1.00 8.51 764 ASP A N 1
ATOM 5345 C CA . ASP A 1 330 ? -22.924 6.608 -13.357 1.00 9.05 764 ASP A CA 1
ATOM 5346 C C . ASP A 1 330 ? -22.882 7.666 -14.462 1.00 9.52 764 ASP A C 1
ATOM 5347 O O . ASP A 1 330 ? -21.838 7.947 -15.058 1.00 10.55 764 ASP A O 1
ATOM 5356 N N . SER A 1 331 ? -24.042 8.252 -14.732 1.00 12.19 765 SER A N 1
ATOM 5357 C CA A SER A 1 331 ? -24.155 9.217 -15.813 0.36 13.68 765 SER A CA 1
ATOM 5358 C CA B SER A 1 331 ? -24.162 9.224 -15.810 0.64 13.31 765 SER A CA 1
ATOM 5359 C C . SER A 1 331 ? -23.376 10.488 -15.474 1.00 12.07 765 SER A C 1
ATOM 5360 O O . SER A 1 331 ? -23.456 10.993 -14.353 1.00 12.19 765 SER A O 1
ATOM 5375 N N . PRO A 1 332 ? -22.635 11.047 -16.422 1.00 13.20 766 PRO A N 1
ATOM 5376 C CA . PRO A 1 332 ? -21.907 12.295 -16.135 1.00 13.83 766 PRO A CA 1
ATOM 5377 C C . PRO A 1 332 ? -22.857 13.425 -15.770 1.00 15.15 766 PRO A C 1
ATOM 5378 O O . PRO A 1 332 ? -23.928 13.553 -16.376 1.00 17.59 766 PRO A O 1
ATOM 5389 N N . PRO A 1 333 ? -22.519 14.238 -14.765 1.00 16.10 767 PRO A N 1
ATOM 5390 C CA . PRO A 1 333 ? -23.403 15.342 -14.366 1.00 18.31 767 PRO A CA 1
ATOM 5391 C C . PRO A 1 333 ? -23.389 16.453 -15.397 1.00 21.10 767 PRO A C 1
ATOM 5392 O O . PRO A 1 333 ? -22.452 16.594 -16.180 1.00 23.85 767 PRO A O 1
ATOM 5403 N N . SER A 1 334 ? -24.445 17.258 -15.387 1.00 24.86 768 SER A N 1
ATOM 5404 C CA . SER A 1 334 ? -24.523 18.374 -16.317 1.00 28.82 768 SER A CA 1
ATOM 5405 C C . SER A 1 334 ? -23.423 19.385 -16.024 1.00 29.95 768 SER A C 1
ATOM 5406 O O . SER A 1 334 ? -23.066 19.628 -14.866 1.00 29.99 768 SER A O 1
ATOM 5414 N N . LEU A 1 335 ? -22.892 19.975 -17.085 1.00 31.73 769 LEU A N 1
ATOM 5415 C CA . LEU A 1 335 ? -21.715 20.823 -16.988 1.00 33.43 769 LEU A CA 1
ATOM 5416 C C . LEU A 1 335 ? -21.753 21.910 -18.059 1.00 35.31 769 LEU A C 1
ATOM 5417 O O . LEU A 1 335 ? -21.724 21.619 -19.258 1.00 36.40 769 LEU A O 1
ATOM 5433 N N . THR A 1 339 ? -18.250 28.076 -22.567 1.00 36.62 773 THR A N 1
ATOM 5434 C CA . THR A 1 339 ? -17.783 29.277 -21.886 1.00 35.46 773 THR A CA 1
ATOM 5435 C C . THR A 1 339 ? -16.443 29.696 -22.484 1.00 32.33 773 THR A C 1
ATOM 5436 O O . THR A 1 339 ? -15.539 28.865 -22.611 1.00 32.30 773 THR A O 1
ATOM 5446 N N . PRO A 1 340 ? -16.277 30.973 -22.838 1.00 28.98 774 PRO A N 1
ATOM 5447 C CA . PRO A 1 340 ? -14.994 31.378 -23.419 1.00 26.41 774 PRO A CA 1
ATOM 5448 C C . PRO A 1 340 ? -13.860 31.074 -22.455 1.00 23.51 774 PRO A C 1
ATOM 5449 O O . PRO A 1 340 ? -14.007 31.193 -21.237 1.00 25.87 774 PRO A O 1
ATOM 5460 N N . LEU A 1 341 ? -12.736 30.645 -23.008 1.00 20.13 775 LEU A N 1
ATOM 5461 C CA . LEU A 1 341 ? -11.563 30.402 -22.196 1.00 17.19 775 LEU A CA 1
ATOM 5462 C C . LEU A 1 341 ? -10.885 31.708 -21.840 1.00 15.27 775 LEU A C 1
ATOM 5463 O O . LEU A 1 341 ? -10.985 32.706 -22.562 1.00 15.63 775 LEU A O 1
ATOM 5479 N N A LYS A 1 342 ? -10.192 31.705 -20.710 0.50 14.90 776 LYS A N 1
ATOM 5480 N N B LYS A 1 342 ? -10.196 31.705 -20.705 0.50 15.06 776 LYS A N 1
ATOM 5481 C CA A LYS A 1 342 ? -9.242 32.764 -20.436 0.50 15.50 776 LYS A CA 1
ATOM 5482 C CA B LYS A 1 342 ? -9.228 32.752 -20.442 0.50 15.72 776 LYS A CA 1
ATOM 5483 C C A LYS A 1 342 ? -8.297 32.883 -21.624 0.50 14.26 776 LYS A C 1
ATOM 5484 C C B LYS A 1 342 ? -8.309 32.881 -21.646 0.50 14.34 776 LYS A C 1
ATOM 5485 O O A LYS A 1 342 ? -7.847 31.880 -22.188 0.50 13.98 776 LYS A O 1
ATOM 5486 O O B LYS A 1 342 ? -7.883 31.883 -22.237 0.50 14.16 776 LYS A O 1
ATOM 5501 N N . THR A 1 343 ? -7.998 34.125 -22.004 1.00 14.69 777 THR A N 1
ATOM 5502 C CA . THR A 1 343 ? -7.182 34.367 -23.185 1.00 15.17 777 THR A CA 1
ATOM 5503 C C . THR A 1 343 ? -5.885 33.585 -23.132 1.00 14.44 777 THR A C 1
ATOM 5504 O O . THR A 1 343 ? -5.470 32.973 -24.125 1.00 15.37 777 THR A O 1
ATOM 5515 N N . SER A 1 344 ? -5.228 33.594 -21.980 1.00 14.07 778 SER A N 1
ATOM 5516 C CA . SER A 1 344 ? -3.951 32.917 -21.877 1.00 13.54 778 SER A CA 1
ATOM 5517 C C . SER A 1 344 ? -4.102 31.408 -22.007 1.00 12.54 778 SER A C 1
ATOM 5518 O O . SER A 1 344 ? -3.129 30.743 -22.360 1.00 12.35 778 SER A O 1
ATOM 5526 N N . ALA A 1 345 ? -5.288 30.857 -21.710 1.00 11.68 779 ALA A N 1
ATOM 5527 C CA . ALA A 1 345 ? -5.497 29.410 -21.854 1.00 11.19 779 ALA A CA 1
ATOM 5528 C C . ALA A 1 345 ? -5.579 29.017 -23.324 1.00 10.11 779 ALA A C 1
ATOM 5529 O O . ALA A 1 345 ? -5.027 27.986 -23.731 1.00 9.61 779 ALA A O 1
ATOM 5536 N N . THR A 1 346 ? -6.256 29.827 -24.146 1.00 10.90 780 THR A N 1
ATOM 5537 C CA . THR A 1 346 ? -6.234 29.592 -25.585 1.00 11.26 780 THR A CA 1
ATOM 5538 C C . THR A 1 346 ? -4.812 29.654 -26.123 1.00 10.45 780 THR A C 1
ATOM 5539 O O . THR A 1 346 ? -4.405 28.815 -26.947 1.00 10.38 780 THR A O 1
ATOM 5550 N N . VAL A 1 347 ? -4.033 30.632 -25.646 1.00 10.56 781 VAL A N 1
ATOM 5551 C CA . VAL A 1 347 ? -2.638 30.743 -26.052 1.00 11.00 781 VAL A CA 1
ATOM 5552 C C . VAL A 1 347 ? -1.886 29.470 -25.683 1.00 9.54 781 VAL A C 1
ATOM 5553 O O . VAL A 1 347 ? -1.138 28.916 -26.493 1.00 9.38 781 VAL A O 1
ATOM 5566 N N . SER A 1 348 ? -2.056 28.989 -24.445 1.00 8.54 782 SER A N 1
ATOM 5567 C CA . SER A 1 348 ? -1.353 27.784 -24.027 1.00 8.39 782 SER A CA 1
ATOM 5568 C C . SER A 1 348 ? -1.727 26.588 -24.883 1.00 7.92 782 SER A C 1
ATOM 5569 O O . SER A 1 348 ? -0.853 25.852 -25.338 1.00 8.40 782 SER A O 1
ATOM 5577 N N . ILE A 1 349 ? -3.025 26.359 -25.092 1.00 8.10 783 ILE A N 1
ATOM 5578 C CA . ILE A 1 349 ? -3.454 25.226 -25.893 1.00 7.70 783 ILE A CA 1
ATOM 5579 C C . ILE A 1 349 ? -2.863 25.317 -27.290 1.00 8.05 783 ILE A C 1
ATOM 5580 O O . ILE A 1 349 ? -2.351 24.328 -27.830 1.00 8.04 783 ILE A O 1
ATOM 5596 N N . ASN A 1 350 ? -2.878 26.510 -27.882 1.00 8.32 784 ASN A N 1
ATOM 5597 C CA . ASN A 1 350 ? -2.347 26.656 -29.233 1.00 9.78 784 ASN A CA 1
ATOM 5598 C C . ASN A 1 350 ? -0.837 26.463 -29.266 1.00 8.43 784 ASN A C 1
ATOM 5599 O O . ASN A 1 350 ? -0.320 25.916 -30.238 1.00 9.49 784 ASN A O 1
ATOM 5610 N N . ASN A 1 351 ? -0.131 26.852 -28.205 1.00 7.98 785 ASN A N 1
ATOM 5611 C CA . ASN A 1 351 ? 1.305 26.579 -28.135 1.00 8.45 785 ASN A CA 1
ATOM 5612 C C . ASN A 1 351 ? 1.595 25.084 -28.084 1.00 8.00 785 ASN A C 1
ATOM 5613 O O . ASN A 1 351 ? 2.521 24.605 -28.736 1.00 8.44 785 ASN A O 1
ATOM 5624 N N . VAL A 1 352 ? 0.832 24.327 -27.292 1.00 7.63 786 VAL A N 1
ATOM 5625 C CA . VAL A 1 352 ? 1.048 22.883 -27.223 1.00 8.33 786 VAL A CA 1
ATOM 5626 C C . VAL A 1 352 ? 0.731 22.241 -28.560 1.00 8.09 786 VAL A C 1
ATOM 5627 O O . VAL A 1 352 ? 1.445 21.339 -29.018 1.00 8.62 786 VAL A O 1
ATOM 5640 N N . LEU A 1 353 ? -0.352 22.699 -29.207 1.00 7.86 787 LEU A N 1
ATOM 5641 C CA . LEU A 1 353 ? -0.701 22.172 -30.521 1.00 8.91 787 LEU A CA 1
ATOM 5642 C C . LEU A 1 353 ? 0.449 22.377 -31.502 1.00 9.37 787 LEU A C 1
ATOM 5643 O O . LEU A 1 353 ? 0.780 21.480 -32.273 1.00 10.50 787 LEU A O 1
ATOM 5659 N N A ARG A 1 354 ? 1.050 23.569 -31.501 0.59 8.87 788 ARG A N 1
ATOM 5660 N N B ARG A 1 354 ? 1.084 23.552 -31.486 0.41 9.45 788 ARG A N 1
ATOM 5661 C CA A ARG A 1 354 ? 2.175 23.834 -32.389 0.59 11.26 788 ARG A CA 1
ATOM 5662 C CA B ARG A 1 354 ? 2.172 23.792 -32.432 0.41 11.13 788 ARG A CA 1
ATOM 5663 C C A ARG A 1 354 ? 3.347 22.909 -32.082 0.59 9.51 788 ARG A C 1
ATOM 5664 C C B ARG A 1 354 ? 3.426 22.997 -32.078 0.41 10.14 788 ARG A C 1
ATOM 5665 O O A ARG A 1 354 ? 3.983 22.369 -32.997 0.59 9.68 788 ARG A O 1
ATOM 5666 O O B ARG A 1 354 ? 4.209 22.647 -32.970 0.41 11.28 788 ARG A O 1
ATOM 5707 N N . ALA A 1 355 ? 3.635 22.705 -30.791 1.00 9.21 789 ALA A N 1
ATOM 5708 C CA . ALA A 1 355 ? 4.776 21.899 -30.375 1.00 9.12 789 ALA A CA 1
ATOM 5709 C C . ALA A 1 355 ? 4.591 20.426 -30.715 1.00 9.17 789 ALA A C 1
ATOM 5710 O O . ALA A 1 355 ? 5.574 19.729 -30.979 1.00 9.69 789 ALA A O 1
ATOM 5718 N N . HIS A 1 356 ? 3.356 19.925 -30.669 1.00 7.88 790 HIS A N 1
ATOM 5719 C CA . HIS A 1 356 ? 3.116 18.492 -30.825 1.00 7.74 790 HIS A CA 1
ATOM 5720 C C . HIS A 1 356 ? 2.530 18.080 -32.161 1.00 8.43 790 HIS A C 1
ATOM 5721 O O . HIS A 1 356 ? 2.568 16.893 -32.489 1.00 8.85 790 HIS A O 1
ATOM 5735 N N . ALA A 1 357 ? 2.057 19.009 -32.956 1.00 8.52 791 ALA A N 1
ATOM 5736 C CA . ALA A 1 357 ? 1.587 18.667 -34.287 1.00 9.20 791 ALA A CA 1
ATOM 5737 C C . ALA A 1 357 ? 2.655 17.940 -35.105 1.00 9.18 791 ALA A C 1
ATOM 5738 O O . ALA A 1 357 ? 2.288 17.091 -35.914 1.00 9.83 791 ALA A O 1
ATOM 5745 N N . PRO A 1 358 ? 3.958 18.214 -34.950 1.00 8.90 792 PRO A N 1
ATOM 5746 C CA . PRO A 1 358 ? 4.946 17.428 -35.712 1.00 8.96 792 PRO A CA 1
ATOM 5747 C C . PRO A 1 358 ? 4.959 15.957 -35.385 1.00 8.59 792 PRO A C 1
ATOM 5748 O O . PRO A 1 358 ? 5.441 15.154 -36.199 1.00 10.16 792 PRO A O 1
ATOM 5759 N N . PHE A 1 359 ? 4.453 15.581 -34.211 1.00 8.58 793 PHE A N 1
ATOM 5760 C CA . PHE A 1 359 ? 4.572 14.225 -33.712 1.00 8.30 793 PHE A CA 1
ATOM 5761 C C . PHE A 1 359 ? 3.267 13.459 -33.758 1.00 8.60 793 PHE A C 1
ATOM 5762 O O . PHE A 1 359 ? 3.287 12.230 -33.661 1.00 10.95 793 PHE A O 1
ATOM 5779 N N . TRP A 1 360 ? 2.133 14.141 -33.898 1.00 8.24 794 TRP A N 1
ATOM 5780 C CA . TRP A 1 360 ? 0.818 13.518 -33.745 1.00 8.54 794 TRP A CA 1
ATOM 5781 C C . TRP A 1 360 ? -0.065 13.943 -34.904 1.00 8.91 794 TRP A C 1
ATOM 5782 O O . TRP A 1 360 ? -0.485 15.101 -34.983 1.00 9.05 794 TRP A O 1
ATOM 5803 N N . SER A 1 361 ? -0.332 13.014 -35.815 1.00 9.56 795 SER A N 1
ATOM 5804 C CA A SER A 1 361 ? -1.149 13.327 -36.981 0.11 10.70 795 SER A CA 1
ATOM 5805 C CA B SER A 1 361 ? -1.147 13.333 -36.976 0.89 10.23 795 SER A CA 1
ATOM 5806 C C . SER A 1 361 ? -2.542 13.793 -36.584 1.00 10.23 795 SER A C 1
ATOM 5807 O O . SER A 1 361 ? -3.172 14.542 -37.329 1.00 11.42 795 SER A O 1
ATOM 5822 N N . SER A 1 362 ? -3.035 13.358 -35.422 1.00 9.63 796 SER A N 1
ATOM 5823 C CA . SER A 1 362 ? -4.358 13.744 -34.958 1.00 9.88 796 SER A CA 1
ATOM 5824 C C . SER A 1 362 ? -4.476 15.237 -34.723 1.00 10.14 796 SER A C 1
ATOM 5825 O O . SER A 1 362 ? -5.597 15.742 -34.591 1.00 11.92 796 SER A O 1
ATOM 5833 N N . LEU A 1 363 ? -3.355 15.939 -34.621 1.00 9.67 797 LEU A N 1
ATOM 5834 C CA . LEU A 1 363 ? -3.345 17.362 -34.371 1.00 9.76 797 LEU A CA 1
ATOM 5835 C C . LEU A 1 363 ? -3.146 18.180 -35.632 1.00 11.82 797 LEU A C 1
ATOM 5836 O O . LEU A 1 363 ? -3.257 19.403 -35.564 1.00 14.28 797 LEU A O 1
ATOM 5852 N N . ARG A 1 364 ? -2.858 17.546 -36.771 1.00 11.97 798 ARG A N 1
ATOM 5853 C CA . ARG A 1 364 ? -2.553 18.275 -38.017 1.00 13.87 798 ARG A CA 1
ATOM 5854 C C . ARG A 1 364 ? -3.768 18.439 -38.899 1.00 19.38 798 ARG A C 1
ATOM 5855 O O . ARG A 1 364 ? -4.796 17.805 -38.672 1.00 22.37 798 ARG A O 1
#

Sequence (360 aa):
NAGGSSPITGLVYDQQRMMLHHNMMWDSHHPELPQRISRIFSSRHEELRLLSRCHRIPARLATEEELALCHSSKHISIIKSSEHMKPRDLNRLGDEYNSIFISNNESYTCALLAAGSCFNSAQAILTGQVRNAVVAIVRPPGHHAEKDTACGFCFFNTAALTARRYAQSITRRESLRVLIVDWDVHHGNGTQHIFEEEDDSVLYISLHRYEDGAAFFPNSEDANYDDKKVGLGKGRGYNVNIPWNGGGGKKMGDPEYMMAAFHHLVMPIARREFAPELVLVSAGFDAARRGDPLGGFQVTPEGYAHHLTHQQLMSLAAGRRVLIILEGGYNLTSISESMSSMMCTSMLLGDSSPPSLTPLKKTSATVSINNVLRRAHAPFWSSSLR

Nearest PDB structures (foldseek):
  5wgm-assembly1_A  TM=9.913E-01  e=3.485E-76  Danio rerio
  8qa7-assembly2_B  TM=1.001E+00  e=3.513E-75  Danio rerio
  6q0z-assembly2_B  TM=9.998E-01  e=2.941E-75  Danio rerio
  8d98-assembly2_B  TM=9.996E-01  e=1.294E-74  Danio rerio
  5wgm-assembly3_C  TM=9.903E-01  e=1.740E-74  Danio rerio

Organism: Danio rerio (NCBI:txid7955)

Radius of gyration: 18.69 Å; Cα contacts (8 Å, |Δi|>4): 891; chains: 1; bounding box: 49×44×54 Å

InterPro domains:
  IPR000286 Histone deacetylase HDAC [PR01270] (570-593)
  IPR000286 Histone deacetylase HDAC [PR01270] (605-620)
  IPR000286 Histone deacetylase HDAC [PR01270] (695-705)
  IPR001607 Zinc finger, UBP-type [PF02148] (999-1060)
  IPR001607 Zinc finger, UBP-type [PS50271] (977-1077)
  IPR001607 Zinc finger, UBP-type [SM00290] (998-1047)
  IPR013083 Zinc finger, RING/FYVE/PHD-type [G3DSA:3.30.40.10] (973-1081)
  IPR023696 Ureohydrolase domain superfamily [SSF52768] (62-416)
  IPR023696 Ureohydrolase domain superfamily [SSF52768] (444-797)
  IPR023801 Histone deacetylase domain [PF00850] (82-377)
  IPR023801 Histone deacetylase domain [PF00850] (463-760)
  IPR037138 Histone deacetylase domain superfamily [G3DSA:3.40.800.20] (59-418)
  IPR037138 Histone deacetylase domain superfamily [G3DSA:3.40.800.20] (437-798)

Secondary structure (DSSP, 8-state):
---TTS--EEEE--GGGG----SS-TT-SS-THHHHHHHHHHHHTT-GGGSEEPPP-PPPHHHHTTTS-HHHHHHHHHGGG--HHHHHHHHTTSBS----TTHHHHHHHHHHHHHHHHHHHHTTS-SEEEE---S--TT-BTTB-BTTBSS-HHHHHHHHHHHHS-TT--EEEEE-SSS--HHHHHHHTT-SSEEEEEEEE-GGG-STT--GGGSTT----GGGTTSEEEEEE-SS--BHHHHHHHIIIIIHHHHHHH--SEEEEEE--TTBTT-TTT--BB-HHHHHHHHHHHTTSGGG-EEEEE-----HHHHHHHHHHHHHHHTTPPPPP--PPPHHHHHHHHHHHHHHTTT-GGG-